Protein AF-A0AAD6ZVT3-F1 (afdb_monomer_lite)

Foldseek 3Di:
DPPVVVVVVVVVVLVVLLVCLVVLLVLLVVLLVVLVVLLVVLVCVLVPDDDDPQLNVLSVVLNVVSVVLNVVSVVVNVDDSVRCSVCVVVSVVVSLVVLQVNQVSVVVSVVSVVVVVVVVVVVVVVVVVVVVVVVVVVVVCVVVVNDPDPDDDDDDDDDDDDDDDDDDDDDDDDDDDDDDDDDDDDDDDDDPDDPNCRRDDADDQLQPDDDDDDFFDDAADQDPDPDDDDQPDPPDDDGQWTGLLVLVVCLLVDPPPVSLQLCLQCVVRHHALQVNVVSLVVQLVPQDLDPDPSVSSNVSSLVSLLVSLQRDDHPPVVLVVLVVVLPDPSDDPVSSVSSVCSSVVPVDDPDPPPQDAFDADPALLLLLLLVLLVLLVLLLPATLNQLVCVLVVHDHSSVVSSLLLVLVLLLLLCCLLVDLDLVSNLVSLLSLLVNLVSNVVVLVLQSSQSSLSSSLSQCPDPLLHPNLSVVPDDPVSVVSSPLSVLCSDPVVLSVSLVVVVVVVVVDPDDPCCVVPVVCVQQPLPSNDNSVSLSVVLSVLSSVDDQWDQDPNDTIGRSNSSVVSNVSSDRHDDDPVSVVCNPPSSSSNSVVSSVPRDQDPVNSSVSSNVSNVVSVVVCVVCVVVVVVVVD

Organism: NCBI:txid1033008

InterPro domains:
  IPR000651 Ras-like guanine nucleotide exchange factor, N-terminal [PS50212] (235-363)
  IPR001895 Ras guanine-nucleotide exchange factors catalytic domain [PF00617] (366-562)
  IPR001895 Ras guanine-nucleotide exchange factors catalytic domain [PS50009] (363-608)
  IPR001895 Ras guanine-nucleotide exchange factors catalytic domain [SM00147] (359-616)
  IPR008937 Ras-like guanine nucleotide exchange factor [PTHR23113] (108-571)
  IPR023578 Ras guanine nucleotide exchange factor domain superfamily [SSF48366] (227-589)
  IPR036537 Adaptor protein Cbl, N-terminal domain superfamily [G3DSA:1.20.930.20] (4-114)
  IPR036964 Ras guanine-nucleotide exchange factor, catalytic domain superfamily [G3DSA:1.10.840.10] (360-626)
  IPR059179 MLKL-like, MCAfunc domain [cd21037] (7-139)

Radius of gyration: 33.94 Å; chains: 1; bounding box: 127×59×86 Å

Secondary structure (DSSP, 8-state):
--HHHHHHHHHHHHHHHHHHHHHHHHHHHHHHHHHHHHHHHHHHHHHHS---HHHHHHHHHHHHHHHHHHHHHHHHHT--HHHHHHTHHHHHHHHHHHHHHHHHHHHHHHHHHHHHHHHHHHHHHHHHHHHHHHHHHHHHHHHTT-PPP-----------------------------------------------SS---S-S-TTT----S-S-PPPPP-----S----B-TTTS---BB-HHHHHHHHHH---HHHHHHHHHHGGGSS-HHHHHHHHHHHHHHS---SSHHHHHHHHHHHHHHHHHHH----HHHHHHHHHHHT-TTS-HHHHHHHHHHHHTTS-PPP------PPPP-SHHHHHHHHHHHHHHHHHH--HHHHHHHHTT---HHHHHHHHHHHHHHHHHHHHHT--SHHHHHHHHHHHHHHHHHHHHTT-HHHHHHHHHHHHHHHH-TTT--HHHHHTS-HHHHHHHHHHHGGG-TTTTTHHHHHHHHHHHT----TTTTT-GGGGGGHHHHT--HHHHHHHHHHHHHHS-SEEEETTEEEE-HHHHHHHHHHSPPP---HHHHTTTT-HHHHHHHHHHHH----HHHHHHHHHHHHHHHHHHHHHHHHHHHHTT-

Structure (mmCIF, N/CA/C/O backbone):
data_AF-A0AAD6ZVT3-F1
#
_entry.id   AF-A0AAD6ZVT3-F1
#
loop_
_atom_site.group_PDB
_atom_site.id
_atom_site.type_symbol
_atom_site.label_atom_id
_atom_site.label_alt_id
_atom_site.label_comp_id
_atom_site.label_asym_id
_atom_site.label_entity_id
_atom_site.label_seq_id
_atom_site.pdbx_PDB_ins_code
_atom_site.Cartn_x
_atom_site.Cartn_y
_atom_site.Cartn_z
_atom_site.occupancy
_atom_site.B_iso_or_equiv
_atom_site.auth_seq_id
_atom_site.auth_comp_id
_atom_site.auth_asym_id
_atom_site.auth_atom_id
_atom_site.pdbx_PDB_model_num
ATOM 1 N N . MET A 1 1 ? -34.660 -25.373 23.624 1.00 57.12 1 MET A N 1
ATOM 2 C CA . MET A 1 1 ? -33.676 -26.467 23.746 1.00 57.12 1 MET A CA 1
ATOM 3 C C . MET A 1 1 ? -34.179 -27.404 24.816 1.00 57.12 1 MET A C 1
ATOM 5 O O . MET A 1 1 ? -34.535 -26.925 25.887 1.00 57.12 1 MET A O 1
ATOM 9 N N . SER A 1 2 ? -34.289 -28.692 24.509 1.00 80.69 2 SER A N 1
ATOM 10 C CA . SER A 1 2 ? -34.632 -29.691 25.519 1.00 80.69 2 SER A CA 1
ATOM 11 C C . SER A 1 2 ? -33.489 -29.814 26.540 1.00 80.69 2 SER A C 1
ATOM 13 O O . SER A 1 2 ? -32.346 -29.457 26.244 1.00 80.69 2 SER A O 1
ATOM 15 N N . GLY A 1 3 ? -33.767 -30.327 27.743 1.00 68.88 3 GLY A N 1
ATOM 16 C CA . GLY A 1 3 ? -32.711 -30.610 28.728 1.00 68.88 3 GLY A CA 1
ATOM 17 C C . GLY A 1 3 ? -31.638 -31.572 28.194 1.00 68.88 3 GLY A C 1
ATOM 18 O O . GLY A 1 3 ? -30.472 -31.465 28.569 1.00 68.88 3 GLY A O 1
ATOM 19 N N . ALA A 1 4 ? -32.007 -32.444 27.250 1.00 71.75 4 ALA A N 1
ATOM 20 C CA . ALA A 1 4 ? -31.086 -33.336 26.555 1.00 71.75 4 ALA A CA 1
ATOM 21 C C . ALA A 1 4 ? -30.139 -32.577 25.606 1.00 71.75 4 ALA A C 1
ATOM 23 O O . ALA A 1 4 ? -28.940 -32.845 25.609 1.00 71.75 4 ALA A O 1
ATOM 24 N N . ASP A 1 5 ? -30.633 -31.578 24.865 1.00 67.56 5 ASP A N 1
ATOM 25 C CA . ASP A 1 5 ? -29.794 -30.764 23.968 1.00 67.56 5 ASP A CA 1
ATOM 26 C C . ASP A 1 5 ? -28.747 -29.963 24.748 1.00 67.56 5 ASP A C 1
ATOM 28 O O . ASP A 1 5 ? -27.601 -29.827 24.312 1.00 67.56 5 ASP A O 1
ATOM 32 N N . LEU A 1 6 ? -29.124 -29.451 25.924 1.00 74.31 6 LEU A N 1
ATOM 33 C CA . LEU A 1 6 ? -28.200 -28.742 26.806 1.00 74.31 6 LEU A CA 1
ATOM 34 C C . LEU A 1 6 ? -27.124 -29.694 27.345 1.00 74.31 6 LEU A C 1
ATOM 36 O O . LEU A 1 6 ? -25.942 -29.376 27.258 1.00 74.31 6 LEU A O 1
ATOM 40 N N . ALA A 1 7 ? -27.510 -30.885 27.813 1.00 72.88 7 ALA A N 1
ATOM 41 C CA . ALA A 1 7 ? -26.572 -31.889 28.314 1.00 72.88 7 ALA A CA 1
ATOM 42 C C . ALA A 1 7 ? -25.586 -32.369 27.233 1.00 72.88 7 ALA A C 1
ATOM 44 O O . ALA A 1 7 ? -24.389 -32.491 27.502 1.00 72.88 7 ALA A O 1
ATOM 45 N N . ILE A 1 8 ? -26.056 -32.584 26.000 1.00 84.81 8 ILE A N 1
ATOM 46 C CA . ILE A 1 8 ? -25.205 -32.957 24.860 1.00 84.81 8 ILE A CA 1
ATOM 47 C C . ILE A 1 8 ? -24.228 -31.823 24.535 1.00 84.81 8 ILE A C 1
ATOM 49 O O . ILE A 1 8 ? -23.028 -32.065 24.407 1.00 84.81 8 ILE A O 1
ATOM 53 N N . THR A 1 9 ? -24.710 -30.579 24.474 1.00 80.94 9 THR A N 1
ATOM 54 C CA . THR A 1 9 ? -23.870 -29.409 24.172 1.00 80.94 9 THR A CA 1
ATOM 55 C C . THR A 1 9 ? -22.794 -29.204 25.241 1.00 80.94 9 THR A C 1
ATOM 57 O O . THR A 1 9 ? -21.620 -29.037 24.915 1.00 80.94 9 THR A O 1
ATOM 60 N N . THR A 1 10 ? -23.157 -29.294 26.523 1.00 80.44 10 THR A N 1
ATOM 61 C CA . THR A 1 10 ? -22.207 -29.172 27.638 1.00 80.44 10 THR A CA 1
ATOM 62 C C . THR A 1 10 ? -21.183 -30.308 27.641 1.00 80.44 10 THR A C 1
ATOM 64 O O . THR A 1 10 ? -20.000 -30.064 27.865 1.00 80.44 10 THR A O 1
ATOM 67 N N . THR A 1 11 ? -21.596 -31.540 27.332 1.00 83.81 11 THR A N 1
ATOM 68 C CA . THR A 1 11 ? -20.685 -32.696 27.269 1.00 83.81 11 THR A CA 1
ATOM 69 C C . THR A 1 11 ? -19.684 -32.567 26.119 1.00 83.81 11 THR A C 1
ATOM 71 O O . THR A 1 11 ? -18.501 -32.870 26.291 1.00 83.81 11 THR A O 1
ATOM 74 N N . LEU A 1 12 ? -20.126 -32.080 24.956 1.00 84.00 12 LEU A N 1
ATOM 75 C CA . LEU A 1 12 ? -19.247 -31.815 23.816 1.00 84.00 12 LEU A CA 1
ATOM 76 C C . LEU A 1 12 ? -18.241 -30.700 24.119 1.00 84.00 12 LEU A C 1
ATOM 78 O O . LEU A 1 12 ? -17.070 -30.835 23.765 1.00 84.00 12 LEU A O 1
ATOM 82 N N . GLU A 1 13 ? -18.658 -29.652 24.830 1.00 81.56 13 GLU A N 1
ATOM 83 C CA . GLU A 1 13 ? -17.762 -28.559 25.214 1.00 81.56 13 GLU A CA 1
ATOM 84 C C . GLU A 1 13 ? -16.724 -29.007 26.254 1.00 81.56 13 GLU A C 1
ATOM 86 O O . GLU A 1 13 ? -15.536 -28.728 26.104 1.00 81.56 13 GLU A O 1
ATOM 91 N N . ILE A 1 14 ? -17.124 -29.802 27.254 1.00 75.94 14 ILE A N 1
ATOM 92 C CA . ILE A 1 14 ? -16.185 -30.396 28.221 1.00 75.94 14 ILE A CA 1
ATOM 93 C C . ILE A 1 14 ? -15.181 -31.307 27.504 1.00 75.94 14 ILE A C 1
ATOM 95 O O . ILE A 1 14 ? -13.979 -31.214 27.752 1.00 75.94 14 ILE A O 1
ATOM 99 N N . ARG A 1 15 ? -15.643 -32.150 26.571 1.00 81.44 15 ARG A N 1
ATOM 100 C CA . 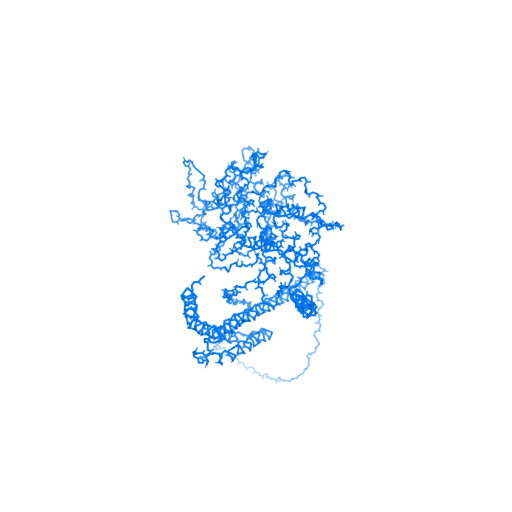ARG A 1 15 ? -14.762 -33.011 25.766 1.00 81.44 15 ARG A CA 1
ATOM 101 C C . ARG A 1 15 ? -13.763 -32.190 24.951 1.00 81.44 15 ARG A C 1
ATOM 103 O O . ARG A 1 15 ? -12.590 -32.553 24.892 1.00 81.44 15 ARG A O 1
ATOM 110 N N . ARG A 1 16 ? -14.207 -31.075 24.366 1.00 83.31 16 ARG A N 1
ATOM 111 C CA . ARG A 1 16 ? -13.354 -30.148 23.615 1.00 83.31 16 ARG A CA 1
ATOM 112 C C . ARG A 1 16 ? -12.296 -29.489 24.503 1.00 83.31 16 ARG A C 1
ATOM 114 O O . ARG A 1 16 ? -11.148 -29.370 24.087 1.00 83.31 16 ARG A O 1
ATOM 121 N N . LEU A 1 17 ? -12.653 -29.087 25.723 1.00 76.06 17 LEU A N 1
ATOM 122 C CA . LEU A 1 17 ? -11.703 -28.519 26.686 1.00 76.06 17 LEU A CA 1
ATOM 123 C C . LEU A 1 17 ? -10.663 -29.557 27.133 1.00 76.06 17 LEU A C 1
ATOM 125 O O . LEU A 1 17 ? -9.472 -29.263 27.149 1.00 76.06 17 LEU A O 1
ATOM 129 N N . ILE A 1 18 ? -11.082 -30.800 27.394 1.00 77.88 18 ILE A N 1
ATOM 130 C CA . ILE A 1 18 ? -10.168 -31.896 27.757 1.00 77.88 18 ILE A CA 1
ATOM 131 C C . ILE A 1 18 ? -9.144 -32.163 26.641 1.00 77.88 18 ILE A C 1
ATOM 133 O O . ILE A 1 18 ? -7.969 -32.383 26.933 1.00 77.88 18 ILE A O 1
ATOM 137 N N . GLN A 1 19 ? -9.560 -32.097 25.372 1.00 83.94 19 GLN A N 1
ATOM 138 C CA . GLN A 1 19 ? -8.673 -32.317 24.220 1.00 83.94 19 GLN A CA 1
ATOM 139 C C . GLN A 1 19 ? -7.561 -31.267 24.084 1.00 83.94 19 GLN A C 1
ATOM 141 O O . GLN A 1 19 ? -6.481 -31.595 23.610 1.00 83.94 19 GLN A O 1
ATOM 146 N N . LYS A 1 20 ? -7.781 -30.038 24.553 1.00 83.06 20 LYS A N 1
ATOM 147 C CA . LYS A 1 20 ? -6.803 -28.945 24.453 1.00 83.06 20 LYS A CA 1
ATOM 148 C C . LYS A 1 20 ? -5.716 -28.957 25.541 1.00 83.06 20 LYS A C 1
ATOM 150 O O . LYS A 1 20 ? -4.708 -28.267 25.420 1.00 83.06 20 LYS A O 1
ATOM 155 N N . VAL A 1 21 ? -5.890 -29.714 26.627 1.00 79.31 21 VAL A N 1
ATOM 156 C CA . VAL A 1 21 ? -4.876 -29.833 27.696 1.00 79.31 21 VAL A CA 1
ATOM 157 C C . VAL A 1 21 ? -3.535 -30.391 27.187 1.00 79.31 21 VAL A C 1
ATOM 159 O O . VAL A 1 21 ? -2.503 -29.791 27.499 1.00 79.31 21 VAL A O 1
ATOM 162 N N . PRO A 1 22 ? -3.493 -31.499 26.418 1.00 83.88 22 PRO A N 1
ATOM 163 C CA . PRO A 1 22 ? -2.247 -31.971 25.818 1.00 83.88 22 PRO A CA 1
ATOM 164 C C . PRO A 1 22 ? -1.669 -30.985 24.792 1.00 83.88 22 PRO A C 1
ATOM 166 O O . PRO A 1 22 ? -0.454 -30.810 24.784 1.00 83.88 22 PRO A O 1
ATOM 169 N N . GLU A 1 23 ? -2.503 -30.280 24.017 1.00 85.69 23 GLU A N 1
ATOM 170 C CA . GLU A 1 23 ? -2.050 -29.254 23.057 1.00 85.69 23 GLU A CA 1
ATOM 171 C C . GLU A 1 23 ? -1.295 -28.114 23.761 1.00 85.69 23 GLU A C 1
ATOM 173 O O . GLU A 1 23 ? -0.181 -27.765 23.377 1.00 85.69 23 GLU A O 1
ATOM 178 N N . ASN A 1 24 ? -1.845 -27.581 24.857 1.00 80.69 24 ASN A N 1
ATOM 179 C CA . ASN A 1 24 ? -1.183 -26.533 25.641 1.00 80.69 24 ASN A CA 1
ATOM 180 C C . ASN A 1 24 ? 0.134 -27.014 26.268 1.00 80.69 24 ASN A C 1
ATOM 182 O O . ASN A 1 24 ? 1.083 -26.242 26.415 1.00 80.69 24 ASN A O 1
ATOM 186 N N . ARG A 1 25 ? 0.205 -28.294 26.649 1.00 84.56 25 ARG A N 1
ATOM 187 C CA . ARG A 1 25 ? 1.429 -28.889 27.190 1.00 84.56 25 ARG A CA 1
ATOM 188 C C . ARG A 1 25 ? 2.497 -29.034 26.109 1.00 84.56 25 ARG A C 1
ATOM 190 O O . ARG A 1 25 ? 3.646 -28.694 26.359 1.00 84.56 25 ARG A O 1
ATOM 197 N N . GLU A 1 26 ? 2.111 -29.463 24.913 1.00 89.50 26 GLU A N 1
ATOM 198 C CA . GLU A 1 26 ? 2.996 -29.518 23.748 1.00 89.50 26 GLU A CA 1
ATOM 199 C C . GLU A 1 26 ? 3.521 -28.124 23.369 1.00 89.50 26 GLU A C 1
ATOM 201 O O . GLU A 1 26 ? 4.706 -27.957 23.090 1.00 89.50 26 GLU A O 1
ATOM 206 N N . GLN A 1 27 ? 2.671 -27.096 23.427 1.00 84.81 27 GLN A N 1
ATOM 207 C CA . GLN A 1 27 ? 3.078 -25.710 23.183 1.00 84.81 27 GLN A CA 1
ATOM 208 C C . GLN A 1 27 ? 4.097 -25.193 24.212 1.00 84.81 27 GLN A C 1
ATOM 210 O O . GLN A 1 27 ? 5.011 -24.459 23.840 1.00 84.81 27 GLN A O 1
ATOM 215 N N . LEU A 1 28 ? 3.986 -25.587 25.487 1.00 85.88 28 LEU A N 1
ATOM 216 C CA . LEU A 1 28 ? 4.988 -25.253 26.509 1.00 85.88 28 LEU A CA 1
ATOM 217 C C . LEU A 1 28 ? 6.341 -25.925 26.243 1.00 85.88 28 LEU A C 1
ATOM 219 O O . LEU A 1 28 ? 7.372 -25.288 26.443 1.00 85.88 28 LEU A O 1
ATOM 223 N N . GLU A 1 29 ? 6.343 -27.178 25.784 1.00 87.31 29 GLU A N 1
ATOM 224 C CA . GLU A 1 29 ? 7.574 -27.889 25.403 1.00 87.31 29 GLU A CA 1
ATOM 225 C C . GLU A 1 29 ? 8.230 -27.246 24.171 1.00 87.31 29 GLU A C 1
ATOM 227 O O . GLU A 1 29 ? 9.438 -27.019 24.160 1.00 87.31 29 GLU A O 1
ATOM 232 N N . LYS A 1 30 ? 7.433 -26.861 23.165 1.00 87.00 30 LYS A N 1
ATOM 233 C CA . LYS A 1 30 ? 7.913 -26.122 21.984 1.00 87.00 30 LYS A CA 1
ATOM 234 C C . LYS A 1 30 ? 8.527 -24.770 22.355 1.00 87.00 30 LYS A C 1
ATOM 236 O O . LYS A 1 30 ? 9.564 -24.400 21.810 1.00 87.00 30 LYS A O 1
ATOM 241 N N . LEU A 1 31 ? 7.909 -24.044 23.287 1.00 83.44 31 LEU A N 1
ATOM 242 C CA . LEU A 1 31 ? 8.420 -22.762 23.775 1.00 83.44 31 LEU A CA 1
ATOM 243 C C . LEU A 1 31 ? 9.765 -22.924 24.503 1.00 83.44 31 LEU A C 1
ATOM 245 O O . LEU A 1 31 ? 10.676 -22.129 24.285 1.00 83.44 31 LEU A O 1
ATOM 249 N N . ASP A 1 32 ? 9.910 -23.966 25.323 1.00 85.75 32 ASP A N 1
ATOM 250 C CA . ASP A 1 32 ? 11.162 -24.268 26.028 1.00 85.75 32 ASP A CA 1
ATOM 251 C C . ASP A 1 32 ? 12.295 -24.649 25.066 1.00 85.75 32 ASP A C 1
ATOM 253 O O . ASP A 1 32 ? 13.404 -24.120 25.168 1.00 85.75 32 ASP A O 1
ATOM 257 N N . ALA A 1 33 ? 11.996 -25.513 24.088 1.00 86.25 33 ALA A N 1
ATOM 258 C CA . ALA A 1 33 ? 12.938 -25.906 23.043 1.00 86.25 33 ALA A CA 1
ATOM 259 C C . ALA A 1 33 ? 13.431 -24.688 22.249 1.00 86.25 33 ALA A C 1
ATOM 261 O O . ALA A 1 33 ? 14.635 -24.511 22.076 1.00 86.25 33 ALA A O 1
ATOM 262 N N . ARG A 1 34 ? 12.514 -23.790 21.867 1.00 83.50 34 ARG A N 1
ATOM 263 C CA . ARG A 1 34 ? 12.845 -22.537 21.177 1.00 83.50 34 ARG A CA 1
ATOM 264 C C . ARG A 1 34 ? 13.740 -21.629 22.025 1.00 83.50 34 ARG A C 1
ATOM 266 O O . ARG A 1 34 ? 14.698 -21.066 21.508 1.00 83.50 34 ARG A O 1
ATOM 273 N N . CYS A 1 35 ? 13.466 -21.485 23.324 1.00 81.31 35 CYS A N 1
ATOM 274 C CA . CYS A 1 35 ? 14.348 -20.722 24.213 1.00 81.31 35 CYS A CA 1
ATOM 275 C C . CYS A 1 35 ? 15.750 -21.344 24.306 1.00 81.31 35 CYS A C 1
ATOM 277 O O . CYS A 1 35 ? 16.730 -20.609 24.354 1.00 81.31 35 CYS A O 1
ATOM 279 N N . ALA A 1 36 ? 15.861 -22.675 24.332 1.00 84.31 36 ALA A N 1
ATOM 280 C CA . ALA A 1 36 ? 17.151 -23.363 24.373 1.00 84.31 36 ALA A CA 1
ATOM 281 C C . ALA A 1 36 ? 17.960 -23.200 23.078 1.00 84.31 36 ALA A C 1
ATOM 283 O O . ALA A 1 36 ? 19.161 -22.953 23.142 1.00 84.31 36 ALA A O 1
ATOM 284 N N . GLU A 1 37 ? 17.305 -23.284 21.922 1.00 84.88 37 GLU A N 1
ATOM 285 C CA . GLU A 1 37 ? 17.928 -23.056 20.615 1.00 84.88 37 GLU A CA 1
ATOM 286 C C . GLU A 1 37 ? 18.444 -21.616 20.474 1.00 84.88 37 GLU A C 1
ATOM 288 O O . GLU A 1 37 ? 19.582 -21.394 20.056 1.00 84.88 37 GLU A O 1
ATOM 293 N N . LEU A 1 38 ? 17.642 -20.633 20.900 1.00 81.31 38 LEU A N 1
ATOM 294 C CA . LEU A 1 38 ? 18.038 -19.223 20.903 1.00 81.31 38 LEU A CA 1
ATOM 295 C C . LEU A 1 38 ? 19.228 -18.960 21.827 1.00 81.31 38 LEU A C 1
ATOM 297 O O . LEU A 1 38 ? 20.154 -18.257 21.439 1.00 81.31 38 LEU A O 1
ATOM 301 N N . GLU A 1 39 ? 19.230 -19.527 23.034 1.00 83.94 39 GLU A N 1
ATOM 302 C CA . GLU A 1 39 ? 20.365 -19.398 23.952 1.00 83.94 39 GLU A CA 1
ATOM 303 C C . GLU A 1 39 ? 21.642 -20.006 23.365 1.00 83.94 39 GLU A C 1
ATOM 305 O O . GLU A 1 39 ? 22.676 -19.345 23.398 1.00 83.94 39 GLU A O 1
ATOM 310 N N . SER A 1 40 ? 21.562 -21.205 22.771 1.00 84.12 40 SER A N 1
ATOM 311 C CA . SER A 1 40 ? 22.706 -21.832 22.093 1.00 84.12 40 SER A CA 1
ATOM 312 C C . SER A 1 40 ? 23.242 -20.934 20.984 1.00 84.12 40 SER A C 1
ATOM 314 O O . SER A 1 40 ? 24.428 -20.629 20.959 1.00 84.12 40 SER A O 1
ATOM 316 N N . THR A 1 41 ? 22.352 -20.424 20.130 1.00 81.19 41 THR A N 1
ATOM 317 C CA . THR A 1 41 ? 22.720 -19.543 19.014 1.00 81.19 41 THR A CA 1
ATOM 318 C C . THR A 1 41 ? 23.390 -18.260 19.512 1.00 81.19 41 THR A C 1
ATOM 320 O O . THR A 1 41 ? 24.404 -17.832 18.969 1.00 81.19 41 THR A O 1
ATOM 323 N N . LEU A 1 42 ? 22.863 -17.643 20.576 1.00 81.31 42 LEU A N 1
ATOM 324 C CA . LEU A 1 42 ? 23.445 -16.434 21.165 1.00 81.31 42 LEU A CA 1
ATOM 325 C C . LEU A 1 42 ? 24.798 -16.706 21.833 1.00 81.31 42 LEU A C 1
ATOM 327 O O . LEU A 1 42 ? 25.679 -15.849 21.795 1.00 81.31 42 LEU A O 1
ATOM 331 N N . SER A 1 43 ? 24.974 -17.874 22.451 1.00 84.44 43 SER A N 1
ATOM 332 C CA . SER A 1 43 ? 26.257 -18.298 23.015 1.00 84.44 43 SER A CA 1
ATOM 333 C C . SER A 1 43 ? 27.297 -18.572 21.928 1.00 84.44 43 SER A C 1
ATOM 335 O O . SER A 1 43 ? 28.432 -18.122 22.066 1.00 84.44 43 SER A O 1
ATOM 337 N N . ASP A 1 44 ? 26.915 -19.232 20.836 1.00 82.31 44 ASP A N 1
ATOM 338 C CA . ASP A 1 44 ? 27.797 -19.487 19.692 1.00 82.31 44 ASP A CA 1
ATOM 339 C C . ASP A 1 44 ? 28.228 -18.178 19.028 1.00 82.31 44 ASP A C 1
ATOM 341 O O . ASP A 1 44 ? 29.413 -17.980 18.752 1.00 82.31 44 ASP A O 1
ATOM 345 N N . LEU A 1 45 ? 27.285 -17.240 18.871 1.00 76.62 45 LEU A N 1
ATOM 346 C CA . LEU A 1 45 ? 27.583 -15.885 18.423 1.00 76.62 45 LEU A CA 1
ATOM 347 C C . LEU A 1 45 ? 28.583 -15.223 19.363 1.00 76.62 45 LEU A C 1
ATOM 349 O O . LEU A 1 45 ? 29.615 -14.780 18.888 1.00 76.62 45 LEU A O 1
ATOM 353 N N . SER A 1 46 ? 28.344 -15.228 20.678 1.00 79.56 46 SER A N 1
ATOM 354 C CA . SER A 1 46 ? 29.227 -14.592 21.667 1.00 79.56 46 SER A CA 1
ATOM 355 C C . SER A 1 46 ? 30.638 -15.193 21.741 1.00 79.56 46 SER A C 1
ATOM 357 O O . SER A 1 46 ? 31.559 -14.490 22.150 1.00 79.56 46 SER A O 1
ATOM 359 N N . ASN A 1 47 ? 30.817 -16.469 21.392 1.00 76.94 47 ASN A N 1
ATOM 360 C CA . ASN A 1 47 ? 32.101 -17.172 21.482 1.00 76.94 47 ASN A CA 1
ATOM 361 C C . ASN A 1 47 ? 32.946 -17.076 20.196 1.00 76.94 47 ASN A C 1
ATOM 363 O O . ASN A 1 47 ? 34.135 -17.394 20.228 1.00 76.94 47 ASN A O 1
ATOM 367 N N . GLY A 1 48 ? 32.350 -16.673 19.066 1.00 60.09 48 GLY A N 1
ATOM 368 C CA . GLY A 1 48 ? 32.966 -16.775 17.737 1.00 60.09 48 GLY A CA 1
ATOM 369 C C . GLY A 1 48 ? 33.748 -15.555 17.233 1.00 60.09 48 GLY A C 1
ATOM 370 O O . GLY A 1 48 ? 34.496 -15.697 16.267 1.00 60.09 48 GLY A O 1
ATOM 371 N N . GLN A 1 49 ? 33.602 -14.364 17.830 1.00 56.97 49 GLN A N 1
ATOM 372 C CA . GLN A 1 49 ? 34.249 -13.132 17.342 1.00 56.97 49 GLN A CA 1
ATOM 373 C C . GLN A 1 49 ? 34.594 -12.148 18.472 1.00 56.97 49 GLN A C 1
ATOM 375 O O . GLN A 1 49 ? 33.878 -12.046 19.466 1.00 56.97 49 GLN A O 1
ATOM 380 N N . GLU A 1 50 ? 35.671 -11.369 18.297 1.00 58.41 50 GLU A N 1
ATOM 381 C CA . GLU A 1 50 ? 35.912 -10.155 19.088 1.00 58.41 50 GLU A CA 1
ATOM 382 C C . GLU A 1 50 ? 34.872 -9.098 18.695 1.00 58.41 50 GLU A C 1
ATOM 384 O O . GLU A 1 50 ? 35.049 -8.336 17.743 1.00 58.41 50 GLU A O 1
ATOM 389 N N . PHE A 1 51 ? 33.743 -9.075 19.401 1.00 69.31 51 PHE A N 1
ATOM 390 C CA . PHE A 1 51 ? 32.742 -8.037 19.199 1.00 69.31 51 PHE A CA 1
ATOM 391 C C . PHE A 1 51 ? 33.192 -6.710 19.820 1.00 69.31 51 PHE A C 1
ATOM 393 O O . PHE A 1 51 ? 33.818 -6.694 20.883 1.00 69.31 51 PHE A O 1
ATOM 400 N N . PRO A 1 52 ? 32.776 -5.573 19.239 1.00 74.00 52 PRO A N 1
ATOM 401 C CA . PRO A 1 52 ? 32.736 -4.311 19.966 1.00 74.00 52 PRO A CA 1
ATOM 402 C C . PRO A 1 52 ? 31.975 -4.489 21.291 1.00 74.00 52 PRO A C 1
ATOM 404 O O . PRO A 1 52 ? 30.951 -5.176 21.325 1.00 74.00 52 PRO A O 1
ATOM 407 N N . ASN A 1 53 ? 32.424 -3.826 22.363 1.00 77.50 53 ASN A N 1
ATOM 408 C CA . ASN A 1 53 ? 31.826 -3.924 23.707 1.00 77.50 53 ASN A CA 1
ATOM 409 C C . ASN A 1 53 ? 30.291 -3.751 23.717 1.00 77.50 53 ASN A C 1
ATOM 411 O O . ASN A 1 53 ? 29.593 -4.373 24.519 1.00 77.50 53 ASN A O 1
ATOM 415 N N . ASP A 1 54 ? 29.750 -2.940 22.805 1.00 74.38 54 ASP A N 1
ATOM 416 C CA . ASP A 1 54 ? 28.311 -2.713 22.675 1.00 74.38 54 ASP A CA 1
ATOM 417 C C . ASP A 1 54 ? 27.530 -3.921 22.142 1.00 74.38 54 ASP A C 1
ATOM 419 O O . ASP A 1 54 ? 26.427 -4.182 22.622 1.00 74.38 54 ASP A O 1
ATOM 423 N N . ALA A 1 55 ? 28.097 -4.693 21.213 1.00 76.88 55 ALA A N 1
ATOM 424 C CA . ALA A 1 55 ? 27.474 -5.912 20.696 1.00 76.88 55 ALA A CA 1
ATOM 425 C C . ALA A 1 55 ? 27.461 -7.030 21.753 1.00 76.88 55 ALA A C 1
ATOM 427 O O . ALA A 1 55 ? 26.435 -7.685 21.939 1.00 76.88 55 ALA A O 1
ATOM 428 N N . ALA A 1 56 ? 28.540 -7.178 22.528 1.00 80.50 56 ALA A N 1
ATOM 429 C CA . ALA A 1 56 ? 28.585 -8.114 23.655 1.00 80.50 56 ALA A CA 1
ATOM 430 C C . ALA A 1 56 ? 27.531 -7.779 24.730 1.00 80.50 56 ALA A C 1
ATOM 432 O O . ALA A 1 56 ? 26.851 -8.668 25.245 1.00 80.50 56 ALA A O 1
ATOM 433 N N . ARG A 1 57 ? 27.328 -6.486 25.022 1.00 82.06 57 ARG A N 1
ATOM 434 C CA . ARG A 1 57 ? 26.281 -6.023 25.947 1.00 82.06 57 ARG A CA 1
ATOM 435 C C . ARG A 1 57 ? 24.872 -6.360 25.447 1.00 82.06 57 ARG A C 1
ATOM 437 O O . ARG A 1 57 ? 24.045 -6.816 26.233 1.00 82.06 57 ARG A O 1
ATOM 444 N N . ILE A 1 58 ? 24.604 -6.173 24.152 1.00 80.00 58 ILE A N 1
ATOM 445 C CA . ILE A 1 58 ? 23.309 -6.507 23.535 1.00 80.00 58 ILE A CA 1
ATOM 446 C C . ILE A 1 58 ? 23.015 -8.014 23.649 1.00 80.00 58 ILE A C 1
ATOM 448 O O . ILE A 1 58 ? 21.898 -8.398 24.009 1.00 80.00 58 ILE A O 1
ATOM 452 N N . LEU A 1 59 ? 24.010 -8.869 23.389 1.00 84.06 59 LEU A N 1
ATOM 453 C CA . LEU A 1 59 ? 23.867 -10.325 23.510 1.00 84.06 59 LEU A CA 1
ATOM 454 C C . LEU A 1 59 ? 23.604 -10.753 24.961 1.00 84.06 59 LEU A C 1
ATOM 456 O O . LEU A 1 59 ? 22.674 -11.522 25.208 1.00 84.06 59 LEU A O 1
ATOM 460 N N . ALA A 1 60 ? 24.350 -10.204 25.923 1.00 84.44 60 ALA A N 1
ATOM 461 C CA . ALA A 1 60 ? 24.191 -10.522 27.343 1.00 84.44 60 ALA A CA 1
ATOM 462 C C . ALA A 1 60 ? 22.808 -10.120 27.897 1.00 84.44 60 ALA A C 1
ATOM 464 O O . ALA A 1 60 ? 22.181 -10.881 28.637 1.00 84.44 60 ALA A O 1
ATOM 465 N N . GLU A 1 61 ? 22.292 -8.947 27.513 1.00 83.88 61 GLU A N 1
ATOM 466 C CA . GLU A 1 61 ? 20.943 -8.502 27.891 1.00 83.88 61 GLU A CA 1
ATOM 467 C C . GLU A 1 61 ? 19.860 -9.434 27.320 1.00 83.88 61 GLU A C 1
ATOM 469 O O . GLU A 1 61 ? 18.927 -9.822 28.027 1.00 83.88 61 GLU A O 1
ATOM 474 N N . THR A 1 62 ? 20.017 -9.849 26.061 1.00 83.81 62 THR A N 1
ATOM 475 C CA . THR A 1 62 ? 19.092 -10.764 25.371 1.00 83.81 62 THR A CA 1
ATOM 476 C C . THR A 1 62 ? 19.074 -12.143 26.040 1.00 83.81 62 THR A C 1
ATOM 478 O O . THR A 1 62 ? 18.001 -12.680 26.332 1.00 83.81 62 THR A O 1
ATOM 481 N N . GLN A 1 63 ? 20.250 -12.686 26.369 1.00 88.00 63 GLN A N 1
ATOM 482 C CA . GLN A 1 63 ? 20.393 -13.940 27.118 1.00 88.00 63 GLN A CA 1
ATOM 483 C C . GLN A 1 63 ? 19.739 -13.857 28.506 1.00 88.00 63 GLN A C 1
ATOM 485 O O . GLN A 1 63 ? 19.028 -14.777 28.911 1.00 88.00 63 GLN A O 1
ATOM 490 N N . GLY A 1 64 ? 19.900 -12.736 29.219 1.00 86.06 64 GLY A N 1
ATOM 491 C CA . GLY A 1 64 ? 19.274 -12.528 30.529 1.00 86.06 64 GLY A CA 1
ATOM 492 C C . GLY A 1 64 ? 17.742 -12.557 30.484 1.00 86.06 64 GLY A C 1
ATOM 493 O O . GLY A 1 64 ? 17.094 -13.097 31.387 1.00 86.06 64 GLY A O 1
ATOM 494 N N . ILE A 1 65 ? 17.142 -12.025 29.415 1.00 83.56 65 ILE A N 1
ATOM 495 C CA . ILE A 1 65 ? 15.685 -12.042 29.243 1.00 83.56 65 ILE A CA 1
ATOM 496 C C . ILE A 1 65 ? 15.185 -13.457 28.916 1.00 83.56 65 ILE A C 1
ATOM 498 O O . ILE A 1 65 ? 14.187 -13.888 29.503 1.00 83.56 65 ILE A O 1
ATOM 502 N N . LEU A 1 66 ? 15.883 -14.203 28.051 1.00 84.38 66 LEU A N 1
ATOM 503 C CA . LEU A 1 66 ? 15.542 -15.595 27.719 1.00 84.38 66 LEU A CA 1
ATOM 504 C C . LEU A 1 66 ? 15.623 -16.518 28.943 1.00 84.38 66 LEU A C 1
ATOM 506 O O . LEU A 1 66 ? 14.668 -17.253 29.219 1.00 84.38 66 LEU A O 1
ATOM 510 N N . ALA A 1 67 ? 16.676 -16.381 29.751 1.00 86.94 67 ALA A N 1
ATOM 511 C CA . ALA A 1 67 ? 16.816 -17.109 31.008 1.00 86.94 67 ALA A CA 1
ATOM 512 C C . ALA A 1 67 ? 15.648 -16.809 31.971 1.00 86.94 67 ALA A C 1
ATOM 514 O O . ALA A 1 67 ? 15.073 -17.711 32.588 1.00 86.94 67 ALA A O 1
ATOM 515 N N . GLY A 1 68 ? 15.218 -15.544 32.046 1.00 86.44 68 GLY A N 1
ATOM 516 C CA . GLY A 1 68 ? 14.059 -15.133 32.842 1.00 86.44 68 GLY A CA 1
ATOM 517 C C . GLY A 1 68 ? 12.730 -15.738 32.370 1.00 86.44 68 GLY A C 1
ATOM 518 O O . GLY A 1 68 ? 11.841 -15.989 33.191 1.00 86.44 68 GLY A O 1
ATOM 519 N N . ILE A 1 69 ? 12.577 -15.994 31.068 1.00 85.00 69 ILE A N 1
ATOM 520 C CA . ILE A 1 69 ? 11.402 -16.673 30.503 1.00 85.00 69 ILE A CA 1
ATOM 521 C C . ILE A 1 69 ? 11.427 -18.160 30.868 1.00 85.00 69 ILE A C 1
ATOM 523 O O . ILE A 1 69 ? 10.419 -18.669 31.367 1.00 85.00 69 ILE A O 1
ATOM 527 N N . LYS A 1 70 ? 12.578 -18.832 30.728 1.00 86.00 70 LYS A N 1
ATOM 528 C CA . LYS A 1 70 ? 12.760 -20.239 31.127 1.00 86.00 70 LYS A CA 1
ATOM 529 C C . LYS A 1 70 ? 12.450 -20.484 32.603 1.00 86.00 70 LYS A C 1
ATOM 531 O O . LYS A 1 70 ? 11.707 -21.412 32.930 1.00 86.00 70 LYS A O 1
ATOM 536 N N . GLU A 1 71 ? 12.925 -19.625 33.504 1.00 88.25 71 GLU A N 1
ATOM 537 C CA . GLU A 1 71 ? 12.619 -19.753 34.938 1.00 88.25 71 GLU A CA 1
ATOM 538 C C . GLU A 1 71 ? 11.114 -19.659 35.229 1.00 88.25 71 GLU A C 1
ATOM 540 O O . GLU A 1 71 ? 10.576 -20.400 36.055 1.00 88.25 71 GLU A O 1
ATOM 545 N N . ARG A 1 72 ? 10.386 -18.804 34.501 1.00 87.44 72 ARG A N 1
ATOM 546 C CA . ARG A 1 72 ? 8.923 -18.669 34.642 1.00 87.44 72 ARG A CA 1
ATOM 547 C C . ARG A 1 72 ? 8.147 -19.836 34.024 1.00 87.44 72 ARG A C 1
ATOM 549 O O . ARG A 1 72 ? 6.969 -20.017 34.344 1.00 87.44 72 ARG A O 1
ATOM 556 N N . LEU A 1 73 ? 8.792 -20.624 33.167 1.00 87.31 73 LEU A N 1
ATOM 557 C CA . LEU A 1 73 ? 8.211 -21.755 32.449 1.00 87.31 73 LEU A CA 1
ATOM 558 C C . LEU A 1 73 ? 8.234 -23.047 33.293 1.00 87.31 73 LEU A C 1
ATOM 560 O O . LEU A 1 73 ? 7.269 -23.818 33.270 1.00 87.31 73 LEU A O 1
ATOM 564 N N . LYS A 1 74 ? 9.257 -23.224 34.143 1.00 87.75 74 LYS A N 1
ATOM 565 C CA . LYS A 1 74 ? 9.406 -24.359 35.081 1.00 87.75 74 LYS A CA 1
ATOM 566 C C . LYS A 1 74 ? 8.155 -24.672 35.927 1.00 87.75 74 LYS A C 1
ATOM 568 O O . LYS A 1 74 ? 7.664 -25.801 35.853 1.00 87.75 74 LYS A O 1
ATOM 573 N N . PRO A 1 75 ? 7.570 -23.728 36.697 1.00 85.19 75 PRO A N 1
ATOM 574 C CA . PRO A 1 75 ? 6.408 -24.029 37.540 1.00 85.19 75 PRO A CA 1
ATOM 575 C C . PRO A 1 75 ? 5.147 -24.369 36.733 1.00 85.19 75 PRO A C 1
ATOM 577 O O . PRO A 1 75 ? 4.247 -25.026 37.250 1.00 85.19 75 PRO A O 1
ATOM 580 N N . ARG A 1 76 ? 5.070 -23.944 35.464 1.00 84.12 76 ARG A N 1
ATOM 581 C CA . ARG A 1 76 ? 3.925 -24.203 34.580 1.00 84.12 76 ARG A CA 1
ATOM 582 C C . ARG A 1 76 ? 3.993 -25.588 33.940 1.00 84.12 76 ARG A C 1
ATOM 584 O O . ARG A 1 76 ? 2.958 -26.240 33.834 1.00 84.12 76 ARG A O 1
ATOM 591 N N . ARG A 1 77 ? 5.195 -26.081 33.617 1.00 83.62 77 ARG A N 1
ATOM 592 C CA . ARG A 1 77 ? 5.422 -27.481 33.200 1.00 83.62 77 ARG A CA 1
ATOM 593 C C . ARG A 1 77 ? 5.152 -28.479 34.328 1.00 83.62 77 ARG A C 1
ATOM 595 O O . ARG A 1 77 ? 4.701 -29.592 34.072 1.00 83.62 77 ARG A O 1
ATOM 602 N N . ALA A 1 78 ? 5.372 -28.061 35.575 1.00 85.88 78 ALA A N 1
ATOM 603 C CA . ALA A 1 78 ? 5.142 -28.876 36.767 1.00 85.88 78 ALA A CA 1
ATOM 604 C C . ALA A 1 78 ? 3.662 -28.966 37.207 1.00 85.88 78 ALA A C 1
ATOM 606 O O . ALA A 1 78 ? 3.356 -29.617 38.210 1.00 85.88 78 ALA A O 1
ATOM 607 N N . LEU A 1 79 ? 2.723 -28.326 36.496 1.00 85.50 79 LEU A N 1
ATOM 608 C CA . LEU A 1 79 ? 1.302 -28.371 36.852 1.00 85.50 79 LEU A CA 1
ATOM 609 C C . LEU A 1 79 ? 0.724 -29.783 36.674 1.00 85.50 79 LEU A C 1
ATOM 611 O O . LEU A 1 79 ? 0.883 -30.426 35.636 1.00 85.50 79 LEU A O 1
ATOM 615 N N . LYS A 1 80 ? -0.016 -30.256 37.686 1.00 86.75 80 LYS A N 1
ATOM 616 C CA . LYS A 1 80 ? -0.772 -31.516 37.598 1.00 86.75 80 LYS A CA 1
ATOM 617 C C . LYS A 1 80 ? -1.848 -31.414 36.496 1.00 86.75 80 LYS A C 1
ATOM 619 O O . LYS A 1 80 ? -2.428 -30.337 36.342 1.00 86.75 80 LYS A O 1
ATOM 624 N N . PRO A 1 81 ? -2.196 -32.511 35.790 1.00 79.56 81 PRO A N 1
ATOM 625 C CA . PRO A 1 81 ? -3.120 -32.479 34.646 1.00 79.56 81 PRO A CA 1
ATOM 626 C C . PRO A 1 81 ? -4.469 -31.801 34.923 1.00 79.56 81 PRO A C 1
ATOM 628 O O . PRO A 1 81 ? -4.947 -31.013 34.113 1.00 79.56 81 PRO A O 1
ATOM 631 N N . TRP A 1 82 ? -5.057 -32.037 36.098 1.00 71.31 82 TRP A N 1
ATOM 632 C CA . TRP A 1 82 ? -6.331 -31.420 36.481 1.00 71.31 82 TRP A CA 1
ATOM 633 C C . TRP A 1 82 ? -6.213 -29.904 36.716 1.00 71.31 82 TRP A C 1
ATOM 635 O O . TRP A 1 82 ? -7.137 -29.156 36.417 1.00 71.31 82 TRP A O 1
ATOM 645 N N . LEU A 1 83 ? -5.066 -29.426 37.207 1.00 75.25 83 LEU A N 1
ATOM 646 C CA . LEU A 1 83 ? -4.826 -28.001 37.436 1.00 75.25 83 LEU A CA 1
ATOM 647 C C . LEU A 1 83 ? -4.503 -27.276 36.120 1.00 75.25 83 LEU A C 1
ATOM 649 O O . LEU A 1 83 ? -4.878 -26.118 35.953 1.00 75.25 83 LEU A O 1
ATOM 653 N N . ALA A 1 84 ? -3.865 -27.971 35.171 1.00 76.69 84 ALA A N 1
ATOM 654 C CA . ALA A 1 84 ? -3.682 -27.499 33.799 1.00 76.69 84 ALA A CA 1
ATOM 655 C C . ALA A 1 84 ? -5.022 -27.375 33.050 1.00 76.69 84 ALA A C 1
ATOM 657 O O . ALA A 1 84 ? -5.223 -26.399 32.334 1.00 76.69 84 ALA A O 1
ATOM 658 N N . PHE A 1 85 ? -5.956 -28.305 33.283 1.00 77.19 85 PHE A N 1
ATOM 659 C CA . PHE A 1 85 ? -7.327 -28.231 32.768 1.00 77.19 85 PHE A CA 1
ATOM 660 C C . PHE A 1 85 ? -8.092 -27.015 33.314 1.00 77.19 85 PHE A C 1
ATOM 662 O O . PHE A 1 85 ? -8.685 -26.264 32.548 1.00 77.19 85 PHE A O 1
ATOM 669 N N . VAL A 1 86 ? -8.025 -26.754 34.625 1.00 77.44 86 VAL A N 1
ATOM 670 C CA . VAL A 1 86 ? -8.706 -25.591 35.232 1.00 77.44 86 VAL A CA 1
ATOM 671 C C . VAL A 1 86 ? -8.106 -24.259 34.760 1.00 77.44 86 VAL A C 1
ATOM 673 O O . VAL A 1 86 ? -8.834 -23.292 34.562 1.00 77.44 86 VAL A O 1
ATOM 676 N N . LYS A 1 87 ? -6.784 -24.197 34.555 1.00 83.19 87 LYS A N 1
ATOM 677 C CA . LYS A 1 87 ? -6.060 -22.972 34.162 1.00 83.19 87 LYS A CA 1
ATOM 678 C C . LYS A 1 87 ? -5.788 -22.870 32.664 1.00 83.19 87 LYS A C 1
ATOM 680 O O . LYS A 1 87 ? -4.862 -22.178 32.247 1.00 83.19 87 LYS A O 1
ATOM 685 N N . GLN A 1 88 ? -6.556 -23.571 31.843 1.00 81.50 88 GLN A N 1
ATOM 686 C CA . GLN A 1 88 ? -6.239 -23.726 30.432 1.00 81.50 88 GLN A CA 1
ATOM 687 C C . GLN A 1 88 ? -6.218 -22.387 29.666 1.00 81.50 88 GLN A C 1
ATOM 689 O O . GLN A 1 88 ? -5.307 -22.156 28.873 1.00 81.50 88 GLN A O 1
ATOM 694 N N . ALA A 1 89 ? -7.167 -21.487 29.946 1.00 74.25 89 ALA A N 1
ATOM 695 C CA . ALA A 1 89 ? -7.215 -20.153 29.340 1.00 74.25 89 ALA A CA 1
ATOM 696 C C . ALA A 1 89 ? -6.026 -19.273 29.774 1.00 74.25 89 ALA A C 1
ATOM 698 O O . ALA A 1 89 ? -5.370 -18.662 28.933 1.00 74.25 89 ALA A O 1
ATOM 699 N N . ASP A 1 90 ? -5.688 -19.278 31.067 1.00 79.75 90 ASP A N 1
ATOM 700 C CA . ASP A 1 90 ? -4.535 -18.545 31.614 1.00 79.75 90 ASP A CA 1
ATOM 701 C C . ASP A 1 90 ? -3.198 -19.080 31.083 1.00 79.75 90 ASP A C 1
ATOM 703 O O . ASP A 1 90 ? -2.210 -18.349 30.967 1.00 79.75 90 ASP A O 1
ATOM 707 N N . MET A 1 91 ? -3.138 -20.384 30.808 1.00 81.06 91 MET A N 1
ATOM 708 C CA . MET A 1 91 ? -1.966 -21.038 30.242 1.00 81.06 91 MET A CA 1
ATOM 709 C C . MET A 1 91 ? -1.767 -20.606 28.794 1.00 81.06 91 MET A C 1
ATOM 711 O O . MET A 1 91 ? -0.670 -20.176 28.451 1.00 81.06 91 MET A O 1
ATOM 715 N N . GLN A 1 92 ? -2.829 -20.636 27.991 1.00 82.62 92 GLN A N 1
ATOM 716 C CA . GLN A 1 92 ? -2.784 -20.240 26.589 1.00 82.62 92 GLN A CA 1
ATOM 717 C C . GLN A 1 92 ? -2.461 -18.747 26.421 1.00 82.62 92 GLN A C 1
ATOM 719 O O . GLN A 1 92 ? -1.500 -18.408 25.734 1.00 82.62 92 GLN A O 1
ATOM 724 N N . ALA A 1 93 ? -3.141 -17.865 27.162 1.00 76.88 93 ALA A N 1
ATOM 725 C CA . ALA A 1 93 ? -2.858 -16.427 27.145 1.00 76.88 93 ALA A CA 1
ATOM 726 C C . ALA A 1 93 ? -1.417 -16.099 27.581 1.00 76.88 93 ALA A C 1
ATOM 728 O O . ALA A 1 93 ? -0.795 -15.155 27.097 1.00 76.88 93 ALA A O 1
ATOM 729 N N . TRP A 1 94 ? -0.852 -16.879 28.506 1.00 88.31 94 TRP A N 1
ATOM 730 C CA . TRP A 1 94 ? 0.534 -16.689 28.923 1.00 88.31 94 TRP A CA 1
ATOM 731 C C . TRP A 1 94 ? 1.550 -17.200 27.902 1.00 88.31 94 TRP A C 1
ATOM 733 O O . TRP A 1 94 ? 2.586 -16.559 27.741 1.00 88.31 94 TRP A O 1
ATOM 743 N N . ILE A 1 95 ? 1.274 -18.329 27.238 1.00 80.88 95 ILE A N 1
ATOM 744 C CA . ILE A 1 95 ? 2.106 -18.851 26.143 1.00 80.88 95 ILE A CA 1
ATOM 745 C C . ILE A 1 95 ? 2.171 -17.811 25.023 1.00 80.88 95 ILE A C 1
ATOM 747 O O . ILE A 1 95 ? 3.261 -17.470 24.572 1.00 80.88 95 ILE A O 1
ATOM 751 N N . GLU A 1 96 ? 1.025 -17.250 24.634 1.00 80.81 96 GLU A N 1
ATOM 752 C CA . GLU A 1 96 ? 0.934 -16.158 23.657 1.00 80.81 96 GLU A CA 1
ATOM 753 C C . GLU A 1 96 ? 1.755 -14.938 24.107 1.00 80.81 96 GLU A C 1
ATOM 755 O O . GLU A 1 96 ? 2.607 -14.460 23.361 1.00 80.81 96 GLU A O 1
ATOM 760 N N . LEU A 1 97 ? 1.607 -14.507 25.367 1.00 84.69 97 LEU A N 1
ATOM 761 C CA . LEU A 1 97 ? 2.380 -13.394 25.929 1.00 84.69 97 LEU A CA 1
ATOM 762 C C . LEU A 1 97 ? 3.898 -13.649 25.942 1.00 84.69 97 LEU A C 1
ATOM 764 O O . LEU A 1 97 ? 4.676 -12.715 25.753 1.00 84.69 97 LEU A O 1
ATOM 768 N N . GLN A 1 98 ? 4.352 -14.874 26.226 1.00 85.81 98 GLN A N 1
ATOM 769 C CA . GLN A 1 98 ? 5.789 -15.175 26.212 1.00 85.81 98 GLN A CA 1
ATOM 770 C C . GLN A 1 98 ? 6.336 -15.259 24.790 1.00 85.81 98 GLN A C 1
ATOM 772 O O . GLN A 1 98 ? 7.430 -14.758 24.556 1.00 85.81 98 GLN A O 1
ATOM 777 N N . ASN A 1 99 ? 5.581 -15.825 23.846 1.00 80.81 99 ASN A N 1
ATOM 778 C CA . ASN A 1 99 ? 5.959 -15.797 22.435 1.00 80.81 99 ASN A CA 1
ATOM 779 C C . ASN A 1 99 ? 6.118 -14.357 21.944 1.00 80.81 99 ASN A C 1
ATOM 781 O O . ASN A 1 99 ? 7.151 -14.040 21.362 1.00 80.81 99 ASN A O 1
ATOM 785 N N . GLN A 1 100 ? 5.164 -13.481 22.272 1.00 79.44 100 GLN A N 1
ATOM 786 C CA . GLN A 1 100 ? 5.252 -12.054 21.963 1.00 79.44 100 GLN A CA 1
ATOM 787 C C . GLN A 1 100 ? 6.517 -11.423 22.561 1.00 79.44 100 GLN A C 1
ATOM 789 O O . GLN A 1 100 ? 7.298 -10.809 21.845 1.00 79.44 100 GLN A O 1
ATOM 794 N N . ARG A 1 101 ? 6.785 -11.657 23.852 1.00 77.88 101 ARG A N 1
ATOM 795 C CA . ARG A 1 101 ? 7.982 -11.129 24.529 1.00 77.88 101 ARG A CA 1
ATOM 796 C C . ARG A 1 101 ? 9.294 -11.592 23.907 1.00 77.88 101 ARG A C 1
ATOM 798 O O . ARG A 1 101 ? 10.216 -10.792 23.810 1.00 77.88 101 ARG A O 1
ATOM 805 N N . ILE A 1 102 ? 9.405 -12.867 23.525 1.00 78.81 102 ILE A N 1
ATOM 806 C CA . ILE A 1 102 ? 10.590 -13.375 22.813 1.00 78.81 102 ILE A CA 1
ATOM 807 C C . ILE A 1 102 ? 10.764 -12.604 21.506 1.00 78.81 102 ILE A C 1
ATOM 809 O O . ILE A 1 102 ? 11.880 -12.248 21.139 1.00 78.81 102 ILE A O 1
ATOM 813 N N . GLY A 1 103 ? 9.658 -12.304 20.833 1.00 73.50 103 GLY A N 1
ATOM 814 C CA . GLY A 1 103 ? 9.672 -11.507 19.625 1.00 73.50 103 GLY A CA 1
ATOM 815 C C . GLY A 1 103 ? 10.160 -10.085 19.798 1.00 73.50 103 GLY A C 1
ATOM 816 O O . GLY A 1 103 ? 11.093 -9.680 19.107 1.00 73.50 103 GLY A O 1
ATOM 817 N N . ASP A 1 104 ? 9.593 -9.371 20.767 1.00 76.19 104 ASP A N 1
ATOM 818 C CA . ASP A 1 104 ? 9.982 -7.997 21.090 1.00 76.19 104 ASP A CA 1
ATOM 819 C C . ASP A 1 104 ? 11.487 -7.910 21.397 1.00 76.19 104 ASP A C 1
ATOM 821 O O . ASP A 1 104 ? 12.185 -6.989 20.965 1.00 76.19 104 ASP A O 1
ATOM 825 N N . VAL A 1 105 ? 12.010 -8.907 22.119 1.00 78.31 105 VAL A N 1
ATOM 826 C CA . VAL A 1 105 ? 13.431 -9.015 22.476 1.00 78.31 105 VAL A CA 1
ATOM 827 C C . VAL A 1 105 ? 14.305 -9.192 21.235 1.00 78.31 105 VAL A C 1
ATOM 829 O O . VAL A 1 105 ? 15.293 -8.474 21.082 1.00 78.31 105 VAL A O 1
ATOM 832 N N . LEU A 1 106 ? 13.935 -10.096 20.324 1.00 77.94 106 LEU A N 1
ATOM 833 C CA . LEU A 1 106 ? 14.689 -10.335 19.090 1.00 77.94 106 LEU A CA 1
ATOM 834 C C . LEU A 1 106 ? 14.643 -9.129 18.143 1.00 77.94 106 LEU A C 1
ATOM 836 O O . LEU A 1 106 ? 15.663 -8.765 17.558 1.00 77.94 106 LEU A O 1
ATOM 840 N N . GLN A 1 107 ? 13.493 -8.465 18.028 1.00 76.56 107 GLN A N 1
ATOM 841 C CA . GLN A 1 107 ? 13.345 -7.255 17.220 1.00 76.56 107 GLN A CA 1
ATOM 842 C C . GLN A 1 107 ? 14.170 -6.092 17.783 1.00 76.56 107 GLN A C 1
ATOM 844 O O . GLN A 1 107 ? 14.848 -5.385 17.032 1.00 76.56 107 GLN A O 1
ATOM 849 N N . THR A 1 108 ? 14.157 -5.917 19.107 1.00 79.88 108 THR A N 1
ATOM 850 C CA . THR A 1 108 ? 14.981 -4.916 19.797 1.00 79.88 108 THR A CA 1
ATOM 851 C C . THR A 1 108 ? 16.468 -5.193 19.588 1.00 79.88 108 THR A C 1
ATOM 853 O O . THR A 1 108 ? 17.226 -4.276 19.267 1.00 79.88 108 THR A O 1
ATOM 856 N N . MET A 1 109 ? 16.887 -6.455 19.718 1.00 81.81 109 MET A N 1
ATOM 857 C CA . MET A 1 109 ? 18.258 -6.887 19.454 1.00 81.81 109 MET A CA 1
ATOM 858 C C . MET A 1 109 ? 18.675 -6.552 18.015 1.00 81.81 109 MET A C 1
ATOM 860 O O . MET A 1 109 ? 19.673 -5.860 17.820 1.00 81.81 109 MET A O 1
ATOM 864 N N . ASN A 1 110 ? 17.884 -6.959 17.017 1.00 79.56 110 ASN A N 1
ATOM 865 C CA . ASN A 1 110 ? 18.165 -6.704 15.601 1.00 79.56 110 ASN A CA 1
ATOM 866 C C . ASN A 1 110 ? 18.275 -5.202 15.294 1.00 79.56 110 ASN A C 1
ATOM 868 O O . ASN A 1 110 ? 19.201 -4.753 14.623 1.00 79.56 110 ASN A O 1
ATOM 872 N N . SER A 1 111 ? 17.363 -4.402 15.849 1.00 77.19 111 SER A N 1
ATOM 873 C CA . SER A 1 111 ? 17.356 -2.947 15.654 1.00 77.19 111 SER A CA 1
ATOM 874 C C . SER A 1 111 ? 18.620 -2.294 16.222 1.00 77.19 111 SER A C 1
ATOM 876 O O . SER A 1 111 ? 19.210 -1.419 15.589 1.00 77.19 111 SER A O 1
ATOM 878 N N . ARG A 1 112 ? 19.077 -2.750 17.395 1.00 80.94 112 ARG A N 1
ATOM 879 C CA . ARG A 1 112 ? 20.306 -2.254 18.031 1.00 80.94 112 ARG A CA 1
ATOM 880 C C . ARG A 1 112 ? 21.566 -2.693 17.288 1.00 80.94 112 ARG A C 1
ATOM 882 O O . ARG A 1 112 ? 22.485 -1.889 17.170 1.00 80.94 112 ARG A O 1
ATOM 889 N N . PHE A 1 113 ? 21.602 -3.909 16.743 1.00 77.19 113 PHE A N 1
ATOM 890 C CA . PHE A 1 113 ? 22.701 -4.351 15.879 1.00 77.19 113 PHE A CA 1
ATOM 891 C C . PHE A 1 113 ? 22.779 -3.539 14.583 1.00 77.19 113 PHE A C 1
ATOM 893 O O . PHE A 1 113 ? 23.860 -3.080 14.223 1.00 77.19 113 PHE A O 1
ATOM 900 N N . ASN A 1 114 ? 21.643 -3.280 13.931 1.00 76.00 114 ASN A N 1
ATOM 901 C CA . ASN A 1 114 ? 21.598 -2.447 12.727 1.00 76.00 114 ASN A CA 1
ATOM 902 C C . ASN A 1 114 ? 22.068 -1.013 13.005 1.00 76.00 114 ASN A C 1
ATOM 904 O O . ASN A 1 114 ? 22.833 -0.453 12.221 1.00 76.00 114 ASN A O 1
ATOM 908 N N . ALA A 1 115 ? 21.666 -0.431 14.140 1.00 76.38 115 ALA A N 1
ATOM 909 C CA . ALA A 1 115 ? 22.132 0.889 14.561 1.00 76.38 115 ALA A CA 1
ATOM 910 C C . ALA A 1 115 ? 23.647 0.912 14.835 1.00 76.38 115 ALA A C 1
ATOM 912 O O . ALA A 1 115 ? 24.335 1.840 14.409 1.00 76.38 115 ALA A O 1
ATOM 913 N N . LEU A 1 116 ? 24.177 -0.124 15.495 1.00 79.25 116 LEU A N 1
ATOM 914 C CA . LEU A 1 116 ? 25.613 -0.263 15.742 1.00 79.25 116 LEU A CA 1
ATOM 915 C C . LEU A 1 116 ? 26.396 -0.368 14.423 1.00 79.25 116 LEU A C 1
ATOM 917 O O . LEU A 1 116 ? 27.387 0.337 14.242 1.00 79.25 116 LEU A O 1
ATOM 921 N N . HIS A 1 117 ? 25.917 -1.182 13.480 1.00 75.44 117 HIS A N 1
ATOM 922 C CA . HIS A 1 117 ? 26.529 -1.334 12.161 1.00 75.44 117 HIS A CA 1
ATOM 923 C C . HIS A 1 117 ? 26.497 -0.024 11.357 1.00 75.44 117 HIS A C 1
ATOM 925 O O . HIS A 1 117 ? 27.503 0.378 10.774 1.00 75.44 117 HIS A O 1
ATOM 931 N N . ALA A 1 118 ? 25.367 0.689 11.368 1.00 75.25 118 ALA A N 1
ATOM 932 C CA . ALA A 1 118 ? 25.245 1.992 10.717 1.00 75.25 118 ALA A CA 1
ATOM 933 C C . ALA A 1 118 ? 26.222 3.025 11.306 1.00 75.25 118 ALA A C 1
ATOM 935 O O . ALA A 1 118 ? 26.857 3.764 10.554 1.00 75.25 118 ALA A O 1
ATOM 936 N N . SER A 1 119 ? 26.398 3.039 12.634 1.00 78.19 119 SER A N 1
ATOM 937 C CA . SER A 1 119 ? 27.371 3.909 13.309 1.00 78.19 119 SER A CA 1
ATOM 938 C C . SER A 1 119 ? 28.811 3.590 12.895 1.00 78.19 119 SER A C 1
ATOM 940 O O . SER A 1 119 ? 29.590 4.500 12.620 1.00 78.19 119 SER A O 1
ATOM 942 N N . GLN A 1 120 ? 29.169 2.307 12.800 1.00 77.75 120 GLN A N 1
ATOM 943 C CA . GLN A 1 120 ? 30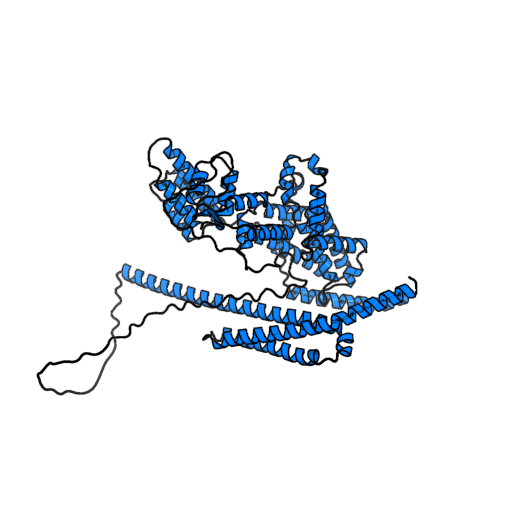.503 1.882 12.361 1.00 77.75 120 GLN A CA 1
ATOM 944 C C . GLN A 1 120 ? 30.782 2.245 10.899 1.00 77.75 120 GLN A C 1
ATOM 946 O O . GLN A 1 120 ? 31.884 2.693 10.571 1.00 77.75 120 GLN A O 1
ATOM 951 N N . LEU A 1 121 ? 29.784 2.095 10.023 1.00 73.69 121 LEU A N 1
ATOM 952 C CA . LEU A 1 121 ? 29.892 2.491 8.621 1.00 73.69 121 LEU A CA 1
ATOM 953 C C . LEU A 1 121 ? 30.070 4.009 8.485 1.00 73.69 121 LEU A C 1
ATOM 955 O O . LEU A 1 121 ? 30.944 4.454 7.742 1.00 73.69 121 LEU A O 1
ATOM 959 N N . ALA A 1 122 ? 29.301 4.794 9.247 1.00 79.00 122 ALA A N 1
ATOM 960 C CA . ALA A 1 122 ? 29.432 6.247 9.284 1.00 79.00 122 ALA A CA 1
ATOM 961 C C . ALA A 1 122 ? 30.831 6.676 9.759 1.00 79.00 122 ALA A C 1
ATOM 963 O O . ALA A 1 122 ? 31.475 7.493 9.106 1.00 79.00 122 ALA A O 1
ATOM 964 N N . GLU A 1 123 ? 31.357 6.072 10.830 1.00 78.50 123 GLU A N 1
ATOM 965 C CA . GLU A 1 123 ? 32.723 6.344 11.293 1.00 78.50 123 GLU A CA 1
ATOM 966 C C . GLU A 1 123 ? 33.789 5.986 10.249 1.00 78.50 123 GLU A C 1
ATOM 968 O O . GLU A 1 123 ? 34.759 6.730 10.082 1.00 78.50 123 GLU A O 1
ATOM 973 N N . SER A 1 124 ? 33.624 4.862 9.544 1.00 76.94 124 SER A N 1
ATOM 974 C CA . SER A 1 124 ? 34.517 4.455 8.454 1.00 76.94 124 SER A CA 1
ATOM 975 C C . SER A 1 124 ? 34.507 5.472 7.311 1.00 76.94 124 SER A C 1
ATOM 977 O O . SER A 1 124 ? 35.572 5.908 6.865 1.00 76.94 124 SER A O 1
ATOM 979 N N . MET A 1 125 ? 33.320 5.930 6.903 1.00 76.62 125 MET A N 1
ATOM 980 C CA . MET A 1 125 ? 33.169 6.977 5.894 1.00 76.62 125 MET A CA 1
ATOM 981 C C . MET A 1 125 ? 33.825 8.288 6.328 1.00 76.62 125 MET A C 1
ATOM 983 O O . MET A 1 125 ? 34.637 8.829 5.586 1.00 76.62 125 MET A O 1
ATOM 987 N N . THR A 1 126 ? 33.588 8.759 7.556 1.00 82.50 126 THR A N 1
ATOM 988 C CA . THR A 1 126 ? 34.218 9.993 8.060 1.00 82.50 126 THR A CA 1
ATOM 989 C C . THR A 1 126 ? 35.744 9.867 8.167 1.00 82.50 126 THR A C 1
ATOM 991 O O . THR A 1 126 ? 36.466 10.862 8.072 1.00 82.50 126 THR A O 1
ATOM 994 N N . ARG A 1 127 ? 36.282 8.657 8.387 1.00 81.94 127 ARG A N 1
ATOM 995 C CA . ARG A 1 127 ? 37.733 8.409 8.313 1.00 81.94 127 ARG A CA 1
ATOM 996 C C . ARG A 1 127 ? 38.237 8.466 6.871 1.00 81.94 127 ARG A C 1
ATOM 998 O O . ARG A 1 127 ? 39.297 9.040 6.639 1.00 81.94 127 ARG A O 1
ATOM 1005 N N . GLN A 1 128 ? 37.499 7.906 5.912 1.00 78.50 128 GLN A N 1
ATOM 1006 C CA . GLN A 1 128 ? 37.848 7.989 4.491 1.00 78.50 128 GLN A CA 1
ATOM 1007 C C . GLN A 1 128 ? 37.800 9.427 3.969 1.00 78.50 128 GLN A C 1
ATOM 1009 O O . GLN A 1 128 ? 38.728 9.836 3.279 1.00 78.50 128 GLN A O 1
ATOM 1014 N N . GLU A 1 129 ? 36.788 10.204 4.351 1.00 80.81 129 GLU A N 1
ATOM 1015 C CA . GLU A 1 129 ? 36.675 11.626 4.014 1.00 80.81 129 GLU A CA 1
ATOM 1016 C C . GLU A 1 129 ? 37.860 12.421 4.566 1.00 80.81 129 GLU A C 1
ATOM 1018 O O . GLU A 1 129 ? 38.528 13.118 3.809 1.00 80.81 129 GLU A O 1
ATOM 1023 N N . ARG A 1 130 ? 38.221 12.227 5.844 1.00 83.25 130 ARG A N 1
ATOM 1024 C CA . ARG A 1 130 ? 39.417 12.858 6.432 1.00 83.25 130 ARG A CA 1
ATOM 1025 C C . ARG A 1 130 ? 40.711 12.469 5.716 1.00 83.25 130 ARG A C 1
ATOM 1027 O O . ARG A 1 130 ? 41.572 13.317 5.502 1.00 83.25 130 ARG A O 1
ATOM 1034 N N . ASN A 1 131 ? 40.855 11.203 5.328 1.00 83.75 131 ASN A N 1
ATOM 1035 C CA . ASN A 1 131 ? 42.014 10.753 4.555 1.00 83.75 131 ASN A CA 1
ATOM 1036 C C . ASN A 1 131 ? 42.038 11.391 3.159 1.00 83.75 131 ASN A C 1
ATOM 1038 O O . ASN A 1 131 ? 43.103 11.756 2.668 1.00 83.75 131 ASN A O 1
ATOM 1042 N N . PHE A 1 132 ? 40.878 11.534 2.520 1.00 82.75 132 PHE A N 1
ATOM 1043 C CA . PHE A 1 132 ? 40.755 12.180 1.220 1.00 82.75 132 PHE A CA 1
ATOM 1044 C C . PHE A 1 132 ? 41.085 13.675 1.302 1.00 82.75 132 PHE A C 1
ATOM 1046 O O . PHE A 1 132 ? 41.847 14.170 0.474 1.00 82.75 132 PHE A O 1
ATOM 1053 N N . GLU A 1 133 ? 40.602 14.375 2.329 1.00 84.12 133 GLU A N 1
ATOM 1054 C CA . GLU A 1 133 ? 40.942 15.775 2.607 1.00 84.12 133 GLU A CA 1
ATOM 1055 C C . GLU A 1 133 ? 42.439 15.968 2.892 1.00 84.12 133 GLU A C 1
ATOM 1057 O O . GLU A 1 133 ? 43.033 16.935 2.407 1.00 84.12 133 GLU A O 1
ATOM 1062 N N . ASP A 1 134 ? 43.083 15.045 3.619 1.00 85.88 134 ASP A N 1
ATOM 1063 C CA . ASP A 1 134 ? 44.538 15.069 3.831 1.00 85.88 134 ASP A CA 1
ATOM 1064 C C . ASP A 1 134 ? 45.297 14.870 2.509 1.00 85.88 134 ASP A C 1
ATOM 1066 O O . ASP A 1 134 ? 46.217 15.627 2.193 1.00 85.88 134 ASP A O 1
ATOM 1070 N N . ILE A 1 135 ? 44.869 13.912 1.679 1.00 83.81 135 ILE A N 1
ATOM 1071 C CA . ILE A 1 135 ? 45.460 13.674 0.354 1.00 83.81 135 ILE A CA 1
ATOM 1072 C C . ILE A 1 135 ? 45.289 14.901 -0.547 1.00 83.81 135 ILE A C 1
ATOM 1074 O O . ILE A 1 135 ? 46.266 15.334 -1.159 1.00 83.81 135 ILE A O 1
ATOM 1078 N N . GLN A 1 136 ? 44.097 15.501 -0.598 1.00 79.88 136 GLN A N 1
ATOM 1079 C CA . GLN A 1 136 ? 43.851 16.725 -1.363 1.00 79.88 136 GLN A CA 1
ATOM 1080 C C . GLN A 1 136 ? 44.695 17.892 -0.846 1.00 79.88 136 GLN A C 1
ATOM 1082 O O . GLN A 1 136 ? 45.327 18.591 -1.636 1.00 79.88 136 GLN A O 1
ATOM 1087 N N . SER A 1 137 ? 44.791 18.061 0.474 1.00 79.31 137 SER A N 1
ATOM 1088 C CA . SER A 1 137 ? 45.631 19.090 1.095 1.00 79.31 137 SER A CA 1
ATOM 1089 C C . SER A 1 137 ? 47.110 18.908 0.750 1.00 79.31 137 SER A C 1
ATOM 1091 O O . SER A 1 137 ? 47.824 19.888 0.528 1.00 79.31 137 SER A O 1
ATOM 1093 N N . ARG A 1 138 ? 47.591 17.661 0.674 1.00 77.38 138 ARG A N 1
ATOM 1094 C CA . ARG A 1 138 ? 48.959 17.338 0.243 1.00 77.38 138 ARG A CA 1
ATOM 1095 C C . ARG A 1 138 ? 49.164 17.597 -1.249 1.00 77.38 138 ARG A C 1
ATOM 1097 O O . ARG A 1 138 ? 50.214 18.122 -1.610 1.00 77.38 138 ARG A O 1
ATOM 1104 N N . LEU A 1 139 ? 48.176 17.291 -2.091 1.00 75.75 139 LEU A N 1
ATOM 1105 C CA . LEU A 1 139 ? 48.219 17.565 -3.531 1.00 75.75 139 LEU A CA 1
ATOM 1106 C C . LEU A 1 139 ? 48.279 19.072 -3.816 1.00 75.75 139 LEU A C 1
ATOM 1108 O O . LEU A 1 139 ? 49.158 19.518 -4.545 1.00 75.75 139 LEU A O 1
ATOM 1112 N N . ILE A 1 140 ? 47.428 19.862 -3.155 1.00 81.44 140 ILE A N 1
ATOM 1113 C CA . ILE A 1 140 ? 47.394 21.326 -3.291 1.00 81.44 140 ILE A CA 1
ATOM 1114 C C . ILE A 1 140 ? 48.731 21.950 -2.856 1.00 81.44 140 ILE A C 1
ATOM 1116 O O . ILE A 1 140 ? 49.236 22.860 -3.510 1.00 81.44 140 ILE A O 1
ATOM 1120 N N . ARG A 1 141 ? 49.359 21.449 -1.779 1.00 73.88 141 ARG A N 1
ATOM 1121 C CA . ARG A 1 141 ? 50.700 21.913 -1.364 1.00 73.88 141 ARG A CA 1
ATOM 1122 C C . ARG A 1 141 ? 51.777 21.608 -2.411 1.00 73.88 141 ARG A C 1
ATOM 1124 O O . ARG A 1 141 ? 52.670 22.432 -2.600 1.00 73.88 141 ARG A O 1
ATOM 1131 N N . LEU A 1 142 ? 51.691 20.459 -3.085 1.00 74.12 142 LEU A N 1
ATOM 1132 C CA . LEU A 1 142 ? 52.611 20.085 -4.163 1.00 74.12 142 LEU A CA 1
ATOM 1133 C C . LEU A 1 142 ? 52.398 20.942 -5.422 1.00 74.12 142 LEU A C 1
ATOM 1135 O O . LEU A 1 142 ? 53.379 21.397 -6.005 1.00 74.12 142 LEU A O 1
ATOM 1139 N N . GLU A 1 143 ? 51.148 21.219 -5.805 1.00 76.25 143 GLU A N 1
ATOM 1140 C CA . GLU A 1 143 ? 50.813 22.070 -6.960 1.00 76.25 143 GLU A CA 1
ATOM 1141 C C . GLU A 1 143 ? 51.215 23.538 -6.761 1.00 76.25 143 GLU A C 1
ATOM 1143 O O . GLU A 1 143 ? 51.639 24.198 -7.707 1.00 76.25 143 GLU A O 1
ATOM 1148 N N . LEU A 1 144 ? 51.164 24.044 -5.526 1.00 80.00 144 LEU A N 1
ATOM 1149 C CA . LEU A 1 144 ? 51.597 25.405 -5.184 1.00 80.00 144 LEU A CA 1
ATOM 1150 C C . LEU A 1 144 ? 53.125 25.557 -5.043 1.00 80.00 144 LEU A C 1
ATOM 1152 O O . LEU A 1 144 ? 53.597 26.615 -4.626 1.00 80.00 144 LEU A O 1
ATOM 1156 N N . GLY A 1 145 ? 53.915 24.522 -5.357 1.00 63.56 145 GLY A N 1
ATOM 1157 C CA . GLY A 1 145 ? 55.382 24.568 -5.273 1.00 63.56 145 GLY A CA 1
ATOM 1158 C C . GLY A 1 145 ? 55.924 24.708 -3.844 1.00 63.56 145 GLY A C 1
ATOM 1159 O O . GLY A 1 145 ? 57.099 25.023 -3.644 1.00 63.56 145 GLY A O 1
ATOM 1160 N N . LEU A 1 146 ? 55.084 24.471 -2.832 1.00 59.31 146 LEU A N 1
ATOM 1161 C CA . LEU A 1 146 ? 55.467 24.502 -1.427 1.00 59.31 146 LEU A CA 1
ATOM 1162 C C . LEU A 1 146 ? 56.066 23.141 -1.056 1.00 59.31 146 LEU A C 1
ATOM 1164 O O . LEU A 1 146 ? 55.384 22.261 -0.531 1.00 59.31 146 LEU A O 1
ATOM 1168 N N . HIS A 1 147 ? 57.360 22.954 -1.326 1.00 55.66 147 HIS A N 1
ATOM 1169 C CA . HIS A 1 147 ? 58.082 21.805 -0.782 1.00 55.66 147 HIS A CA 1
ATOM 1170 C C . HIS A 1 147 ? 57.992 21.812 0.752 1.00 55.66 147 HIS A C 1
ATOM 1172 O O . HIS A 1 147 ? 58.149 22.876 1.366 1.00 55.66 147 HIS A O 1
ATOM 1178 N N . PRO A 1 148 ? 57.767 20.654 1.402 1.00 49.25 148 PRO A N 1
ATOM 1179 C CA . PRO A 1 148 ? 57.844 20.583 2.850 1.00 49.25 148 PRO A CA 1
ATOM 1180 C C . PRO A 1 148 ? 59.249 21.022 3.264 1.00 49.25 148 PRO A C 1
ATOM 1182 O O . PRO A 1 148 ? 60.244 20.411 2.871 1.00 49.25 148 PRO A O 1
ATOM 1185 N N . LYS A 1 149 ? 59.331 22.117 4.031 1.00 48.78 149 LYS A N 1
ATOM 1186 C CA . LYS A 1 149 ? 60.562 22.489 4.728 1.00 48.78 149 LYS A CA 1
ATOM 1187 C C . LYS A 1 149 ? 60.991 21.264 5.526 1.00 48.78 149 LYS A C 1
ATOM 1189 O O . LYS A 1 149 ? 60.191 20.721 6.281 1.00 48.78 149 LYS A O 1
ATOM 1194 N N . SER A 1 150 ? 62.229 20.827 5.322 1.00 43.81 150 SER A N 1
ATOM 1195 C CA . SER A 1 150 ? 62.865 19.797 6.131 1.00 43.81 150 SER A CA 1
ATOM 1196 C C . SER A 1 150 ? 62.756 20.202 7.600 1.00 43.81 150 SER A C 1
ATOM 1198 O O . SER A 1 150 ? 63.487 21.086 8.054 1.00 43.81 150 SER A O 1
ATOM 1200 N N . GLU A 1 151 ? 61.821 19.604 8.332 1.00 37.72 151 GLU A N 1
ATOM 1201 C CA . GLU A 1 151 ? 61.812 19.701 9.782 1.00 37.72 151 GLU A CA 1
ATOM 1202 C C . GLU A 1 151 ? 63.056 18.978 10.287 1.00 37.72 151 GLU A C 1
ATOM 1204 O O . GLU A 1 151 ? 63.223 17.763 10.188 1.00 37.72 151 GLU A O 1
ATOM 1209 N N . THR A 1 152 ? 63.980 19.801 10.758 1.00 42.47 152 THR A N 1
ATOM 1210 C CA . THR A 1 152 ? 65.152 19.446 11.535 1.00 42.47 152 THR A CA 1
ATOM 1211 C C . THR A 1 152 ? 64.758 18.524 12.685 1.00 42.47 152 THR A C 1
ATOM 1213 O O . THR A 1 152 ? 64.079 18.950 13.618 1.00 42.47 152 THR A O 1
ATOM 1216 N N . MET A 1 153 ? 65.235 17.280 12.649 1.00 33.59 153 MET A N 1
ATOM 1217 C CA . MET A 1 153 ? 65.337 16.454 13.849 1.00 33.59 153 MET A CA 1
ATOM 1218 C C . MET A 1 153 ? 66.310 17.103 14.845 1.00 33.59 153 MET A C 1
ATOM 1220 O O . MET A 1 153 ? 67.446 17.394 14.458 1.00 33.59 153 MET A O 1
ATOM 1224 N N . PRO A 1 154 ? 65.942 17.280 16.126 1.00 36.19 154 PRO A N 1
ATOM 1225 C CA . PRO A 1 154 ? 66.901 17.625 17.155 1.00 36.19 154 PRO A CA 1
ATOM 1226 C C . PRO A 1 154 ? 67.485 16.364 17.814 1.00 36.19 154 PRO A C 1
ATOM 1228 O O . PRO A 1 154 ? 66.780 15.529 18.367 1.00 36.19 154 PRO A O 1
ATOM 1231 N N . HIS A 1 155 ? 68.817 16.319 17.773 1.00 33.56 155 HIS A N 1
ATOM 1232 C CA . HIS A 1 155 ? 69.743 15.733 18.745 1.00 33.56 155 HIS A CA 1
ATOM 1233 C C . HIS A 1 155 ? 69.717 14.227 19.052 1.00 33.56 155 HIS A C 1
ATOM 1235 O O . HIS A 1 155 ? 69.074 13.749 19.979 1.00 33.56 155 HIS A O 1
ATOM 1241 N N . ALA A 1 156 ? 70.661 13.536 18.406 1.00 35.66 156 ALA A N 1
ATOM 1242 C CA . ALA A 1 156 ? 71.452 12.490 19.041 1.00 35.66 156 ALA A CA 1
ATOM 1243 C C . ALA A 1 156 ? 72.667 13.110 19.764 1.00 35.66 156 ALA A C 1
ATOM 1245 O O . ALA A 1 156 ? 73.416 13.888 19.169 1.00 35.66 156 ALA A O 1
ATOM 1246 N N . GLN A 1 157 ? 72.906 12.718 21.018 1.00 33.97 157 GLN A N 1
ATOM 1247 C CA . GLN A 1 157 ? 74.230 12.775 21.639 1.00 33.97 157 GLN A CA 1
ATOM 1248 C C . GLN A 1 157 ? 74.461 11.566 22.557 1.00 33.97 157 GLN A C 1
ATOM 1250 O O . GLN A 1 157 ? 73.698 11.354 23.492 1.00 33.97 157 GLN A O 1
ATOM 1255 N N . LYS A 1 158 ? 75.623 10.924 22.317 1.00 36.09 158 LYS A N 1
ATOM 1256 C CA . LYS A 1 158 ? 76.531 10.245 23.273 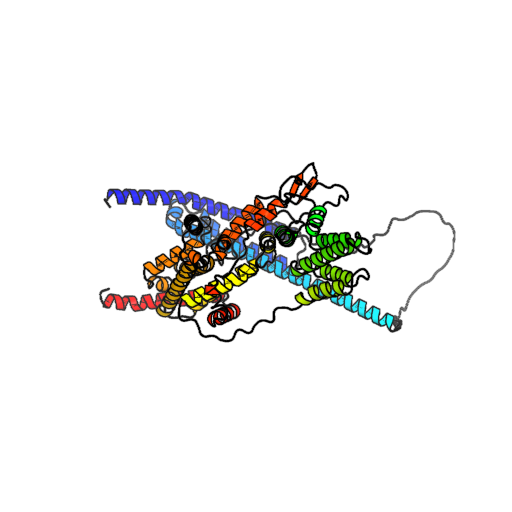1.00 36.09 158 LYS A CA 1
ATOM 1257 C C . LYS A 1 158 ? 76.089 8.869 23.831 1.00 36.09 158 LYS A C 1
ATOM 1259 O O . LYS A 1 158 ? 74.963 8.724 24.261 1.00 36.09 158 LYS A O 1
ATOM 1264 N N . LEU A 1 159 ? 76.924 7.817 23.921 1.00 30.20 159 LEU A N 1
ATOM 1265 C CA . LEU A 1 159 ? 78.399 7.686 23.961 1.00 30.20 159 LEU A CA 1
ATOM 1266 C C . LEU A 1 159 ? 78.827 6.189 23.815 1.00 30.20 159 LEU A C 1
ATOM 1268 O O . LEU A 1 159 ? 78.144 5.333 24.368 1.00 30.20 159 LEU A O 1
ATOM 1272 N N . VAL A 1 160 ? 80.026 5.970 23.220 1.00 30.64 160 VAL A N 1
ATOM 1273 C CA . VAL A 1 160 ? 81.093 4.965 23.571 1.00 30.64 160 VAL A CA 1
ATOM 1274 C C . VAL A 1 160 ? 80.970 3.534 23.011 1.00 30.64 160 VAL A C 1
ATOM 1276 O O . VAL A 1 160 ? 79.929 2.917 23.152 1.00 30.64 160 VAL A O 1
ATOM 1279 N N . SER A 1 161 ? 81.986 2.876 22.423 1.00 30.56 161 SER A N 1
ATOM 1280 C CA . SER A 1 161 ? 83.376 3.178 21.993 1.00 30.56 161 SER A CA 1
ATOM 1281 C C . SER A 1 161 ? 83.906 1.984 21.162 1.00 30.56 161 SER A C 1
ATOM 1283 O O . SER A 1 161 ? 83.717 0.847 21.572 1.00 30.56 161 SER A O 1
ATOM 1285 N N . VAL A 1 162 ? 84.471 2.211 19.970 1.00 30.33 162 VAL A N 1
ATOM 1286 C CA . VAL A 1 162 ? 85.869 1.975 19.507 1.00 30.33 162 VAL A CA 1
ATOM 1287 C C . VAL A 1 162 ? 86.574 0.670 19.935 1.00 30.33 162 VAL A C 1
ATOM 1289 O O . VAL A 1 162 ? 86.897 0.506 21.107 1.00 30.33 162 VAL A O 1
ATOM 1292 N N . SER A 1 163 ? 86.886 -0.181 18.938 1.00 29.03 163 SER A N 1
ATOM 1293 C CA . SER A 1 163 ? 88.235 -0.647 18.495 1.00 29.03 163 SER A CA 1
ATOM 1294 C C . SER A 1 163 ? 88.051 -1.766 17.440 1.00 29.03 163 SER A C 1
ATOM 1296 O O . SER A 1 163 ? 87.309 -2.707 17.698 1.00 29.03 163 SER A O 1
ATOM 1298 N N . SER A 1 164 ? 88.428 -1.590 16.159 1.00 29.11 164 SER A N 1
ATOM 1299 C CA . SER A 1 164 ? 89.723 -1.961 15.516 1.00 29.11 164 SER A CA 1
ATOM 1300 C C . SER A 1 164 ? 90.189 -3.379 15.907 1.00 29.11 164 SER A C 1
ATOM 1302 O O . SER A 1 164 ? 90.318 -3.626 17.096 1.00 29.11 164 SER A O 1
ATOM 1304 N N . GLU A 1 165 ? 90.447 -4.371 15.039 1.00 29.53 165 GLU A N 1
ATOM 1305 C CA . GLU A 1 165 ? 91.285 -4.347 13.827 1.00 29.53 165 GLU A CA 1
ATOM 1306 C C . GLU A 1 165 ? 91.234 -5.728 13.092 1.00 29.53 165 GLU A C 1
ATOM 1308 O O . GLU A 1 165 ? 91.411 -6.750 13.744 1.00 29.53 165 GLU A O 1
ATOM 1313 N N . ALA A 1 166 ? 91.019 -5.725 11.761 1.00 28.69 166 ALA A N 1
ATOM 1314 C CA . ALA A 1 166 ? 91.516 -6.627 10.679 1.00 28.69 166 ALA A CA 1
ATOM 1315 C C . ALA A 1 166 ? 91.417 -8.203 10.760 1.00 28.69 166 ALA A C 1
ATOM 1317 O O . ALA A 1 166 ? 91.041 -8.765 11.775 1.00 28.69 166 ALA A O 1
ATOM 1318 N N . PRO A 1 167 ? 91.721 -8.973 9.679 1.00 43.56 167 PRO A N 1
ATOM 1319 C CA . PRO A 1 167 ? 90.863 -9.148 8.498 1.00 43.56 167 PRO A CA 1
ATOM 1320 C C . PRO A 1 167 ? 90.738 -10.619 7.981 1.00 43.56 167 PRO A C 1
ATOM 1322 O O . PRO A 1 167 ? 91.354 -11.551 8.486 1.00 43.56 167 PRO A O 1
ATOM 1325 N N . THR A 1 168 ? 89.997 -10.771 6.871 1.00 28.67 168 THR A N 1
ATOM 1326 C CA . THR A 1 168 ? 90.016 -11.856 5.852 1.00 28.67 168 THR A CA 1
ATOM 1327 C C . THR A 1 168 ? 89.501 -13.264 6.195 1.00 28.67 168 THR A C 1
ATOM 1329 O O . THR A 1 168 ? 90.188 -14.047 6.833 1.00 28.67 168 THR A O 1
ATOM 1332 N N . ALA A 1 169 ? 88.340 -13.621 5.627 1.00 29.45 169 ALA A N 1
ATOM 1333 C CA . ALA A 1 169 ? 88.117 -14.773 4.730 1.00 29.45 169 ALA A CA 1
ATOM 1334 C C . ALA A 1 169 ? 86.609 -15.073 4.640 1.00 29.45 169 ALA A C 1
ATOM 1336 O O . ALA A 1 169 ? 85.955 -15.431 5.615 1.00 29.45 169 ALA A O 1
ATOM 1337 N N . SER A 1 170 ? 86.052 -14.897 3.448 1.00 26.56 170 SER A N 1
ATOM 1338 C CA . SER A 1 170 ? 84.643 -15.087 3.123 1.00 26.56 170 SER A CA 1
ATOM 1339 C C . SER A 1 170 ? 84.378 -16.535 2.708 1.00 26.56 170 SER A C 1
ATOM 1341 O O . SER A 1 170 ? 84.797 -16.962 1.634 1.00 26.56 170 SER A O 1
ATOM 1343 N N . THR A 1 171 ? 83.618 -17.289 3.506 1.00 28.14 171 THR A N 1
ATOM 1344 C CA . THR A 1 171 ? 82.799 -18.398 2.991 1.00 28.14 171 THR A CA 1
ATOM 1345 C C . THR A 1 171 ? 81.567 -18.637 3.871 1.00 28.14 171 THR A C 1
ATOM 1347 O O . THR A 1 171 ? 81.682 -18.935 5.052 1.00 28.14 171 THR A O 1
ATOM 1350 N N . SER A 1 172 ? 80.413 -18.623 3.199 1.00 28.81 172 SER A N 1
ATOM 1351 C CA . SER A 1 172 ? 79.206 -19.412 3.470 1.00 28.81 172 SER A CA 1
ATOM 1352 C C . SER A 1 172 ? 78.168 -18.952 4.511 1.00 28.81 172 SER A C 1
ATOM 1354 O O . SER A 1 172 ? 78.465 -18.509 5.612 1.00 28.81 172 SER A O 1
ATOM 1356 N N . ILE A 1 173 ? 76.931 -19.292 4.131 1.00 29.83 173 ILE A N 1
ATOM 1357 C CA . ILE A 1 173 ? 75.718 -19.560 4.915 1.00 29.83 173 ILE A CA 1
ATOM 1358 C C . ILE A 1 173 ? 74.694 -18.413 5.018 1.00 29.83 173 ILE A C 1
ATOM 1360 O O . ILE A 1 173 ? 74.882 -17.385 5.658 1.00 29.83 173 ILE A O 1
ATOM 1364 N N . ALA A 1 174 ? 73.567 -18.670 4.348 1.00 38.47 174 ALA A N 1
ATOM 1365 C CA . ALA A 1 174 ? 72.345 -17.880 4.258 1.00 38.47 174 ALA A CA 1
ATOM 1366 C C . ALA A 1 174 ? 71.561 -17.787 5.581 1.00 38.47 174 ALA A C 1
ATOM 1368 O O . ALA A 1 174 ? 71.651 -18.689 6.418 1.00 38.47 174 ALA A O 1
ATOM 1369 N N . PRO A 1 175 ? 70.660 -16.790 5.691 1.00 31.91 175 PRO A N 1
ATOM 1370 C CA . PRO A 1 175 ? 69.385 -17.056 6.348 1.00 31.91 175 PRO A CA 1
ATOM 1371 C C . PRO A 1 175 ? 68.129 -16.531 5.622 1.00 31.91 175 PRO A C 1
ATOM 1373 O O . PRO A 1 175 ? 68.132 -15.545 4.889 1.00 31.91 175 PRO A O 1
ATOM 1376 N N . ALA A 1 176 ? 67.073 -17.288 5.924 1.00 29.45 176 ALA A N 1
ATOM 1377 C CA . ALA A 1 176 ? 65.629 -17.242 5.695 1.00 29.45 176 ALA A CA 1
ATOM 1378 C C . ALA A 1 176 ? 64.895 -15.886 5.498 1.00 29.45 176 ALA A C 1
ATOM 1380 O O . ALA A 1 176 ? 65.374 -14.830 5.917 1.00 29.45 176 ALA A O 1
ATOM 1381 N N . PRO A 1 177 ? 63.680 -15.921 4.897 1.00 35.53 177 PRO A N 1
ATOM 1382 C CA . PRO A 1 177 ? 63.034 -14.754 4.311 1.00 35.53 177 PRO A CA 1
ATOM 1383 C C . PRO A 1 177 ? 62.158 -13.950 5.283 1.00 35.53 177 PRO A C 1
ATOM 1385 O O . PRO A 1 177 ? 61.596 -14.448 6.260 1.00 35.53 177 PRO A O 1
ATOM 1388 N N . ARG A 1 178 ? 62.039 -12.665 4.937 1.00 28.84 178 ARG A N 1
ATOM 1389 C CA . ARG A 1 178 ? 61.256 -11.611 5.587 1.00 28.84 178 ARG A CA 1
ATOM 1390 C C . ARG A 1 178 ? 59.747 -11.863 5.475 1.00 28.84 178 ARG A C 1
ATOM 1392 O O . ARG A 1 178 ? 59.238 -12.134 4.395 1.00 28.84 178 ARG A O 1
ATOM 1399 N N . ARG A 1 179 ? 59.038 -11.674 6.593 1.00 27.59 179 ARG A N 1
ATOM 1400 C CA . ARG A 1 179 ? 57.576 -11.522 6.664 1.00 27.59 179 ARG A CA 1
ATOM 1401 C C . ARG A 1 179 ? 57.167 -10.161 6.091 1.00 27.59 179 ARG A C 1
ATOM 1403 O O . ARG A 1 179 ? 57.489 -9.128 6.677 1.00 27.59 179 ARG A O 1
ATOM 1410 N N . GLU A 1 180 ? 56.436 -10.180 4.985 1.00 28.30 180 GLU A N 1
ATOM 1411 C CA . GLU A 1 180 ? 55.673 -9.042 4.470 1.00 28.30 180 GLU A CA 1
ATOM 1412 C C . GLU A 1 180 ? 54.462 -8.772 5.378 1.00 28.30 180 GLU A C 1
ATOM 1414 O O . GLU A 1 180 ? 53.704 -9.677 5.731 1.00 28.30 180 GLU A O 1
ATOM 1419 N N . ARG A 1 181 ? 54.290 -7.512 5.791 1.00 27.78 181 ARG A N 1
ATOM 1420 C CA . ARG A 1 181 ? 53.060 -7.023 6.425 1.00 27.78 181 ARG A CA 1
ATOM 1421 C C . ARG A 1 181 ? 52.071 -6.672 5.317 1.00 27.78 181 ARG A C 1
ATOM 1423 O O . ARG A 1 181 ? 52.120 -5.567 4.789 1.00 27.78 181 ARG A O 1
ATOM 1430 N N . ASN A 1 182 ? 51.174 -7.601 5.001 1.00 27.55 182 ASN A N 1
ATOM 1431 C CA . ASN A 1 182 ? 49.969 -7.304 4.234 1.00 27.55 182 ASN A CA 1
ATOM 1432 C C . ASN A 1 182 ? 48.958 -6.581 5.133 1.00 27.55 182 ASN A C 1
ATOM 1434 O O . ASN A 1 182 ? 48.602 -7.059 6.210 1.00 27.55 182 ASN A O 1
ATOM 1438 N N . SER A 1 183 ? 48.508 -5.414 4.683 1.00 26.22 183 SER A N 1
ATOM 1439 C CA . SER A 1 183 ? 47.354 -4.689 5.204 1.00 26.22 183 SER A CA 1
ATOM 1440 C C . SER A 1 183 ? 46.078 -5.470 4.874 1.00 26.22 183 SER A C 1
ATOM 1442 O O . SER A 1 183 ? 45.623 -5.454 3.733 1.00 26.22 183 SER A O 1
ATOM 1444 N N . PHE A 1 184 ? 45.528 -6.179 5.860 1.00 25.72 184 PHE A N 1
ATOM 1445 C CA . PHE A 1 184 ? 44.244 -6.874 5.758 1.00 25.72 184 PHE A CA 1
ATOM 1446 C C . PHE A 1 184 ? 43.083 -5.866 5.812 1.00 25.72 184 PHE A C 1
ATOM 1448 O O . PHE A 1 184 ? 42.910 -5.170 6.812 1.00 25.72 184 PHE A O 1
ATOM 1455 N N . GLN A 1 185 ? 42.271 -5.812 4.754 1.00 26.75 185 GLN A N 1
ATOM 1456 C CA . GLN A 1 185 ? 40.876 -5.372 4.836 1.00 26.75 185 GLN A CA 1
ATOM 1457 C C . GLN A 1 185 ? 40.090 -6.491 5.538 1.00 26.75 185 GLN A C 1
ATOM 1459 O O . GLN A 1 185 ? 40.052 -7.613 5.039 1.00 26.75 185 GLN A O 1
ATOM 1464 N N . LEU A 1 186 ? 39.508 -6.216 6.710 1.00 24.69 186 LEU A N 1
ATOM 1465 C CA . LEU A 1 186 ? 38.549 -7.126 7.343 1.00 24.69 186 LEU A CA 1
ATOM 1466 C C . LEU A 1 186 ? 37.176 -6.935 6.683 1.00 24.69 186 LEU A C 1
ATOM 1468 O O . LEU A 1 186 ? 36.463 -5.984 6.998 1.00 24.69 186 LEU A O 1
ATOM 1472 N N . GLU A 1 187 ? 36.804 -7.844 5.785 1.00 24.69 187 GLU A N 1
ATOM 1473 C CA . GLU A 1 187 ? 35.401 -8.091 5.445 1.00 24.69 187 GLU A CA 1
ATOM 1474 C C . GLU A 1 187 ? 34.758 -8.883 6.592 1.00 24.69 187 GLU A C 1
ATOM 1476 O O . GLU A 1 187 ? 35.048 -10.061 6.798 1.00 24.69 187 GLU A O 1
ATOM 1481 N N . PHE A 1 188 ? 33.888 -8.231 7.363 1.00 26.44 188 PHE A N 1
ATOM 1482 C CA . PHE A 1 188 ? 33.016 -8.908 8.319 1.00 26.44 188 PHE A CA 1
ATOM 1483 C C . PHE A 1 188 ? 31.734 -9.343 7.601 1.00 26.44 188 PHE A C 1
ATOM 1485 O O . PHE A 1 188 ? 30.839 -8.533 7.375 1.00 26.44 188 PHE A O 1
ATOM 1492 N N . GLN A 1 189 ? 31.628 -10.628 7.258 1.00 25.41 189 GLN A N 1
ATOM 1493 C CA . GLN A 1 189 ? 30.349 -11.261 6.931 1.00 25.41 189 GLN A CA 1
ATOM 1494 C C . GLN A 1 189 ? 29.824 -11.981 8.177 1.00 25.41 189 GLN A C 1
ATOM 1496 O O . GLN A 1 189 ? 30.416 -12.960 8.630 1.00 25.41 189 GLN A O 1
ATOM 1501 N N . LEU A 1 190 ? 28.717 -11.493 8.742 1.00 24.42 190 LEU A N 1
ATOM 1502 C CA . LEU A 1 190 ? 27.919 -12.240 9.717 1.00 24.42 190 LEU A CA 1
ATOM 1503 C C . LEU A 1 190 ? 26.810 -13.012 8.977 1.00 24.42 190 LEU A C 1
ATOM 1505 O O . LEU A 1 190 ? 26.259 -12.483 8.007 1.00 24.42 190 LEU A O 1
ATOM 1509 N N . PRO A 1 191 ? 26.453 -14.238 9.405 1.00 24.39 191 PRO A N 1
ATOM 1510 C CA . PRO A 1 191 ? 25.443 -15.042 8.727 1.00 24.39 191 PRO A CA 1
ATOM 1511 C C . PRO A 1 191 ? 24.061 -14.411 8.923 1.00 24.39 191 PRO A C 1
ATOM 1513 O O . PRO A 1 191 ? 23.565 -14.324 10.047 1.00 24.39 191 PRO A O 1
ATOM 1516 N N . GLN A 1 192 ? 23.417 -13.986 7.836 1.00 25.66 192 GLN A N 1
ATOM 1517 C CA . GLN A 1 192 ? 21.998 -13.643 7.852 1.00 25.66 192 GLN A CA 1
ATOM 1518 C C . GLN A 1 192 ? 21.181 -14.934 7.989 1.00 25.66 192 GLN A C 1
ATOM 1520 O O . GLN A 1 192 ? 20.964 -15.640 7.008 1.00 25.66 192 GLN A O 1
ATOM 1525 N N . ILE A 1 193 ? 20.757 -15.269 9.209 1.00 23.19 193 ILE A N 1
ATOM 1526 C CA . ILE A 1 193 ? 19.794 -16.349 9.457 1.00 23.19 193 ILE A CA 1
ATOM 1527 C C . ILE A 1 193 ? 18.481 -15.740 9.958 1.00 23.19 193 ILE A C 1
ATOM 1529 O O . ILE A 1 193 ? 18.422 -15.068 10.989 1.00 23.19 193 ILE A O 1
ATOM 1533 N N . SER A 1 194 ? 17.432 -15.992 9.174 1.00 31.73 194 SER A N 1
ATOM 1534 C CA . SER A 1 194 ? 16.030 -15.614 9.349 1.00 31.73 194 SER A CA 1
ATOM 1535 C C . SER A 1 194 ? 15.456 -16.027 10.713 1.00 31.73 194 SER A C 1
ATOM 1537 O O . SER A 1 194 ? 15.112 -17.184 10.931 1.00 31.73 194 SER A O 1
ATOM 1539 N N . LEU A 1 195 ? 15.291 -15.058 11.621 1.00 26.22 195 LEU A N 1
ATOM 1540 C CA . LEU A 1 195 ? 14.663 -15.223 12.947 1.00 26.22 195 LEU A CA 1
ATOM 1541 C C . LEU A 1 195 ? 13.288 -14.525 13.078 1.00 26.22 195 LEU A C 1
ATOM 1543 O O . LEU A 1 195 ? 12.684 -14.530 14.151 1.00 26.22 195 LEU A O 1
ATOM 1547 N N . LEU A 1 196 ? 12.771 -13.945 11.988 1.00 25.89 196 LEU A N 1
ATOM 1548 C CA . LEU A 1 196 ? 11.555 -13.112 11.954 1.00 25.89 196 LEU A CA 1
ATOM 1549 C C . LEU A 1 196 ? 10.238 -13.879 11.709 1.00 25.89 196 LEU A C 1
ATOM 1551 O O . LEU A 1 196 ? 9.168 -13.283 11.737 1.00 25.89 196 LEU A O 1
ATOM 1555 N N . THR A 1 197 ? 10.269 -15.196 11.514 1.00 29.52 197 THR A N 1
ATOM 1556 C CA . THR A 1 197 ? 9.129 -15.968 10.975 1.00 29.52 197 THR A CA 1
ATOM 1557 C C . THR A 1 197 ? 8.087 -16.435 12.018 1.00 29.52 197 THR A C 1
ATOM 1559 O O . THR A 1 197 ? 7.344 -17.373 11.746 1.00 29.52 197 THR A O 1
ATOM 1562 N N . ALA A 1 198 ? 8.018 -15.862 13.231 1.00 26.25 198 ALA A N 1
ATOM 1563 C CA . ALA A 1 198 ? 7.321 -16.517 14.359 1.00 26.25 198 ALA A CA 1
ATOM 1564 C C . ALA A 1 198 ? 6.425 -15.639 15.271 1.00 26.25 198 ALA A C 1
ATOM 1566 O O . ALA A 1 198 ? 6.247 -16.007 16.437 1.00 26.25 198 ALA A O 1
ATOM 1567 N N . LEU A 1 199 ? 5.884 -14.496 14.816 1.00 29.58 199 LEU A N 1
ATOM 1568 C CA . LEU A 1 199 ? 5.229 -13.512 15.714 1.00 29.58 199 LEU A CA 1
ATOM 1569 C C . LEU A 1 199 ? 3.909 -12.880 15.238 1.00 29.58 199 LEU A C 1
ATOM 1571 O O . LEU A 1 199 ? 3.473 -11.881 15.806 1.00 29.58 199 LEU A O 1
ATOM 1575 N N . ASP A 1 200 ? 3.222 -13.455 14.259 1.00 30.06 200 ASP A N 1
ATOM 1576 C CA . ASP A 1 200 ? 2.011 -12.836 13.715 1.00 30.06 200 ASP A CA 1
ATOM 1577 C C . ASP A 1 200 ? 0.759 -13.063 14.567 1.00 30.06 200 ASP A C 1
ATOM 1579 O O . ASP A 1 200 ? 0.232 -14.173 14.667 1.00 30.06 200 ASP A O 1
ATOM 1583 N N . GLY A 1 201 ? 0.247 -11.985 15.168 1.00 29.27 201 GLY A N 1
ATOM 1584 C CA . GLY A 1 201 ? -0.974 -12.035 15.963 1.00 29.27 201 GLY A CA 1
ATOM 1585 C C . GLY A 1 201 ? -1.513 -10.668 16.378 1.00 29.27 201 GLY A C 1
ATOM 1586 O O . GLY A 1 201 ? -1.307 -10.213 17.498 1.00 29.27 201 GLY A O 1
ATOM 1587 N N . TYR A 1 202 ? -2.323 -10.083 15.498 1.00 34.03 202 TYR A N 1
ATOM 1588 C CA . TYR A 1 202 ? -3.419 -9.143 15.777 1.00 34.03 202 TYR A CA 1
ATOM 1589 C C . TYR A 1 202 ? -3.220 -7.624 15.751 1.00 34.03 202 TYR A C 1
ATOM 1591 O O . TYR A 1 202 ? -4.232 -6.956 15.560 1.00 34.03 202 TYR A O 1
ATOM 1599 N N . PHE A 1 203 ? -2.027 -7.037 15.856 1.00 37.91 203 PHE A N 1
ATOM 1600 C CA . PHE A 1 203 ? -1.841 -5.596 15.581 1.00 37.91 203 PHE A CA 1
ATOM 1601 C C . PHE A 1 203 ? -0.469 -5.340 14.974 1.00 37.91 203 PHE A C 1
ATOM 1603 O O . PHE A 1 203 ? 0.417 -4.832 15.645 1.00 37.91 203 PHE A O 1
ATOM 1610 N N . ASP A 1 204 ? -0.349 -5.657 13.697 1.00 30.33 204 ASP A N 1
ATOM 1611 C CA . ASP A 1 204 ? 0.477 -4.865 12.800 1.00 30.33 204 ASP A CA 1
ATOM 1612 C C . ASP A 1 204 ? -0.483 -4.157 11.851 1.00 30.33 204 ASP A C 1
ATOM 1614 O O . ASP A 1 204 ? -1.563 -4.673 11.534 1.00 30.33 204 ASP A O 1
ATOM 1618 N N . THR A 1 205 ? -0.144 -2.941 11.435 1.00 34.53 205 THR A N 1
ATOM 1619 C CA . THR A 1 205 ? -0.900 -2.254 10.388 1.00 34.53 205 THR A CA 1
ATOM 1620 C C . THR A 1 205 ? -1.086 -3.196 9.183 1.00 34.53 205 THR A C 1
ATOM 1622 O O . THR A 1 205 ? -0.182 -3.981 8.883 1.00 34.53 205 THR A O 1
ATOM 1625 N N . PRO A 1 206 ? -2.241 -3.172 8.479 1.00 34.97 206 PRO A N 1
ATOM 1626 C CA . PRO A 1 206 ? -2.637 -4.196 7.488 1.00 34.97 206 PRO A CA 1
ATOM 1627 C C . PRO A 1 206 ? -1.842 -4.150 6.167 1.00 34.97 206 PRO A C 1
ATOM 1629 O O . PRO A 1 206 ? -2.329 -4.490 5.092 1.00 34.97 206 PRO A O 1
ATOM 1632 N N . VAL A 1 207 ? -0.627 -3.646 6.245 1.00 35.12 207 VAL A N 1
ATOM 1633 C CA . VAL A 1 207 ? 0.168 -3.095 5.169 1.00 35.12 207 VAL A CA 1
ATOM 1634 C C . VAL A 1 207 ? 1.588 -3.642 5.245 1.00 35.12 207 VAL A C 1
ATOM 1636 O O . VAL A 1 207 ? 2.176 -3.934 4.211 1.00 35.12 207 VAL A O 1
ATOM 1639 N N . ARG A 1 208 ? 2.129 -3.809 6.458 1.00 29.41 208 ARG A N 1
ATOM 1640 C CA . ARG A 1 208 ? 3.509 -4.264 6.675 1.00 29.41 208 ARG A CA 1
ATOM 1641 C C . ARG A 1 208 ? 3.637 -5.705 7.163 1.00 29.41 208 ARG A C 1
ATOM 1643 O O . ARG A 1 208 ? 4.741 -6.140 7.464 1.00 29.41 208 ARG A O 1
ATOM 1650 N N . THR A 1 209 ? 2.545 -6.464 7.197 1.00 26.67 209 THR A N 1
ATOM 1651 C CA . THR A 1 209 ? 2.567 -7.854 7.661 1.00 26.67 209 THR A CA 1
ATOM 1652 C C . THR A 1 209 ? 2.788 -8.851 6.520 1.00 26.67 209 THR A C 1
ATOM 1654 O O . THR A 1 209 ? 1.945 -8.987 5.631 1.00 26.67 209 THR A O 1
ATOM 1657 N N . PHE A 1 210 ? 3.903 -9.588 6.638 1.00 33.53 210 PHE A N 1
ATOM 1658 C CA . PHE A 1 210 ? 4.417 -10.699 5.817 1.00 33.53 210 PHE A CA 1
ATOM 1659 C C . PHE A 1 210 ? 5.014 -10.321 4.440 1.00 33.53 210 PHE A C 1
ATOM 1661 O O . PHE A 1 210 ? 4.446 -9.537 3.694 1.00 33.53 210 PHE A O 1
ATOM 1668 N N . ILE A 1 211 ? 6.133 -10.897 3.972 1.00 33.28 211 ILE A N 1
ATOM 1669 C CA . ILE A 1 211 ? 6.582 -12.301 4.053 1.00 33.28 211 ILE A CA 1
ATOM 1670 C C . ILE A 1 211 ? 8.124 -12.343 3.903 1.00 33.28 211 ILE A C 1
ATOM 1672 O O . ILE A 1 211 ? 8.656 -11.761 2.958 1.00 33.28 211 ILE A O 1
ATOM 1676 N N . ALA A 1 212 ? 8.820 -13.100 4.760 1.00 30.25 212 ALA A N 1
ATOM 1677 C CA . ALA A 1 212 ? 10.261 -13.357 4.671 1.00 30.25 212 ALA A CA 1
ATOM 1678 C C . ALA A 1 212 ? 10.723 -13.886 3.288 1.00 30.25 212 ALA A C 1
ATOM 1680 O O . ALA A 1 212 ? 10.029 -14.653 2.607 1.00 30.25 212 ALA A O 1
ATOM 1681 N N . SER A 1 213 ? 11.908 -13.431 2.885 1.00 33.34 213 SER A N 1
ATOM 1682 C CA . SER A 1 213 ? 12.610 -13.685 1.623 1.00 33.34 213 SER A CA 1
ATOM 1683 C C . SER A 1 213 ? 13.258 -15.079 1.581 1.00 33.34 213 SER A C 1
ATOM 1685 O O . SER A 1 213 ? 14.462 -15.205 1.777 1.00 33.34 213 SER A O 1
ATOM 1687 N N . ASP A 1 214 ? 12.491 -16.124 1.261 1.00 28.86 214 ASP A N 1
ATOM 1688 C CA . ASP A 1 214 ? 13.084 -17.465 1.094 1.00 28.86 214 ASP A CA 1
ATOM 1689 C C . ASP A 1 214 ? 12.969 -18.057 -0.325 1.00 28.86 214 ASP A C 1
ATOM 1691 O O . ASP A 1 214 ? 13.383 -19.191 -0.524 1.00 28.86 214 ASP A O 1
ATOM 1695 N N . ASN A 1 215 ? 12.420 -17.364 -1.338 1.00 35.81 215 ASN A N 1
ATOM 1696 C CA . ASN A 1 215 ? 12.168 -18.006 -2.651 1.00 35.81 215 ASN A CA 1
ATOM 1697 C C . ASN A 1 215 ? 12.190 -17.084 -3.888 1.00 35.81 215 ASN A C 1
ATOM 1699 O O . ASN A 1 215 ? 11.386 -17.271 -4.804 1.00 35.81 215 ASN A O 1
ATOM 1703 N N . ILE A 1 216 ? 13.064 -16.078 -3.952 1.00 42.34 216 ILE A N 1
ATOM 1704 C CA . ILE A 1 216 ? 13.228 -15.301 -5.193 1.00 42.34 216 ILE A CA 1
ATOM 1705 C C . ILE A 1 216 ? 14.669 -15.415 -5.659 1.00 42.34 216 ILE A C 1
ATOM 1707 O O . ILE A 1 216 ? 15.589 -15.059 -4.928 1.00 42.34 216 ILE A O 1
ATOM 1711 N N . ASP A 1 217 ? 14.834 -15.938 -6.874 1.00 43.22 217 ASP A N 1
ATOM 1712 C CA . ASP A 1 217 ? 16.130 -16.046 -7.532 1.00 43.22 217 ASP A CA 1
ATOM 1713 C C . ASP A 1 217 ? 16.817 -14.663 -7.552 1.00 43.22 217 ASP A C 1
ATOM 1715 O O . ASP A 1 217 ? 16.156 -13.658 -7.854 1.00 43.22 217 ASP A O 1
ATOM 1719 N N . PRO A 1 218 ? 18.126 -14.575 -7.243 1.00 43.22 218 PRO A N 1
ATOM 1720 C CA . PRO A 1 218 ? 18.879 -13.337 -7.416 1.00 43.22 218 PRO A CA 1
ATOM 1721 C C . PRO A 1 218 ? 18.804 -12.858 -8.878 1.00 43.22 218 PRO A C 1
ATOM 1723 O O . PRO A 1 218 ? 18.564 -13.675 -9.775 1.00 43.22 218 PRO A O 1
ATOM 1726 N N . PRO A 1 219 ? 19.007 -11.550 -9.151 1.00 45.81 219 PRO A N 1
ATOM 1727 C CA . PRO A 1 219 ? 19.052 -11.046 -10.519 1.00 45.81 219 PRO A CA 1
ATOM 1728 C C . PRO A 1 219 ? 20.032 -11.880 -11.345 1.00 45.81 219 PRO A C 1
ATOM 1730 O O . PRO A 1 219 ? 21.179 -12.103 -10.953 1.00 45.81 219 PRO A O 1
ATOM 1733 N N . LEU A 1 220 ? 19.533 -12.389 -12.469 1.00 52.12 220 LEU A N 1
ATOM 1734 C CA . LEU A 1 220 ? 20.283 -13.279 -13.342 1.00 52.12 220 LEU A CA 1
ATOM 1735 C C . LEU A 1 220 ? 21.471 -12.511 -13.922 1.00 52.12 220 LEU A C 1
ATOM 1737 O O . LEU A 1 220 ? 21.280 -11.515 -14.612 1.00 52.12 220 LEU A O 1
ATOM 1741 N N . GLN A 1 221 ? 22.693 -12.973 -13.658 1.00 44.62 221 GLN A N 1
ATOM 1742 C CA . GLN A 1 221 ? 23.870 -12.462 -14.356 1.00 44.62 221 GLN A CA 1
ATOM 1743 C C . GLN A 1 221 ? 23.842 -12.975 -15.794 1.00 44.62 221 GLN A C 1
ATOM 1745 O O . GLN A 1 221 ? 23.718 -14.182 -16.030 1.00 44.62 221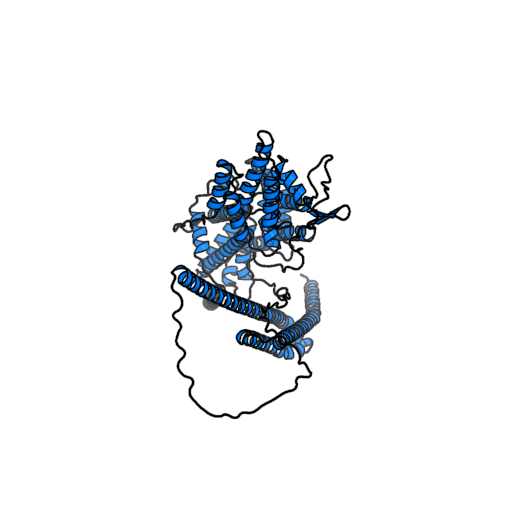 GLN A O 1
ATOM 1750 N N . SER A 1 222 ? 23.945 -12.067 -16.764 1.00 41.66 222 SER A N 1
ATOM 1751 C CA . SER A 1 222 ? 23.959 -12.452 -18.168 1.00 41.66 222 SER A CA 1
ATOM 1752 C C . SER A 1 222 ? 25.206 -13.301 -18.461 1.00 41.66 222 SER A C 1
ATOM 1754 O O . SER A 1 222 ? 26.348 -12.860 -18.332 1.00 41.66 222 SER A O 1
ATOM 1756 N N . THR A 1 223 ? 25.021 -14.572 -18.838 1.00 38.53 223 THR A N 1
ATOM 1757 C CA . THR A 1 223 ? 26.144 -15.397 -19.297 1.00 38.53 223 THR A CA 1
ATOM 1758 C C . THR A 1 223 ? 26.650 -14.825 -20.615 1.00 38.53 223 THR A C 1
ATOM 1760 O O . THR A 1 223 ? 26.029 -14.996 -21.664 1.00 38.53 223 THR A O 1
ATOM 1763 N N . SER A 1 224 ? 27.788 -14.139 -20.540 1.00 36.78 224 SER A N 1
ATOM 1764 C CA . SER A 1 224 ? 28.552 -13.603 -21.662 1.00 36.78 224 SER A CA 1
ATOM 1765 C C . SER A 1 224 ? 29.056 -14.738 -22.566 1.00 36.78 224 SER A C 1
ATOM 1767 O O . SER A 1 224 ? 30.196 -15.189 -22.473 1.00 36.78 224 SER A O 1
ATOM 1769 N N . ARG A 1 225 ? 28.193 -15.250 -23.447 1.00 39.09 225 ARG A N 1
ATOM 1770 C CA . ARG A 1 225 ? 28.601 -15.996 -24.643 1.00 39.09 225 ARG A CA 1
ATOM 1771 C C . ARG A 1 225 ? 28.136 -15.209 -25.860 1.00 39.09 225 ARG A C 1
ATOM 1773 O O . ARG A 1 225 ? 26.945 -15.094 -26.121 1.00 39.09 225 ARG A O 1
ATOM 1780 N N . ARG A 1 226 ? 29.121 -14.617 -26.543 1.00 40.00 226 ARG A N 1
ATOM 1781 C CA . ARG A 1 226 ? 28.972 -13.624 -27.620 1.00 40.00 226 ARG A CA 1
ATOM 1782 C C . ARG A 1 226 ? 28.371 -14.163 -28.912 1.00 40.00 226 ARG A C 1
ATOM 1784 O O . ARG A 1 226 ? 27.918 -13.371 -29.723 1.00 40.00 226 ARG A O 1
ATOM 1791 N N . ASP A 1 227 ? 28.283 -15.473 -29.065 1.00 40.28 227 ASP A N 1
ATOM 1792 C CA . ASP A 1 227 ? 27.761 -16.095 -30.268 1.00 40.28 227 ASP A CA 1
ATOM 1793 C C . ASP A 1 227 ? 26.727 -17.125 -29.832 1.00 40.28 227 ASP A C 1
ATOM 1795 O O . ASP A 1 227 ? 27.091 -18.070 -29.136 1.00 40.28 227 ASP A O 1
ATOM 1799 N N . LEU A 1 228 ? 25.451 -16.878 -30.156 1.00 41.12 228 LEU A N 1
ATOM 1800 C CA . LEU A 1 228 ? 24.373 -17.840 -30.448 1.00 41.12 228 LEU A CA 1
ATOM 1801 C C . LEU A 1 228 ? 23.010 -17.133 -30.296 1.00 41.12 228 LEU A C 1
ATOM 1803 O O . LEU A 1 228 ? 22.554 -16.819 -29.196 1.00 41.12 228 LEU A O 1
ATOM 1807 N N . LEU A 1 229 ? 22.343 -16.888 -31.427 1.00 57.34 229 LEU A N 1
ATOM 1808 C CA . LEU A 1 229 ? 20.912 -16.578 -31.473 1.00 57.34 229 LEU A CA 1
ATOM 1809 C C . LEU A 1 229 ? 20.126 -17.858 -31.149 1.00 57.34 229 LEU A C 1
ATOM 1811 O O . LEU A 1 229 ? 20.341 -18.878 -31.805 1.00 57.34 229 LEU A O 1
ATOM 1815 N N . PRO A 1 230 ? 19.146 -17.788 -30.236 1.00 47.31 230 PRO A N 1
ATOM 1816 C CA . PRO A 1 230 ? 17.835 -18.272 -30.645 1.00 47.31 230 PRO A CA 1
ATOM 1817 C C . PRO A 1 230 ? 16.727 -17.319 -30.188 1.00 47.31 230 PRO A C 1
ATOM 1819 O O . PRO A 1 230 ? 16.311 -17.309 -29.031 1.00 47.31 230 PRO A O 1
ATOM 1822 N N . ILE A 1 231 ? 16.186 -16.563 -31.144 1.00 54.34 231 ILE A N 1
ATOM 1823 C CA . ILE A 1 231 ? 14.782 -16.158 -31.099 1.00 54.34 231 ILE A CA 1
ATOM 1824 C C . ILE A 1 231 ? 13.989 -17.380 -31.584 1.00 54.34 231 ILE A C 1
ATOM 1826 O O . ILE A 1 231 ? 14.033 -17.720 -32.764 1.00 54.34 231 ILE A O 1
ATOM 1830 N N . ARG A 1 232 ? 13.259 -18.055 -30.696 1.00 54.66 232 ARG A N 1
ATOM 1831 C CA . ARG A 1 232 ? 12.122 -18.914 -31.078 1.00 54.66 232 ARG A CA 1
ATOM 1832 C C . ARG A 1 232 ? 10.900 -18.254 -30.439 1.00 54.66 232 ARG A C 1
ATOM 1834 O O . ARG A 1 232 ? 10.833 -18.157 -29.223 1.00 54.66 232 ARG A O 1
ATOM 1841 N N . ASN A 1 233 ? 9.994 -17.629 -31.188 1.00 47.66 233 ASN A N 1
ATOM 1842 C CA . ASN A 1 233 ? 9.156 -18.236 -32.218 1.00 47.66 233 ASN A CA 1
ATOM 1843 C C . ASN A 1 233 ? 8.831 -17.222 -33.350 1.00 47.66 233 ASN A C 1
ATOM 1845 O O . ASN A 1 233 ? 7.960 -16.373 -33.159 1.00 47.66 233 ASN A O 1
ATOM 1849 N N . PRO A 1 234 ? 9.505 -17.274 -34.515 1.00 47.19 234 PRO A N 1
ATOM 1850 C CA . PRO A 1 234 ? 9.248 -16.350 -35.622 1.00 47.19 234 PRO A CA 1
ATOM 1851 C C . PRO A 1 234 ? 8.077 -16.742 -36.539 1.00 47.19 234 PRO A C 1
ATOM 1853 O O . PRO A 1 234 ? 7.846 -16.042 -37.519 1.00 47.19 234 PRO A O 1
ATOM 1856 N N . GLU A 1 235 ? 7.306 -17.804 -36.266 1.00 42.28 235 GLU A N 1
ATOM 1857 C CA . GLU A 1 235 ? 6.348 -18.273 -37.279 1.00 42.28 235 GLU A CA 1
ATOM 1858 C C . GLU A 1 235 ? 4.898 -17.786 -37.158 1.00 42.28 235 GLU A C 1
ATOM 1860 O O . GLU A 1 235 ? 4.199 -17.954 -38.151 1.00 42.28 235 GLU A O 1
ATOM 1865 N N . ARG A 1 236 ? 4.431 -17.147 -36.056 1.00 49.97 236 ARG A N 1
ATOM 1866 C CA . ARG A 1 236 ? 3.105 -16.444 -35.986 1.00 49.97 236 ARG A CA 1
ATOM 1867 C C . ARG A 1 236 ? 2.704 -15.830 -34.615 1.00 49.97 236 ARG A C 1
ATOM 1869 O O . ARG A 1 236 ? 1.511 -15.639 -34.383 1.00 49.97 236 ARG A O 1
ATOM 1876 N N . GLY A 1 237 ? 3.620 -15.526 -33.680 1.00 62.41 237 GLY A N 1
ATOM 1877 C CA . GLY A 1 237 ? 3.228 -15.091 -32.320 1.00 62.41 237 GLY A CA 1
ATOM 1878 C C . GLY A 1 237 ? 4.209 -14.170 -31.566 1.00 62.41 237 GLY A C 1
ATOM 1879 O O . GLY A 1 237 ? 5.296 -13.899 -32.068 1.00 62.41 237 GLY A O 1
ATOM 1880 N N . PRO A 1 238 ? 3.819 -13.669 -30.373 1.00 72.81 238 PRO A N 1
ATOM 1881 C CA . PRO A 1 238 ? 4.641 -12.794 -29.525 1.00 72.81 238 PRO A CA 1
ATOM 1882 C C . PRO A 1 238 ? 5.868 -13.520 -28.942 1.00 72.81 238 PRO A C 1
ATOM 1884 O O . PRO A 1 238 ? 5.844 -14.738 -28.759 1.00 72.81 238 PRO A O 1
ATOM 1887 N N . ILE A 1 239 ? 6.935 -12.771 -28.624 1.00 81.31 239 ILE A N 1
ATOM 1888 C CA . ILE A 1 239 ? 8.189 -13.320 -28.073 1.00 81.31 239 ILE A CA 1
ATOM 1889 C C . ILE A 1 239 ? 7.939 -13.984 -26.717 1.00 81.31 239 ILE A C 1
ATOM 1891 O O . ILE A 1 239 ? 7.512 -13.326 -25.771 1.00 81.31 239 ILE A O 1
ATOM 1895 N N . SER A 1 240 ? 8.270 -15.272 -26.610 1.00 83.94 240 SER A N 1
ATOM 1896 C CA . SER A 1 240 ? 8.169 -16.032 -25.361 1.00 83.94 240 SER A CA 1
ATOM 1897 C C . SER A 1 240 ? 9.471 -16.063 -24.559 1.00 83.94 240 SER A C 1
ATOM 1899 O O . SER A 1 240 ? 9.431 -16.052 -23.332 1.00 83.94 240 SER A O 1
ATOM 1901 N N . SER A 1 241 ? 10.625 -16.109 -25.230 1.00 85.25 241 SER A N 1
ATOM 1902 C CA . SER A 1 241 ? 11.943 -16.174 -24.590 1.00 85.25 241 SER A CA 1
ATOM 1903 C C . SER A 1 241 ? 13.054 -15.713 -25.528 1.00 85.25 241 SER A C 1
ATOM 1905 O O . SER A 1 241 ? 12.991 -15.992 -26.725 1.00 85.25 241 SER A O 1
ATOM 1907 N N . ALA A 1 242 ? 14.074 -15.042 -24.993 1.00 85.50 242 ALA A N 1
ATOM 1908 C CA . ALA A 1 242 ? 15.253 -14.601 -25.744 1.00 85.50 242 ALA A CA 1
ATOM 1909 C C . ALA A 1 242 ? 16.422 -14.276 -24.795 1.00 85.50 242 ALA A C 1
ATOM 1911 O O . ALA A 1 242 ? 16.243 -14.192 -23.582 1.00 85.50 242 ALA A O 1
ATOM 1912 N N . ASN A 1 243 ? 17.625 -14.085 -25.337 1.00 85.88 243 ASN A N 1
ATOM 1913 C CA . ASN A 1 243 ? 18.724 -13.455 -24.602 1.00 85.88 243 ASN A CA 1
ATOM 1914 C C . ASN A 1 243 ? 18.554 -11.919 -24.596 1.00 85.88 243 ASN A C 1
ATOM 1916 O O . ASN A 1 243 ? 17.733 -11.374 -25.339 1.00 85.88 243 ASN A O 1
ATOM 1920 N N . LEU A 1 244 ? 19.324 -11.211 -23.760 1.00 84.00 244 LEU A N 1
ATOM 1921 C CA . LEU A 1 244 ? 19.215 -9.751 -23.624 1.00 84.00 244 LEU A CA 1
ATOM 1922 C C . LEU A 1 244 ? 19.408 -9.035 -24.968 1.00 84.00 244 LEU A C 1
ATOM 1924 O O . LEU A 1 244 ? 18.632 -8.148 -25.316 1.00 84.00 244 LEU A O 1
ATOM 1928 N N . LEU A 1 245 ? 20.399 -9.470 -25.749 1.00 83.38 245 LEU A N 1
ATOM 1929 C CA . LEU A 1 245 ? 20.709 -8.892 -27.054 1.00 83.38 245 LEU A CA 1
ATOM 1930 C C . LEU A 1 245 ? 19.532 -9.017 -28.033 1.00 83.38 245 LEU A C 1
ATOM 1932 O O . LEU A 1 245 ? 19.142 -8.035 -28.655 1.00 83.38 245 LEU A O 1
ATOM 1936 N N . GLY A 1 246 ? 18.916 -10.198 -28.116 1.00 83.12 246 GLY A N 1
ATOM 1937 C CA . GLY A 1 246 ? 17.757 -10.451 -28.969 1.00 83.12 246 GLY A CA 1
ATOM 1938 C C . GLY A 1 246 ? 16.513 -9.673 -28.535 1.00 83.12 246 GLY A C 1
ATOM 1939 O O . GLY A 1 246 ? 15.748 -9.221 -29.387 1.00 83.12 246 GLY A O 1
ATOM 1940 N N . LEU A 1 247 ? 16.324 -9.454 -27.227 1.00 86.19 247 LEU A N 1
ATOM 1941 C CA . LEU A 1 247 ? 15.262 -8.576 -26.725 1.00 86.19 247 LEU A CA 1
ATOM 1942 C C . LEU A 1 247 ? 15.499 -7.114 -27.116 1.00 86.19 247 LEU A C 1
ATOM 1944 O O . LEU A 1 247 ? 14.552 -6.444 -27.528 1.00 86.19 247 LEU A O 1
ATOM 1948 N N . VAL A 1 248 ? 16.739 -6.625 -27.023 1.00 85.62 248 VAL A N 1
ATOM 1949 C CA . VAL A 1 248 ? 17.097 -5.258 -27.433 1.00 85.62 248 VAL A CA 1
ATOM 1950 C C . VAL A 1 248 ? 16.963 -5.086 -28.948 1.00 85.62 248 VAL A C 1
ATOM 1952 O O . VAL A 1 248 ? 16.391 -4.098 -29.401 1.00 85.62 248 VAL A O 1
ATOM 1955 N N . ASP A 1 249 ? 17.390 -6.058 -29.749 1.00 83.69 249 ASP A N 1
ATOM 1956 C CA . ASP A 1 249 ? 17.220 -6.004 -31.205 1.00 83.69 249 ASP A CA 1
ATOM 1957 C C . ASP A 1 249 ? 15.744 -5.952 -31.603 1.00 83.69 249 ASP A C 1
ATOM 1959 O O . ASP A 1 249 ? 15.347 -5.158 -32.465 1.00 83.69 249 ASP A O 1
ATOM 1963 N N . HIS A 1 250 ? 14.903 -6.750 -30.938 1.00 84.62 250 HIS A N 1
ATOM 1964 C CA . HIS A 1 250 ? 13.464 -6.667 -31.141 1.00 84.62 250 HIS A CA 1
ATOM 1965 C C . HIS A 1 250 ? 12.904 -5.323 -30.667 1.00 84.62 250 HIS A C 1
ATOM 1967 O O . HIS A 1 250 ? 12.110 -4.718 -31.378 1.00 84.62 250 HIS A O 1
ATOM 1973 N N . PHE A 1 251 ? 13.355 -4.800 -29.523 1.00 83.81 251 PHE A N 1
ATOM 1974 C CA . PHE A 1 251 ? 12.949 -3.487 -29.011 1.00 83.81 251 PHE A CA 1
ATOM 1975 C C . PHE A 1 251 ? 13.203 -2.357 -30.019 1.00 83.81 251 PHE A C 1
ATOM 1977 O O . PHE A 1 251 ? 12.367 -1.465 -30.180 1.00 83.81 251 PHE A O 1
ATOM 1984 N N . LEU A 1 252 ? 14.343 -2.395 -30.711 1.00 82.50 252 LEU A N 1
ATOM 1985 C CA . LEU A 1 252 ? 14.732 -1.379 -31.690 1.00 82.50 252 LEU A CA 1
ATOM 1986 C C . LEU A 1 252 ? 13.953 -1.484 -33.008 1.00 82.50 252 LEU A C 1
ATOM 1988 O O . LEU A 1 252 ? 13.766 -0.474 -33.683 1.00 82.50 252 LEU A O 1
ATOM 1992 N N . THR A 1 253 ? 13.499 -2.684 -33.372 1.00 81.25 253 THR A N 1
ATOM 1993 C CA . THR A 1 253 ? 12.865 -2.961 -34.673 1.00 81.25 253 THR A CA 1
ATOM 1994 C C . THR A 1 253 ? 11.343 -3.048 -34.619 1.00 81.25 253 THR A C 1
ATOM 1996 O O . THR A 1 253 ? 10.690 -2.813 -35.632 1.00 81.25 253 THR A O 1
ATOM 1999 N N . THR A 1 254 ? 10.766 -3.375 -33.463 1.00 82.19 254 THR A N 1
ATOM 2000 C CA . THR A 1 254 ? 9.323 -3.568 -33.298 1.00 82.19 254 THR A CA 1
ATOM 2001 C C . THR A 1 254 ? 8.572 -2.245 -33.146 1.00 82.19 254 THR A C 1
ATOM 2003 O O . THR A 1 254 ? 9.068 -1.304 -32.522 1.00 82.19 254 THR A O 1
ATOM 2006 N N . ASP A 1 255 ? 7.335 -2.191 -33.636 1.00 79.81 255 ASP A N 1
ATOM 2007 C CA . ASP A 1 255 ? 6.369 -1.123 -33.331 1.00 79.81 255 ASP A CA 1
ATOM 2008 C C . ASP A 1 255 ? 5.435 -1.493 -32.167 1.00 79.81 255 ASP A C 1
ATOM 2010 O O . ASP A 1 255 ? 4.581 -0.697 -31.762 1.00 79.81 255 ASP A O 1
ATOM 2014 N N . ASP A 1 256 ? 5.609 -2.686 -31.588 1.00 83.19 256 ASP A N 1
ATOM 2015 C CA . ASP A 1 256 ? 4.825 -3.150 -30.451 1.00 83.19 256 ASP A CA 1
ATOM 2016 C C . ASP A 1 256 ? 5.143 -2.324 -29.192 1.00 83.19 256 ASP A C 1
ATOM 2018 O O . ASP A 1 256 ? 6.091 -2.579 -28.442 1.00 83.19 256 ASP A O 1
ATOM 2022 N N . LYS A 1 257 ? 4.309 -1.309 -28.946 1.00 83.00 257 LYS A N 1
ATOM 2023 C CA . LYS A 1 257 ? 4.382 -0.452 -27.755 1.00 83.00 257 LYS A CA 1
ATOM 2024 C C . LYS A 1 257 ? 4.236 -1.248 -26.458 1.00 83.00 257 LYS A C 1
ATOM 2026 O O . LYS A 1 257 ? 4.810 -0.850 -25.448 1.00 83.00 257 LYS A O 1
ATOM 2031 N N . HIS A 1 258 ? 3.476 -2.343 -26.473 1.00 82.81 258 HIS A N 1
ATOM 2032 C CA . HIS A 1 258 ? 3.249 -3.167 -25.294 1.00 82.81 258 HIS A CA 1
ATOM 2033 C C . HIS A 1 258 ? 4.504 -3.969 -24.944 1.00 82.81 258 HIS A C 1
ATOM 2035 O O . HIS A 1 258 ? 4.932 -3.935 -23.792 1.00 82.81 258 HIS A O 1
ATOM 2041 N N . PHE A 1 259 ? 5.162 -4.578 -25.937 1.00 86.50 259 PHE A N 1
ATOM 2042 C CA . PHE A 1 259 ? 6.475 -5.209 -25.753 1.00 86.50 259 PHE A CA 1
ATOM 2043 C C . PHE A 1 259 ? 7.495 -4.228 -25.162 1.00 86.50 259 PHE A C 1
ATOM 2045 O O . PHE A 1 259 ? 8.144 -4.538 -24.162 1.00 86.50 259 PHE A O 1
ATOM 2052 N N . LYS A 1 260 ? 7.606 -3.026 -25.748 1.00 84.88 260 LYS A N 1
ATOM 2053 C CA . LYS A 1 260 ? 8.553 -1.998 -25.285 1.00 84.88 260 LYS A CA 1
ATOM 2054 C C . LYS A 1 260 ? 8.304 -1.613 -23.831 1.00 84.88 260 LYS A C 1
ATOM 2056 O O . LYS A 1 260 ? 9.254 -1.527 -23.058 1.00 84.88 260 LYS A O 1
ATOM 2061 N N . GLN A 1 261 ? 7.040 -1.421 -23.458 1.00 83.25 261 GLN A N 1
ATOM 2062 C CA . GLN A 1 261 ? 6.665 -1.098 -22.085 1.00 83.25 261 GLN A CA 1
ATOM 2063 C C . GLN A 1 261 ? 7.010 -2.239 -21.119 1.00 83.25 261 GLN A C 1
ATOM 2065 O O . GLN A 1 261 ? 7.609 -1.981 -20.083 1.00 83.25 261 GLN A O 1
ATOM 2070 N N . ILE A 1 262 ? 6.696 -3.494 -21.465 1.00 87.25 262 ILE A N 1
ATOM 2071 C CA . ILE A 1 262 ? 7.003 -4.656 -20.614 1.00 87.25 262 ILE A CA 1
ATOM 2072 C C . ILE A 1 262 ? 8.508 -4.782 -20.393 1.00 87.25 262 ILE A C 1
ATOM 2074 O O . ILE A 1 262 ? 8.936 -4.956 -19.254 1.00 87.25 262 ILE A O 1
ATOM 2078 N N . LEU A 1 263 ? 9.313 -4.669 -21.455 1.00 87.12 263 LEU A N 1
ATOM 2079 C CA . LEU A 1 263 ? 10.769 -4.766 -21.349 1.00 87.12 263 LEU A CA 1
ATOM 2080 C C . LEU A 1 263 ? 11.319 -3.712 -20.376 1.00 87.12 263 LEU A C 1
ATOM 2082 O O . LEU A 1 263 ? 12.107 -4.034 -19.491 1.00 87.12 263 LEU A O 1
ATOM 2086 N N . LEU A 1 264 ? 10.862 -2.466 -20.507 1.00 83.50 264 LEU A N 1
ATOM 2087 C CA . LEU A 1 264 ? 11.298 -1.352 -19.661 1.00 83.50 264 LEU A CA 1
ATOM 2088 C C . LEU A 1 264 ? 10.725 -1.391 -18.243 1.00 83.50 264 LEU A C 1
ATOM 2090 O O . LEU A 1 264 ? 11.330 -0.834 -17.336 1.00 83.50 264 LEU A O 1
ATOM 2094 N N . ASP A 1 265 ? 9.586 -2.047 -18.032 1.00 82.50 265 ASP A N 1
ATOM 2095 C CA . ASP A 1 265 ? 9.006 -2.205 -16.701 1.00 82.50 265 ASP A CA 1
ATOM 2096 C C . ASP A 1 265 ? 9.558 -3.429 -15.963 1.00 82.50 265 ASP A C 1
ATOM 2098 O O . ASP A 1 265 ? 9.376 -3.537 -14.754 1.00 82.50 265 ASP A O 1
ATOM 2102 N N . THR A 1 266 ? 10.209 -4.373 -16.642 1.00 86.56 266 THR A N 1
ATOM 2103 C CA . THR A 1 266 ? 10.621 -5.642 -16.014 1.00 86.56 266 THR A CA 1
ATOM 2104 C C . THR A 1 266 ? 12.118 -5.908 -16.036 1.00 86.56 266 THR A C 1
ATOM 2106 O O . THR A 1 266 ? 12.561 -6.835 -15.361 1.00 86.56 266 THR A O 1
ATOM 2109 N N . TYR A 1 267 ? 12.906 -5.060 -16.706 1.00 80.25 267 TYR A N 1
ATOM 2110 C CA . TYR A 1 267 ? 14.362 -5.200 -16.804 1.00 80.25 267 TYR A CA 1
ATOM 2111 C C . TYR A 1 267 ? 15.062 -5.393 -15.450 1.00 80.25 267 TYR A C 1
ATOM 2113 O O . TYR A 1 267 ? 16.048 -6.106 -15.405 1.00 80.25 267 TYR A O 1
ATOM 2121 N N . CYS A 1 268 ? 14.554 -4.853 -14.335 1.00 76.94 268 CYS A N 1
ATOM 2122 C CA . CYS A 1 268 ? 15.181 -5.035 -13.019 1.00 76.94 268 CYS A CA 1
ATOM 2123 C C . CYS A 1 268 ? 15.287 -6.506 -12.567 1.00 76.94 268 CYS A C 1
ATOM 2125 O O . CYS A 1 268 ? 16.015 -6.810 -11.619 1.00 76.94 268 CYS A O 1
ATOM 2127 N N . ASP A 1 269 ? 14.561 -7.424 -13.212 1.00 80.25 269 ASP A N 1
ATOM 2128 C CA . ASP A 1 269 ? 14.542 -8.831 -12.837 1.00 80.25 269 ASP A CA 1
ATOM 2129 C C . ASP A 1 269 ? 15.592 -9.690 -13.572 1.00 80.25 269 ASP A C 1
ATOM 2131 O O . ASP A 1 269 ? 15.931 -10.755 -13.055 1.00 80.25 269 ASP A O 1
ATOM 2135 N N . TYR A 1 270 ? 16.145 -9.246 -14.716 1.00 76.31 270 TYR A N 1
ATOM 2136 C CA . TYR A 1 270 ? 16.975 -10.099 -15.588 1.00 76.31 270 TYR A CA 1
ATOM 2137 C C . TYR A 1 270 ? 18.200 -9.441 -16.273 1.00 76.31 270 TYR A C 1
ATOM 2139 O O . TYR A 1 270 ? 19.066 -10.196 -16.710 1.00 76.31 270 TYR A O 1
ATOM 2147 N N . PRO A 1 271 ? 18.281 -8.103 -16.443 1.00 74.50 271 PRO A N 1
ATOM 2148 C CA . PRO A 1 271 ? 19.580 -7.403 -16.497 1.00 74.50 271 PRO A CA 1
ATOM 2149 C C . PRO A 1 271 ? 19.759 -6.337 -15.406 1.00 74.50 271 PRO A C 1
ATOM 2151 O O . PRO A 1 271 ? 18.795 -5.778 -14.878 1.00 74.50 271 PRO A O 1
ATOM 2154 N N . THR A 1 272 ? 21.003 -5.944 -15.133 1.00 75.06 272 THR A N 1
ATOM 2155 C CA . THR A 1 272 ? 21.236 -4.683 -14.411 1.00 75.06 272 THR A CA 1
ATOM 2156 C C . THR A 1 272 ? 20.909 -3.476 -15.314 1.00 75.06 272 THR A C 1
ATOM 2158 O O . THR A 1 272 ? 20.971 -3.575 -16.546 1.00 75.06 272 THR A O 1
ATOM 2161 N N . PRO A 1 273 ? 20.555 -2.301 -14.746 1.00 74.06 273 PRO A N 1
ATOM 2162 C CA . PRO A 1 273 ? 20.419 -1.073 -15.533 1.00 74.06 273 PRO A CA 1
ATOM 2163 C C . PRO A 1 273 ? 21.673 -0.765 -16.371 1.00 74.06 273 PRO A C 1
ATOM 2165 O O . PRO A 1 273 ? 21.553 -0.236 -17.474 1.00 74.06 273 PRO A O 1
ATOM 2168 N N . GLU A 1 274 ? 22.855 -1.109 -15.850 1.00 76.38 274 GLU A N 1
ATOM 2169 C CA . GLU A 1 274 ? 24.149 -0.970 -16.526 1.00 76.38 274 GLU A CA 1
ATOM 2170 C C . GLU A 1 274 ? 24.246 -1.871 -17.748 1.00 76.38 274 GLU A C 1
ATOM 2172 O O . GLU A 1 274 ? 24.484 -1.368 -18.839 1.00 76.38 274 GLU A O 1
ATOM 2177 N N . GLU A 1 275 ? 23.973 -3.170 -17.603 1.00 80.06 275 GLU A N 1
ATOM 2178 C CA . GLU A 1 275 ? 24.031 -4.125 -18.713 1.00 80.06 275 GLU A CA 1
ATOM 2179 C C . GLU A 1 275 ? 23.083 -3.727 -19.851 1.00 80.06 275 GLU A C 1
ATOM 2181 O O . GLU A 1 275 ? 23.455 -3.771 -21.024 1.00 80.06 275 GLU A O 1
ATOM 2186 N N . LEU A 1 276 ? 21.856 -3.298 -19.527 1.00 82.50 276 LEU A N 1
ATOM 2187 C CA . LEU A 1 276 ? 20.911 -2.833 -20.544 1.00 82.50 276 LEU A CA 1
ATOM 2188 C C . LEU A 1 276 ? 21.423 -1.568 -21.249 1.00 82.50 276 LEU A C 1
ATOM 2190 O O . LEU A 1 276 ? 21.305 -1.450 -22.472 1.00 82.50 276 LEU A O 1
ATOM 2194 N N . PHE A 1 277 ? 21.998 -0.628 -20.497 1.00 82.94 277 PHE A N 1
ATOM 2195 C CA . PHE A 1 277 ? 22.557 0.597 -21.058 1.00 82.94 277 PHE A CA 1
ATOM 2196 C C . PHE A 1 277 ? 23.798 0.329 -21.923 1.00 82.94 277 PHE A C 1
ATOM 2198 O O . PHE A 1 277 ? 23.906 0.879 -23.021 1.00 82.94 277 PHE A O 1
ATOM 2205 N N . ASP A 1 278 ? 24.682 -0.566 -21.489 1.00 83.31 278 ASP A N 1
ATOM 2206 C CA . ASP A 1 278 ? 25.879 -0.975 -22.220 1.00 83.31 278 ASP A CA 1
ATOM 2207 C C . ASP A 1 278 ? 25.524 -1.645 -23.546 1.00 83.31 278 ASP A C 1
ATOM 2209 O O . ASP A 1 278 ? 26.101 -1.303 -24.580 1.00 83.31 278 ASP A O 1
ATOM 2213 N N . VAL A 1 279 ? 24.516 -2.525 -23.560 1.00 84.50 279 VAL A N 1
ATOM 2214 C CA . VAL A 1 279 ? 24.020 -3.139 -24.801 1.00 84.50 279 VAL A CA 1
ATOM 2215 C C . VAL A 1 279 ? 23.441 -2.078 -25.747 1.00 84.50 279 VAL A C 1
ATOM 2217 O O . VAL A 1 279 ? 23.696 -2.127 -26.953 1.00 84.50 279 VAL A O 1
ATOM 2220 N N . LEU A 1 280 ? 22.713 -1.078 -25.235 1.00 85.12 280 LEU A N 1
ATOM 2221 C CA . LEU A 1 280 ? 22.194 0.027 -26.054 1.00 85.12 280 LEU A CA 1
ATOM 2222 C C . LEU A 1 280 ? 23.318 0.899 -26.640 1.00 85.12 280 LEU A C 1
ATOM 2224 O O . LEU A 1 280 ? 23.273 1.231 -27.828 1.00 85.12 280 LEU A O 1
ATOM 2228 N N . ILE A 1 281 ? 24.344 1.242 -25.851 1.00 84.25 281 ILE A N 1
ATOM 2229 C CA . ILE A 1 281 ? 25.524 1.977 -26.339 1.00 84.25 281 ILE A CA 1
ATOM 2230 C C . ILE A 1 281 ? 26.280 1.149 -27.372 1.00 84.25 281 ILE A C 1
ATOM 2232 O O . ILE A 1 281 ? 26.688 1.679 -28.408 1.00 84.25 281 ILE A O 1
ATOM 2236 N N . GLN A 1 282 ? 26.478 -0.140 -27.108 1.00 84.56 282 GLN A N 1
ATOM 2237 C CA . GLN A 1 282 ? 27.158 -1.038 -28.028 1.00 84.56 282 GLN A CA 1
ATOM 2238 C C . GLN A 1 282 ? 26.435 -1.050 -29.379 1.00 84.56 282 GLN A C 1
ATOM 2240 O O . GLN A 1 282 ? 27.063 -0.789 -30.406 1.00 84.56 282 GLN A O 1
ATOM 2245 N N . ARG A 1 283 ? 25.107 -1.222 -29.381 1.00 84.75 283 ARG A N 1
ATOM 2246 C CA . ARG A 1 283 ? 24.298 -1.141 -30.605 1.00 84.75 283 ARG A CA 1
ATOM 2247 C C . ARG A 1 283 ? 24.407 0.215 -31.293 1.00 84.75 283 ARG A C 1
ATOM 2249 O O . ARG A 1 283 ? 24.455 0.264 -32.517 1.00 84.75 283 ARG A O 1
ATOM 2256 N N . PHE A 1 284 ? 24.487 1.316 -30.548 1.00 84.62 284 PHE A N 1
ATOM 2257 C CA . PHE A 1 284 ? 24.692 2.640 -31.141 1.00 84.62 284 PHE A CA 1
ATOM 2258 C C . PHE A 1 284 ? 26.044 2.758 -31.859 1.00 84.62 284 PHE A C 1
ATOM 2260 O O . PHE A 1 284 ? 26.109 3.310 -32.959 1.00 84.62 284 PHE A O 1
ATOM 2267 N N . ARG A 1 285 ? 27.113 2.227 -31.253 1.00 83.19 285 ARG A N 1
ATOM 2268 C CA . ARG A 1 285 ? 28.480 2.251 -31.801 1.00 83.19 285 ARG A CA 1
ATOM 2269 C C . ARG A 1 285 ? 28.651 1.335 -33.013 1.00 83.19 285 ARG A C 1
ATOM 2271 O O . ARG A 1 285 ? 29.418 1.670 -33.907 1.00 83.19 285 ARG A O 1
ATOM 2278 N N . GLU A 1 286 ? 27.931 0.215 -33.056 1.00 83.12 286 GLU A N 1
ATOM 2279 C CA . GLU A 1 286 ? 27.948 -0.735 -34.177 1.00 83.12 286 GLU A CA 1
ATOM 2280 C C . GLU A 1 286 ? 27.268 -0.191 -35.445 1.00 83.12 286 GLU A C 1
ATOM 2282 O O . GLU A 1 286 ? 27.559 -0.665 -36.543 1.00 83.12 286 GLU A O 1
ATOM 2287 N N . VAL A 1 287 ? 26.373 0.800 -35.332 1.00 80.50 287 VAL A N 1
ATOM 2288 C CA . VAL A 1 287 ? 25.695 1.384 -36.499 1.00 80.50 287 VAL A CA 1
ATOM 2289 C C . VAL A 1 287 ? 26.606 2.411 -37.195 1.00 80.50 287 VAL A C 1
ATOM 2291 O O . VAL A 1 287 ? 26.918 3.438 -36.580 1.00 80.50 287 VAL A O 1
ATOM 2294 N N . PRO A 1 288 ? 26.973 2.211 -38.480 1.00 76.62 288 PRO A N 1
ATOM 2295 C CA . PRO A 1 288 ? 27.836 3.130 -39.225 1.00 76.62 288 PRO A CA 1
ATOM 2296 C C . PRO A 1 288 ? 27.300 4.569 -39.285 1.00 76.62 288 PRO A C 1
ATOM 2298 O O . PRO A 1 288 ? 26.093 4.810 -39.234 1.00 76.62 288 PRO A O 1
ATOM 2301 N N . HIS A 1 289 ? 28.208 5.535 -39.439 1.00 65.88 289 HIS A N 1
ATOM 2302 C CA . HIS A 1 289 ? 27.923 6.979 -39.456 1.00 65.88 289 HIS A CA 1
ATOM 2303 C C . HIS A 1 289 ? 27.319 7.513 -40.775 1.00 65.88 289 HIS A C 1
ATOM 2305 O O . HIS A 1 289 ? 27.263 8.723 -40.986 1.00 65.88 289 HIS A O 1
ATOM 2311 N N . GLU A 1 290 ? 26.876 6.629 -41.667 1.00 62.75 290 GLU A N 1
ATOM 2312 C CA . GLU A 1 290 ? 26.535 6.959 -43.053 1.00 62.75 290 GLU A CA 1
ATOM 2313 C C . GLU A 1 290 ? 25.108 7.507 -43.246 1.00 62.75 290 GLU A C 1
ATOM 2315 O O . GLU A 1 290 ? 24.182 7.227 -42.478 1.00 62.75 290 GLU A O 1
ATOM 2320 N N . ILE A 1 291 ? 24.931 8.271 -44.331 1.00 60.09 291 ILE A N 1
ATOM 2321 C CA . ILE A 1 291 ? 23.678 8.938 -44.706 1.00 60.09 291 ILE A CA 1
ATOM 2322 C C . ILE A 1 291 ? 22.648 7.900 -45.185 1.00 60.09 291 ILE A C 1
ATOM 2324 O O . ILE A 1 291 ? 22.938 7.076 -46.048 1.00 60.09 291 ILE A O 1
ATOM 2328 N N . GLY A 1 292 ? 21.420 7.956 -44.654 1.00 66.31 292 GLY A N 1
ATOM 2329 C CA . GLY A 1 292 ? 20.288 7.124 -45.085 1.00 66.31 292 GLY A CA 1
ATOM 2330 C C . GLY A 1 292 ? 19.634 6.334 -43.947 1.00 66.31 292 GLY A C 1
ATOM 2331 O O . GLY A 1 292 ? 19.402 6.861 -42.858 1.00 66.31 292 GLY A O 1
ATOM 2332 N N . SER A 1 293 ? 19.325 5.054 -44.188 1.00 61.81 293 SER A N 1
ATOM 2333 C CA . SER A 1 293 ? 18.590 4.184 -43.248 1.00 61.81 293 SER A CA 1
ATOM 2334 C C . SER A 1 293 ? 19.285 3.991 -41.888 1.00 61.81 293 SER A C 1
ATOM 2336 O O . SER A 1 293 ? 18.614 3.654 -40.909 1.00 61.81 293 SER A O 1
ATOM 2338 N N . TYR A 1 294 ? 20.600 4.208 -41.797 1.00 70.94 294 TYR A N 1
ATOM 2339 C CA . TYR A 1 294 ? 21.368 4.084 -40.553 1.00 70.94 294 TYR A CA 1
ATOM 2340 C C . TYR A 1 294 ? 21.100 5.228 -39.566 1.00 70.94 294 TYR A C 1
ATOM 2342 O O . TYR A 1 294 ? 21.077 4.993 -38.357 1.00 70.94 294 TYR A O 1
ATOM 2350 N N . HIS A 1 295 ? 20.777 6.435 -40.050 1.00 70.81 295 HIS A N 1
ATOM 2351 C CA . HIS A 1 295 ? 20.347 7.535 -39.180 1.00 70.81 295 HIS A CA 1
ATOM 2352 C C . HIS A 1 295 ? 19.044 7.215 -38.444 1.00 70.81 295 HIS A C 1
ATOM 2354 O O . HIS A 1 295 ? 18.910 7.570 -37.275 1.00 70.81 295 HIS A O 1
ATOM 2360 N N . VAL A 1 296 ? 18.114 6.505 -39.093 1.00 75.44 296 VAL A N 1
ATOM 2361 C CA . VAL A 1 296 ? 16.847 6.083 -38.475 1.00 75.44 296 VAL A CA 1
ATOM 2362 C C . VAL A 1 296 ? 17.114 5.106 -37.330 1.00 75.44 296 VAL A C 1
ATOM 2364 O O . VAL A 1 296 ? 16.615 5.317 -36.229 1.00 75.44 296 VAL A O 1
ATOM 2367 N N . LYS A 1 297 ? 17.977 4.104 -37.545 1.00 76.31 297 LYS A N 1
ATOM 2368 C CA . LYS A 1 297 ? 18.368 3.143 -36.498 1.00 76.31 297 LYS A CA 1
ATOM 2369 C C . LYS A 1 297 ? 19.087 3.821 -35.330 1.00 76.31 297 LYS A C 1
ATOM 2371 O O . LYS A 1 297 ? 18.733 3.589 -34.179 1.00 76.31 297 LYS A O 1
ATOM 2376 N N . ARG A 1 298 ? 20.041 4.722 -35.603 1.00 80.25 298 ARG A N 1
ATOM 2377 C CA . ARG A 1 298 ? 20.706 5.517 -34.551 1.00 80.25 298 ARG A CA 1
ATOM 2378 C C . ARG A 1 298 ? 19.702 6.368 -33.780 1.00 80.25 298 ARG A C 1
ATOM 2380 O O . ARG A 1 298 ? 19.764 6.421 -32.559 1.00 80.25 298 ARG A O 1
ATOM 2387 N N . HIS A 1 299 ? 18.747 6.990 -34.468 1.00 80.94 299 HIS A N 1
ATOM 2388 C CA . HIS A 1 299 ? 17.689 7.765 -33.826 1.00 80.94 299 HIS A CA 1
ATOM 2389 C C . HIS A 1 299 ? 16.784 6.892 -32.940 1.00 80.94 299 HIS A C 1
ATOM 2391 O O . HIS A 1 299 ? 16.485 7.295 -31.821 1.00 80.94 299 HIS A O 1
ATOM 2397 N N . GLN A 1 300 ? 16.407 5.689 -33.386 1.00 78.75 300 GLN A N 1
ATOM 2398 C CA . GLN A 1 300 ? 15.633 4.726 -32.591 1.00 78.75 300 GLN A CA 1
ATOM 2399 C C . GLN A 1 300 ? 16.379 4.286 -31.325 1.00 78.75 300 GLN A C 1
ATOM 2401 O O . GLN A 1 300 ? 15.773 4.221 -30.259 1.00 78.75 300 GLN A O 1
ATOM 2406 N N . ILE A 1 301 ? 17.694 4.053 -31.412 1.00 83.31 301 ILE A N 1
ATOM 2407 C CA . ILE A 1 301 ? 18.524 3.714 -30.245 1.00 83.31 301 ILE A CA 1
ATOM 2408 C C . ILE A 1 301 ? 18.592 4.890 -29.262 1.00 83.31 301 ILE A C 1
ATOM 2410 O O . ILE A 1 301 ? 18.452 4.700 -28.058 1.00 83.31 301 ILE A O 1
ATOM 2414 N N . ILE A 1 302 ? 18.730 6.125 -29.750 1.00 82.19 302 ILE A N 1
ATOM 2415 C CA . ILE A 1 302 ? 18.713 7.303 -28.872 1.00 82.19 302 ILE A CA 1
ATOM 2416 C C . ILE A 1 302 ? 17.343 7.496 -28.218 1.00 82.19 302 ILE A C 1
ATOM 2418 O O . ILE A 1 302 ? 17.275 7.791 -27.028 1.00 82.19 302 ILE A O 1
ATOM 2422 N N . GLN A 1 303 ? 16.248 7.288 -28.949 1.00 78.50 303 GLN A N 1
ATOM 2423 C CA . GLN A 1 303 ? 14.911 7.293 -28.356 1.00 78.50 303 GLN A CA 1
ATOM 2424 C C . GLN A 1 303 ? 14.766 6.195 -27.295 1.00 78.50 303 GLN A C 1
ATOM 2426 O O . GLN A 1 303 ? 14.225 6.468 -26.229 1.00 78.50 303 GLN A O 1
ATOM 2431 N N . ALA A 1 304 ? 15.293 4.991 -27.542 1.00 78.25 304 ALA A N 1
ATOM 2432 C CA . ALA A 1 304 ? 15.331 3.904 -26.563 1.00 78.25 304 ALA A CA 1
ATOM 2433 C C . ALA A 1 304 ? 16.048 4.328 -25.276 1.00 78.25 304 ALA A C 1
ATOM 2435 O O . ALA A 1 304 ? 15.509 4.143 -24.188 1.00 78.25 304 ALA A O 1
ATOM 2436 N N . ILE A 1 305 ? 17.216 4.964 -25.408 1.00 80.50 305 ILE A N 1
ATOM 2437 C CA . ILE A 1 305 ? 17.993 5.501 -24.286 1.00 80.50 305 ILE A CA 1
ATOM 2438 C C . ILE A 1 305 ? 17.199 6.582 -23.548 1.00 80.50 305 ILE A C 1
ATOM 2440 O O . ILE A 1 305 ? 17.095 6.534 -22.330 1.00 80.50 305 ILE A O 1
ATOM 2444 N N . VAL A 1 306 ? 16.584 7.533 -24.254 1.00 78.25 306 VAL A N 1
ATOM 2445 C CA . VAL A 1 306 ? 15.766 8.584 -23.623 1.00 78.25 306 VAL A CA 1
ATOM 2446 C C . VAL A 1 306 ? 14.583 7.981 -22.861 1.00 78.25 306 VAL A C 1
ATOM 2448 O O . VAL A 1 306 ? 14.317 8.390 -21.732 1.00 78.25 306 VAL A O 1
ATOM 2451 N N . ILE A 1 307 ? 13.896 6.988 -23.432 1.00 73.62 307 ILE A N 1
ATOM 2452 C CA . ILE A 1 307 ? 12.783 6.303 -22.767 1.00 73.62 307 ILE A CA 1
ATOM 2453 C C . ILE A 1 307 ? 13.292 5.524 -21.544 1.00 73.62 307 ILE A C 1
ATOM 2455 O O . ILE A 1 307 ? 12.683 5.615 -20.478 1.00 73.62 307 ILE A O 1
ATOM 2459 N N . PHE A 1 308 ? 14.417 4.812 -21.653 1.00 76.62 308 PHE A N 1
ATOM 2460 C CA . PHE A 1 308 ? 15.075 4.142 -20.526 1.00 76.62 308 PHE A CA 1
ATOM 2461 C C . PHE A 1 308 ? 15.382 5.140 -19.400 1.00 76.62 308 PHE A C 1
ATOM 2463 O O . PHE A 1 308 ? 14.946 4.947 -18.269 1.00 76.62 308 PHE A O 1
ATOM 2470 N N . LEU A 1 309 ? 15.996 6.283 -19.715 1.00 74.25 309 LEU A N 1
ATOM 2471 C CA . LEU A 1 309 ? 16.293 7.341 -18.743 1.00 74.25 309 LEU A CA 1
ATOM 2472 C C . LEU A 1 309 ? 15.046 7.955 -18.111 1.00 74.25 309 LEU A C 1
ATOM 2474 O O . LEU A 1 309 ? 15.102 8.407 -16.974 1.00 74.25 309 LEU A O 1
ATOM 2478 N N . GLN A 1 310 ? 13.917 7.987 -18.818 1.00 69.12 310 GLN A N 1
ATOM 2479 C CA . GLN A 1 310 ? 12.643 8.458 -18.274 1.00 69.12 310 GLN A CA 1
ATOM 2480 C C . GLN A 1 310 ? 11.953 7.410 -17.394 1.00 69.12 310 GLN A C 1
ATOM 2482 O O . GLN A 1 310 ? 11.199 7.779 -16.488 1.00 69.12 310 GLN A O 1
ATOM 2487 N N . THR A 1 311 ? 12.229 6.120 -17.589 1.00 63.09 311 THR A N 1
ATOM 2488 C CA . THR A 1 311 ? 11.516 5.006 -16.937 1.00 63.09 311 THR A CA 1
ATOM 2489 C C . THR A 1 311 ? 12.280 4.374 -15.772 1.00 63.09 311 THR A C 1
ATOM 2491 O O . THR A 1 311 ? 11.662 4.096 -14.749 1.00 63.09 311 THR A O 1
ATOM 2494 N N . VAL A 1 312 ? 13.604 4.267 -15.861 1.00 64.12 312 VAL A N 1
ATOM 2495 C CA . VAL A 1 312 ? 14.505 3.552 -14.934 1.00 64.12 312 VAL A CA 1
ATOM 2496 C C . VAL A 1 312 ? 15.225 4.522 -14.021 1.00 64.12 312 VAL A C 1
ATOM 2498 O O . VAL A 1 312 ? 15.756 5.483 -14.552 1.00 64.12 312 VAL A O 1
ATOM 2501 N N . SER A 1 313 ? 15.265 4.330 -12.695 1.00 60.78 313 SER A N 1
ATOM 2502 C CA . SER A 1 313 ? 16.108 5.122 -11.772 1.00 60.78 313 SER A CA 1
ATOM 2503 C C . SER A 1 313 ? 17.518 4.528 -11.721 1.00 60.78 313 SER A C 1
ATOM 2505 O O . SER A 1 313 ? 17.714 3.556 -10.996 1.00 60.78 313 SER A O 1
ATOM 2507 N N . PRO A 1 314 ? 18.487 5.030 -12.508 1.00 60.25 314 PRO A N 1
ATOM 2508 C CA . PRO A 1 314 ? 19.815 4.443 -12.554 1.00 60.25 314 PRO A CA 1
ATOM 2509 C C . PRO A 1 314 ? 20.585 4.869 -11.300 1.00 60.25 314 PRO A C 1
ATOM 2511 O O . PRO A 1 314 ? 20.407 5.989 -10.814 1.00 60.25 314 PRO A O 1
ATOM 2514 N N . GLU A 1 315 ? 21.451 4.002 -10.791 1.00 62.38 315 GLU A N 1
ATOM 2515 C CA . GLU A 1 315 ? 22.385 4.361 -9.725 1.00 62.38 315 GLU A CA 1
ATOM 2516 C C . GLU A 1 315 ? 23.347 5.485 -10.174 1.00 62.38 315 GLU A C 1
ATOM 2518 O O . GLU A 1 315 ? 23.501 5.783 -11.366 1.00 62.38 315 GLU A O 1
ATOM 2523 N N . SER A 1 316 ? 23.987 6.154 -9.208 1.00 60.97 316 SER A N 1
ATOM 2524 C CA . SER A 1 316 ? 24.851 7.324 -9.447 1.00 60.97 316 SER A CA 1
ATOM 2525 C C . SER A 1 316 ? 25.994 7.052 -10.435 1.00 60.97 316 SER A C 1
ATOM 2527 O O . SER A 1 316 ? 26.398 7.945 -11.178 1.00 60.97 316 SER A O 1
ATOM 2529 N N . ASN A 1 317 ? 26.502 5.822 -10.467 1.00 67.06 317 ASN A N 1
ATOM 2530 C CA . ASN A 1 317 ? 27.526 5.355 -11.401 1.00 67.06 317 ASN A CA 1
ATOM 2531 C C . ASN A 1 317 ? 27.002 5.280 -12.848 1.00 67.06 317 ASN A C 1
ATOM 2533 O O . ASN A 1 317 ? 27.626 5.847 -13.744 1.00 67.06 317 ASN A O 1
ATOM 2537 N N . VAL A 1 318 ? 25.819 4.705 -13.076 1.00 69.50 318 VAL A N 1
ATOM 2538 C CA . VAL A 1 318 ? 25.181 4.630 -14.399 1.00 69.50 318 VAL A CA 1
ATOM 2539 C C . VAL A 1 318 ? 24.892 6.031 -14.924 1.00 69.50 318 VAL A C 1
ATOM 2541 O O . VAL A 1 318 ? 25.165 6.324 -16.085 1.00 69.50 318 VAL A O 1
ATOM 2544 N N . LEU A 1 319 ? 24.404 6.936 -14.066 1.00 71.00 319 LEU A N 1
ATOM 2545 C CA . LEU A 1 319 ? 24.171 8.339 -14.430 1.00 71.00 319 LEU A CA 1
ATOM 2546 C C . LEU A 1 319 ? 25.450 9.045 -14.895 1.00 71.00 319 LEU A C 1
ATOM 2548 O O . LEU A 1 319 ? 25.393 9.865 -15.813 1.00 71.00 319 LEU A O 1
ATOM 2552 N N . ASN A 1 320 ? 26.602 8.722 -14.307 1.00 73.75 320 ASN A N 1
ATOM 2553 C CA . ASN A 1 320 ? 27.887 9.259 -14.750 1.00 73.75 320 ASN A CA 1
ATOM 2554 C C . ASN A 1 320 ? 28.309 8.674 -16.106 1.00 73.75 320 ASN A C 1
ATOM 2556 O O . ASN A 1 320 ? 28.736 9.434 -16.976 1.00 73.75 320 ASN A O 1
ATOM 2560 N N . THR A 1 321 ? 28.105 7.374 -16.336 1.00 77.25 321 THR A N 1
ATOM 2561 C CA . THR A 1 321 ? 28.323 6.740 -17.650 1.00 77.25 321 THR A CA 1
ATOM 2562 C C . THR A 1 321 ? 27.418 7.352 -18.722 1.00 77.25 321 THR A C 1
ATOM 2564 O O . THR A 1 321 ? 27.872 7.666 -19.822 1.00 77.25 321 THR A O 1
ATOM 2567 N N . ILE A 1 322 ? 26.152 7.621 -18.389 1.00 76.38 322 ILE A N 1
ATOM 2568 C CA . ILE A 1 322 ? 25.184 8.295 -19.265 1.00 76.38 322 ILE A CA 1
ATOM 2569 C C . ILE A 1 322 ? 25.636 9.722 -19.591 1.00 76.38 322 ILE A C 1
ATOM 2571 O O . ILE A 1 322 ? 25.581 10.133 -20.750 1.00 76.38 322 ILE A O 1
ATOM 2575 N N . ARG A 1 323 ? 26.110 10.483 -18.595 1.00 79.31 323 ARG A N 1
ATOM 2576 C CA . ARG A 1 323 ? 26.660 11.834 -18.809 1.00 79.31 323 ARG A CA 1
ATOM 2577 C C . ARG A 1 323 ? 27.899 11.807 -19.703 1.00 79.31 323 ARG A C 1
ATOM 2579 O O . ARG A 1 323 ? 28.015 12.657 -20.578 1.00 79.31 323 ARG A O 1
ATOM 2586 N N . GLY A 1 324 ? 28.779 10.819 -19.527 1.00 80.25 324 GLY A N 1
ATOM 2587 C CA . GLY A 1 324 ? 29.937 10.604 -20.398 1.00 80.25 324 GLY A CA 1
ATOM 2588 C C . GLY A 1 324 ? 29.553 10.213 -21.828 1.00 80.25 324 GLY A C 1
ATOM 2589 O O . GLY A 1 324 ? 30.203 10.632 -22.778 1.00 80.25 324 GLY A O 1
ATOM 2590 N N . PHE A 1 325 ? 28.462 9.467 -22.015 1.00 81.88 325 PHE A N 1
ATOM 2591 C CA . PHE A 1 325 ? 27.923 9.198 -23.348 1.00 81.88 325 PHE A CA 1
ATOM 2592 C C . PHE A 1 325 ? 27.291 10.448 -23.976 1.00 81.88 325 PHE A C 1
ATOM 2594 O O . PHE A 1 325 ? 27.458 10.679 -25.168 1.00 81.88 325 PHE A O 1
ATOM 2601 N N . ALA A 1 326 ? 26.616 11.296 -23.194 1.00 78.75 326 ALA A N 1
ATOM 2602 C CA . ALA A 1 326 ? 26.006 12.534 -23.689 1.00 78.75 326 ALA A CA 1
ATOM 2603 C C . ALA A 1 326 ? 27.030 13.542 -24.250 1.00 78.75 326 ALA A C 1
ATOM 2605 O O . ALA A 1 326 ? 26.663 14.411 -25.044 1.00 78.75 326 ALA A O 1
ATOM 2606 N N . THR A 1 327 ? 28.309 13.422 -23.880 1.00 79.38 327 THR A N 1
ATOM 2607 C CA . THR A 1 327 ? 29.411 14.223 -24.430 1.00 79.38 327 THR A CA 1
ATOM 2608 C C . THR A 1 327 ? 30.110 13.569 -25.627 1.00 79.38 327 THR A C 1
ATOM 2610 O O . THR A 1 327 ? 31.028 14.168 -26.184 1.00 79.38 327 THR A O 1
ATOM 2613 N N . ASP A 1 328 ? 29.672 12.386 -26.077 1.00 78.44 328 ASP A N 1
ATOM 2614 C CA . ASP A 1 328 ? 30.260 11.691 -27.226 1.00 78.44 328 ASP A CA 1
ATOM 2615 C C . ASP A 1 328 ? 30.097 12.528 -28.508 1.00 78.44 328 ASP A C 1
ATOM 2617 O O . ASP A 1 328 ? 28.997 12.967 -28.869 1.00 78.44 328 ASP A O 1
ATOM 2621 N N . ASN A 1 329 ? 31.206 12.735 -29.222 1.00 70.00 329 ASN A N 1
ATOM 2622 C CA . ASN A 1 329 ? 31.270 13.495 -30.470 1.00 70.00 329 ASN A CA 1
ATOM 2623 C C . ASN A 1 329 ? 30.396 12.883 -31.576 1.00 70.00 329 ASN A C 1
ATOM 2625 O O . ASN A 1 329 ? 29.907 13.608 -32.442 1.00 70.00 329 ASN A O 1
ATOM 2629 N N . ASN A 1 330 ? 30.129 11.578 -31.499 1.00 74.81 330 ASN A N 1
ATOM 2630 C CA . ASN A 1 330 ? 29.332 10.814 -32.458 1.00 74.81 330 ASN A CA 1
ATOM 2631 C C . ASN A 1 330 ? 27.812 11.055 -32.355 1.00 74.81 330 ASN A C 1
ATOM 2633 O O . ASN A 1 330 ? 27.038 10.549 -33.179 1.00 74.81 330 ASN A O 1
ATOM 2637 N N . LEU A 1 331 ? 27.359 11.808 -31.350 1.00 79.38 331 LEU A N 1
ATOM 2638 C CA . LEU A 1 331 ? 25.968 12.240 -31.221 1.00 79.38 331 LEU A CA 1
ATOM 2639 C C . LEU A 1 331 ? 25.690 13.489 -32.067 1.00 79.38 331 LEU A C 1
ATOM 2641 O O . LEU A 1 331 ? 26.546 14.355 -32.250 1.00 79.38 331 LEU A O 1
ATOM 2645 N N . THR A 1 332 ? 24.459 13.624 -32.560 1.00 80.50 332 THR A N 1
ATOM 2646 C CA . THR A 1 332 ? 24.012 14.903 -33.130 1.00 80.50 332 THR A CA 1
ATOM 2647 C C . THR A 1 332 ? 23.704 15.900 -32.003 1.00 80.50 332 THR A C 1
ATOM 2649 O O . THR A 1 332 ? 23.371 15.472 -30.893 1.00 80.50 332 THR A O 1
ATOM 2652 N N . PRO A 1 333 ? 23.758 17.224 -32.247 1.00 80.25 333 PRO A N 1
ATOM 2653 C CA . PRO A 1 333 ? 23.366 18.223 -31.247 1.00 80.25 333 PRO A CA 1
ATOM 2654 C C . PRO A 1 333 ? 21.959 17.985 -30.673 1.00 80.25 333 PRO A C 1
ATOM 2656 O O . PRO A 1 333 ? 21.770 18.063 -29.464 1.00 80.25 333 PRO A O 1
ATOM 2659 N N . GLN A 1 334 ? 21.006 17.585 -31.524 1.00 80.69 334 GLN A N 1
ATOM 2660 C CA . GLN A 1 334 ? 19.635 17.256 -31.123 1.00 80.69 334 GLN A CA 1
ATOM 2661 C C . GLN A 1 334 ? 19.574 16.040 -30.182 1.00 80.69 334 GLN A C 1
ATOM 2663 O O . GLN A 1 334 ? 18.811 16.032 -29.218 1.00 80.69 334 GLN A O 1
ATOM 2668 N N . HIS A 1 335 ? 20.378 15.004 -30.444 1.00 81.00 335 HIS A N 1
ATOM 2669 C CA . HIS A 1 335 ? 20.455 13.817 -29.584 1.00 81.00 335 HIS A CA 1
ATOM 2670 C C . HIS A 1 335 ? 21.093 14.128 -28.231 1.00 81.00 335 HIS A C 1
ATOM 2672 O O . HIS A 1 335 ? 20.595 13.650 -27.212 1.00 81.00 335 HIS A O 1
ATOM 2678 N N . ARG A 1 336 ? 22.145 14.958 -28.213 1.00 82.44 336 ARG A N 1
ATOM 2679 C CA . ARG A 1 336 ? 22.775 15.423 -26.969 1.00 82.44 336 ARG A CA 1
ATOM 2680 C C . ARG A 1 336 ? 21.784 16.194 -26.107 1.00 82.44 336 ARG A C 1
ATOM 2682 O O . ARG A 1 336 ? 21.618 15.865 -24.939 1.00 82.44 336 ARG A O 1
ATOM 2689 N N . GLU A 1 337 ? 21.064 17.148 -26.692 1.00 83.38 337 GLU A N 1
ATOM 2690 C CA . GLU A 1 337 ? 20.052 17.924 -25.969 1.00 83.38 337 GLU A CA 1
ATOM 2691 C C . GLU A 1 337 ? 18.937 17.032 -25.398 1.00 83.38 337 GLU A C 1
ATOM 2693 O O . GLU A 1 337 ? 18.553 17.186 -24.239 1.00 83.38 337 GLU A O 1
ATOM 2698 N N . ALA A 1 338 ? 18.452 16.054 -26.172 1.00 81.50 338 ALA A N 1
ATOM 2699 C CA . ALA A 1 338 ? 17.408 15.134 -25.725 1.00 81.50 338 ALA A CA 1
ATOM 2700 C C . ALA A 1 338 ? 17.837 14.284 -24.514 1.00 81.50 338 ALA A C 1
ATOM 2702 O O . ALA A 1 338 ? 17.061 14.134 -23.566 1.00 81.50 338 ALA A O 1
ATOM 2703 N N . ILE A 1 339 ? 19.066 13.756 -24.524 1.00 81.19 339 ILE A N 1
ATOM 2704 C CA . ILE A 1 339 ? 19.618 12.966 -23.413 1.00 81.19 339 ILE A CA 1
ATOM 2705 C C . ILE A 1 339 ? 19.858 13.859 -22.192 1.00 81.19 339 ILE A C 1
ATOM 2707 O O . ILE A 1 339 ? 19.398 13.528 -21.099 1.00 81.19 339 ILE A O 1
ATOM 2711 N N . THR A 1 340 ? 20.505 15.014 -22.367 1.00 81.94 340 THR A N 1
ATOM 2712 C CA . THR A 1 340 ? 20.792 15.953 -21.270 1.00 81.94 340 THR A CA 1
ATOM 2713 C C . THR A 1 340 ? 19.509 16.421 -20.588 1.00 81.94 340 THR A C 1
ATOM 2715 O O . THR A 1 340 ? 19.391 16.336 -19.367 1.00 81.94 340 THR A O 1
ATOM 2718 N N . LYS A 1 341 ? 18.486 16.796 -21.365 1.00 82.19 341 LYS A N 1
ATOM 2719 C CA . LYS A 1 341 ? 17.179 17.196 -20.831 1.00 82.19 341 LYS A CA 1
ATOM 2720 C C . LYS A 1 341 ? 16.486 16.063 -20.071 1.00 82.19 341 LYS A C 1
ATOM 2722 O O . LYS A 1 341 ? 15.851 16.315 -19.046 1.00 82.19 341 LYS A O 1
ATOM 2727 N N . ALA A 1 342 ? 16.599 14.820 -20.545 1.00 77.31 342 ALA A N 1
ATOM 2728 C CA . ALA A 1 342 ? 16.047 13.660 -19.848 1.00 77.31 342 ALA A CA 1
ATOM 2729 C C . ALA A 1 342 ? 16.727 13.444 -18.483 1.00 77.31 342 ALA A C 1
ATOM 2731 O O . ALA A 1 342 ? 16.030 13.234 -17.490 1.00 77.31 342 ALA A O 1
ATOM 2732 N N . VAL A 1 343 ? 18.055 13.587 -18.412 1.00 76.19 343 VAL A N 1
ATOM 2733 C CA . VAL A 1 343 ? 18.828 13.498 -17.161 1.00 76.19 343 VAL A CA 1
ATOM 2734 C C . VAL A 1 343 ? 18.466 14.637 -16.195 1.00 76.19 343 VAL A C 1
ATOM 2736 O O . VAL A 1 343 ? 18.167 14.385 -15.029 1.00 76.19 343 VAL A O 1
ATOM 2739 N N . GLU A 1 344 ? 18.420 15.882 -16.673 1.00 74.44 344 GLU A N 1
ATOM 2740 C CA . GLU A 1 344 ? 18.128 17.069 -15.852 1.00 74.44 344 GLU A CA 1
ATOM 2741 C C . GLU A 1 344 ? 16.689 17.108 -15.325 1.00 74.44 344 GLU A C 1
ATOM 2743 O O . GLU A 1 344 ? 16.443 17.532 -14.194 1.00 74.44 344 GLU A O 1
ATOM 2748 N N . SER A 1 345 ? 15.723 16.633 -16.119 1.00 66.44 345 SER A N 1
ATOM 2749 C CA . SER A 1 345 ? 14.307 16.605 -15.728 1.00 66.44 345 SER A CA 1
ATOM 2750 C C . SER A 1 345 ? 14.033 15.767 -14.472 1.00 66.44 345 SER A C 1
ATOM 2752 O O . SER A 1 345 ? 13.005 15.962 -13.825 1.00 66.44 345 SER A O 1
ATOM 2754 N N . ARG A 1 346 ? 14.967 14.886 -14.090 1.00 61.78 346 ARG A N 1
ATOM 2755 C CA . ARG A 1 346 ? 14.876 14.013 -12.913 1.00 61.78 346 ARG A CA 1
ATOM 2756 C C . ARG A 1 346 ? 15.566 14.541 -11.663 1.00 61.78 346 ARG A C 1
ATOM 2758 O O . ARG A 1 346 ? 15.220 14.107 -10.572 1.00 61.78 346 ARG A O 1
ATOM 2765 N N . SER A 1 347 ? 16.485 15.500 -11.785 1.00 52.59 347 SER A N 1
ATOM 2766 C CA . SER A 1 347 ? 17.114 16.145 -10.620 1.00 52.59 347 SER A CA 1
ATOM 2767 C C . SER A 1 347 ? 16.173 17.109 -9.888 1.00 52.59 347 SER A C 1
ATOM 2769 O O . SER A 1 347 ? 16.509 17.610 -8.818 1.00 52.59 347 SER A O 1
ATOM 2771 N N . ARG A 1 348 ? 14.982 17.376 -10.441 1.00 44.09 348 ARG A N 1
ATOM 2772 C CA . ARG A 1 348 ? 13.944 18.159 -9.770 1.00 44.09 348 ARG A CA 1
ATOM 2773 C C . ARG A 1 348 ? 13.180 17.260 -8.804 1.00 44.09 348 ARG A C 1
ATOM 2775 O O . ARG A 1 348 ? 12.260 16.551 -9.205 1.00 44.09 348 ARG A O 1
ATOM 2782 N N . THR A 1 349 ? 13.538 17.319 -7.525 1.00 37.94 349 THR A N 1
ATOM 2783 C CA . THR A 1 349 ? 12.655 16.839 -6.462 1.00 37.94 349 THR A CA 1
ATOM 2784 C C . THR A 1 349 ? 11.308 17.563 -6.578 1.00 37.94 349 THR A C 1
ATOM 2786 O O . THR A 1 349 ? 11.280 18.779 -6.810 1.00 37.94 349 THR A O 1
ATOM 2789 N N . PRO A 1 350 ? 10.169 16.858 -6.464 1.00 39.31 350 PRO A N 1
ATOM 2790 C CA . PRO A 1 350 ? 8.884 17.523 -6.346 1.00 39.31 350 PRO A CA 1
ATOM 2791 C C . PRO A 1 350 ? 8.953 18.453 -5.136 1.00 39.31 350 PRO A C 1
ATOM 2793 O O . PRO A 1 350 ? 9.152 17.996 -4.013 1.00 39.31 350 PRO A O 1
ATOM 2796 N N . ILE A 1 351 ? 8.827 19.760 -5.366 1.00 37.03 351 ILE A N 1
ATOM 2797 C CA . ILE A 1 351 ? 8.702 20.728 -4.277 1.00 37.03 351 ILE A CA 1
ATOM 2798 C C . ILE A 1 351 ? 7.488 20.286 -3.449 1.00 37.03 351 ILE A C 1
ATOM 2800 O O . ILE A 1 351 ? 6.413 20.111 -4.041 1.00 37.03 351 ILE A O 1
ATOM 2804 N N . PRO A 1 352 ? 7.625 20.088 -2.123 1.00 39.94 352 PRO A N 1
ATOM 2805 C CA . PRO A 1 352 ? 6.491 19.779 -1.270 1.00 39.94 352 PRO A CA 1
ATOM 2806 C C . PRO A 1 352 ? 5.432 20.856 -1.478 1.00 39.94 352 PRO A C 1
ATOM 2808 O O . PRO A 1 352 ? 5.659 22.037 -1.207 1.00 39.94 352 PRO A O 1
ATOM 2811 N N . ARG A 1 353 ? 4.279 20.472 -2.030 1.00 50.97 353 ARG A N 1
ATOM 2812 C CA . ARG A 1 353 ? 3.151 21.394 -2.118 1.00 50.97 353 ARG A CA 1
ATOM 2813 C C . ARG A 1 353 ? 2.682 21.636 -0.691 1.00 50.97 353 ARG A C 1
ATOM 2815 O O . ARG A 1 353 ? 2.245 20.704 -0.027 1.00 50.97 353 ARG A O 1
ATOM 2822 N N . SER A 1 354 ? 2.802 22.875 -0.223 1.00 47.88 354 SER A N 1
ATOM 2823 C CA . SER A 1 354 ? 2.196 23.291 1.038 1.00 47.88 354 SER A CA 1
ATOM 2824 C C . SER A 1 354 ? 0.679 23.203 0.882 1.00 47.88 354 SER A C 1
ATOM 2826 O O . SER A 1 354 ? 0.081 23.977 0.133 1.00 47.88 354 SER A O 1
ATOM 2828 N N . TYR A 1 355 ? 0.065 22.209 1.522 1.00 59.06 355 TYR A N 1
ATOM 2829 C CA . TYR A 1 355 ? -1.387 22.085 1.582 1.00 59.06 355 TYR A CA 1
ATOM 2830 C C . TYR A 1 355 ? -1.899 23.027 2.676 1.00 59.06 355 TYR A C 1
ATOM 2832 O O . TYR A 1 355 ? -1.491 22.926 3.834 1.00 59.06 355 TYR A O 1
ATOM 2840 N N . GLY A 1 356 ? -2.753 23.981 2.298 1.00 56.44 356 GLY A N 1
ATOM 2841 C CA . GLY A 1 356 ? -3.363 24.920 3.240 1.00 56.44 356 GLY A CA 1
ATOM 2842 C C . GLY A 1 356 ? -4.262 24.214 4.261 1.00 56.44 356 GLY A C 1
ATOM 2843 O O . GLY A 1 356 ? -4.736 23.102 4.029 1.00 56.44 356 GLY A O 1
ATOM 2844 N N . LYS A 1 357 ? -4.525 24.873 5.397 1.00 60.22 357 LYS A N 1
ATOM 2845 C CA . LYS A 1 357 ? -5.493 24.395 6.397 1.00 60.22 357 LYS A CA 1
ATOM 2846 C C . LYS A 1 357 ? -6.913 24.473 5.823 1.00 60.22 357 LYS A C 1
ATOM 2848 O O . LYS A 1 357 ? -7.537 25.527 5.881 1.00 60.22 357 LYS A O 1
ATOM 2853 N N . ALA A 1 358 ? -7.398 23.369 5.265 1.00 73.38 358 ALA A N 1
ATOM 2854 C CA . ALA A 1 358 ? -8.795 23.196 4.872 1.00 73.38 358 ALA A CA 1
ATOM 2855 C C . ALA A 1 358 ? -9.653 22.727 6.065 1.00 73.38 358 ALA A C 1
ATOM 2857 O O . ALA A 1 358 ? -9.125 22.219 7.059 1.00 73.38 358 ALA A O 1
ATOM 2858 N N . ALA A 1 359 ? -10.971 22.924 5.986 1.00 75.19 359 ALA A N 1
ATOM 2859 C CA . ALA A 1 359 ? -11.907 22.497 7.026 1.00 75.19 359 ALA A CA 1
ATOM 2860 C C . ALA A 1 359 ? -12.070 20.964 7.055 1.00 75.19 359 ALA A C 1
ATOM 2862 O O . ALA A 1 359 ? -11.990 20.301 6.020 1.00 75.19 359 ALA A O 1
ATOM 2863 N N . GLU A 1 360 ? -12.319 20.405 8.245 1.00 81.06 360 GLU A N 1
ATOM 2864 C CA . GLU A 1 360 ? -12.609 18.974 8.409 1.00 81.06 360 GLU A CA 1
ATOM 2865 C C . GLU A 1 360 ? -13.926 18.623 7.681 1.00 81.06 360 GLU A C 1
ATOM 2867 O O . GLU A 1 360 ? -14.948 19.265 7.946 1.00 81.06 360 GLU A O 1
ATOM 2872 N N . PRO A 1 361 ? -13.930 17.639 6.758 1.00 81.38 361 PRO A N 1
ATOM 2873 C CA . PRO A 1 361 ? -15.129 17.271 6.012 1.00 81.38 361 PRO A CA 1
ATOM 2874 C C . PRO A 1 361 ? -16.206 16.714 6.951 1.00 81.38 361 PRO A C 1
ATOM 2876 O O . PRO A 1 361 ? -15.957 15.784 7.715 1.00 81.38 361 PRO A O 1
ATOM 2879 N N . SER A 1 362 ? -17.424 17.257 6.886 1.00 85.00 362 SER A N 1
ATOM 2880 C CA . SER A 1 362 ? -18.536 16.834 7.753 1.00 85.00 362 SER A CA 1
ATOM 2881 C C . SER A 1 362 ? -19.328 15.646 7.200 1.00 85.00 362 SER A C 1
ATOM 2883 O O . SER A 1 362 ? -20.015 14.949 7.951 1.00 85.00 362 SER A O 1
ATOM 2885 N N . ASN A 1 363 ? -19.238 15.400 5.893 1.00 91.44 363 ASN A N 1
ATOM 2886 C CA . ASN A 1 363 ? -19.967 14.354 5.191 1.00 91.44 363 ASN A CA 1
ATOM 2887 C C . ASN A 1 363 ? -19.059 13.131 4.939 1.00 91.44 363 ASN A C 1
ATOM 2889 O O . ASN A 1 363 ? -18.027 13.258 4.275 1.00 91.44 363 ASN A O 1
ATOM 2893 N N . PRO A 1 364 ? -19.450 11.927 5.404 1.00 94.12 364 PRO A N 1
ATOM 2894 C CA . PRO A 1 364 ? -18.668 10.707 5.211 1.00 94.12 364 PRO A CA 1
ATOM 2895 C C . PRO A 1 364 ? -18.359 10.368 3.746 1.00 94.12 364 PRO A C 1
ATOM 2897 O O . PRO A 1 364 ? -17.331 9.748 3.470 1.00 94.12 364 PRO A O 1
ATOM 2900 N N . TYR A 1 365 ? -19.246 10.744 2.817 1.00 91.12 365 TYR A N 1
ATOM 2901 C CA . TYR A 1 365 ? -19.073 10.469 1.390 1.00 91.12 365 TYR A CA 1
ATOM 2902 C C . TYR A 1 365 ? -17.906 11.258 0.789 1.00 91.12 365 TYR A C 1
ATOM 2904 O O . TYR A 1 365 ? -17.128 10.703 0.017 1.00 91.12 365 TYR A O 1
ATOM 2912 N N . ASP A 1 366 ? -17.725 12.511 1.200 1.00 90.50 366 ASP A N 1
ATOM 2913 C CA . ASP A 1 366 ? -16.682 13.380 0.653 1.00 90.50 366 ASP A CA 1
ATOM 2914 C C . ASP A 1 366 ? -15.283 12.897 1.072 1.00 90.50 366 ASP A C 1
ATOM 2916 O O . ASP A 1 366 ? -14.352 12.860 0.265 1.00 90.50 366 ASP A O 1
ATOM 2920 N N . ILE A 1 367 ? -15.159 12.378 2.301 1.00 93.06 367 ILE A N 1
ATOM 2921 C CA . ILE A 1 367 ? -13.949 11.681 2.763 1.00 93.06 367 ILE A CA 1
ATOM 2922 C C . ILE A 1 367 ? -13.687 10.424 1.920 1.00 93.06 367 ILE A C 1
ATOM 2924 O O . ILE A 1 367 ? -12.550 10.165 1.525 1.00 93.06 367 ILE A O 1
ATOM 2928 N N . ALA A 1 368 ? -14.726 9.641 1.616 1.00 91.81 368 ALA A N 1
ATOM 2929 C CA . ALA A 1 368 ? -14.591 8.425 0.816 1.00 91.81 368 ALA A CA 1
ATOM 2930 C C . ALA A 1 368 ? -14.153 8.716 -0.631 1.00 91.81 368 ALA A C 1
ATOM 2932 O O . ALA A 1 368 ? -13.316 7.992 -1.181 1.00 91.81 368 ALA A O 1
ATOM 2933 N N . VAL A 1 369 ? -14.670 9.791 -1.237 1.00 89.25 369 VAL A N 1
ATOM 2934 C CA . VAL A 1 369 ? -14.225 10.284 -2.549 1.00 89.25 369 VAL A CA 1
ATOM 2935 C C . VAL A 1 369 ? -12.756 10.692 -2.489 1.00 89.25 369 VAL A C 1
ATOM 2937 O O . VAL A 1 369 ? -11.965 10.239 -3.320 1.00 89.25 369 VAL A O 1
ATOM 2940 N N . ALA A 1 370 ? -12.364 11.469 -1.477 1.00 91.19 370 ALA A N 1
ATOM 2941 C CA . ALA A 1 370 ? -10.989 11.922 -1.317 1.00 91.19 370 ALA A CA 1
ATOM 2942 C C . ALA A 1 370 ? -10.005 10.752 -1.122 1.00 91.19 370 ALA A C 1
ATOM 2944 O O . ALA A 1 370 ? -8.985 10.701 -1.811 1.00 91.19 370 ALA A O 1
ATOM 2945 N N . PHE A 1 371 ? -10.332 9.754 -0.289 1.00 91.31 371 PHE A N 1
ATOM 2946 C CA . PHE A 1 371 ? -9.529 8.529 -0.165 1.00 91.31 371 PHE A CA 1
ATOM 2947 C C . PHE A 1 371 ? -9.410 7.766 -1.478 1.00 91.31 371 PHE A C 1
ATOM 2949 O O . PHE A 1 371 ? -8.319 7.343 -1.856 1.00 91.31 371 PHE A O 1
ATOM 2956 N N . THR A 1 372 ? -10.519 7.625 -2.200 1.00 88.62 372 THR A N 1
ATOM 2957 C CA . THR A 1 372 ? -10.541 6.927 -3.488 1.00 88.62 372 THR A CA 1
ATOM 2958 C C . THR A 1 372 ? -9.665 7.623 -4.522 1.00 88.62 372 THR A C 1
ATOM 2960 O O . THR A 1 372 ? -8.941 6.952 -5.253 1.00 88.62 372 THR A O 1
ATOM 2963 N N . LEU A 1 373 ? -9.674 8.955 -4.562 1.00 87.81 373 LEU A N 1
ATOM 2964 C CA . LEU A 1 373 ? -8.833 9.738 -5.463 1.00 87.81 373 LEU A CA 1
ATOM 2965 C C . LEU A 1 373 ? -7.356 9.697 -5.070 1.00 87.81 373 LEU A C 1
ATOM 2967 O O . LEU A 1 373 ? -6.514 9.474 -5.935 1.00 87.81 373 LEU A O 1
ATOM 2971 N N . MET A 1 374 ? -7.034 9.853 -3.785 1.00 87.94 374 MET A N 1
ATOM 2972 C CA . MET A 1 374 ? -5.653 9.765 -3.299 1.00 87.94 374 MET A CA 1
ATOM 2973 C C . MET A 1 374 ? -5.039 8.392 -3.589 1.00 87.94 374 MET A C 1
ATOM 2975 O O . MET A 1 374 ? -3.933 8.309 -4.122 1.00 87.94 374 MET A O 1
ATOM 2979 N N . GLU A 1 375 ? -5.767 7.316 -3.288 1.00 86.94 375 GLU A N 1
ATOM 2980 C CA . GLU A 1 375 ? -5.316 5.954 -3.564 1.00 86.94 375 GLU A CA 1
ATOM 2981 C C . GLU A 1 375 ? -5.190 5.699 -5.073 1.00 86.94 375 GLU A C 1
ATOM 2983 O O . GLU A 1 375 ? -4.220 5.093 -5.532 1.00 86.94 375 GLU A O 1
ATOM 2988 N N . ALA A 1 376 ? -6.137 6.198 -5.866 1.00 84.19 376 ALA A N 1
ATOM 2989 C CA . ALA A 1 376 ? -6.091 6.088 -7.315 1.00 84.19 376 ALA A CA 1
ATOM 2990 C C . ALA A 1 376 ? -4.874 6.781 -7.937 1.00 84.19 376 ALA A C 1
ATOM 2992 O O . ALA A 1 376 ? -4.260 6.224 -8.847 1.00 84.19 376 ALA A O 1
ATOM 2993 N N . GLU A 1 377 ? -4.525 7.978 -7.461 1.00 84.81 377 GLU A N 1
ATOM 2994 C CA . GLU A 1 377 ? -3.346 8.704 -7.931 1.00 84.81 377 GLU A CA 1
ATOM 2995 C C . GLU A 1 377 ? -2.066 7.921 -7.657 1.00 84.81 377 GLU A C 1
ATOM 2997 O O . GLU A 1 377 ? -1.235 7.799 -8.550 1.00 84.81 377 GLU A O 1
ATOM 3002 N N . LEU A 1 378 ? -1.933 7.321 -6.473 1.00 85.81 378 LEU A N 1
ATOM 3003 C CA . LEU A 1 378 ? -0.790 6.464 -6.160 1.00 85.81 378 LEU A CA 1
ATOM 3004 C C . LEU A 1 378 ? -0.776 5.212 -7.051 1.00 85.81 378 LEU A C 1
ATOM 3006 O O . LEU A 1 378 ? 0.239 4.916 -7.680 1.00 85.81 378 LEU A O 1
ATOM 3010 N N . ARG A 1 379 ? -1.913 4.523 -7.211 1.00 84.81 379 ARG A N 1
ATOM 3011 C CA . ARG A 1 379 ? -2.023 3.312 -8.050 1.00 84.81 379 ARG A CA 1
ATOM 3012 C C . ARG A 1 379 ? -1.712 3.557 -9.525 1.00 84.81 379 ARG A C 1
ATOM 3014 O O . ARG A 1 379 ? -1.163 2.675 -10.174 1.00 84.81 379 ARG A O 1
ATOM 3021 N N . GLN A 1 380 ? -2.033 4.735 -10.057 1.00 83.38 380 GLN A N 1
ATOM 3022 C CA . GLN A 1 380 ? -1.679 5.121 -11.431 1.00 83.38 380 GLN A CA 1
ATOM 3023 C C . GLN A 1 380 ? -0.173 5.167 -11.674 1.00 83.38 380 GLN A C 1
ATOM 3025 O O . GLN A 1 380 ? 0.274 5.074 -12.816 1.00 83.38 380 GLN A O 1
ATOM 3030 N N . THR A 1 381 ? 0.604 5.346 -10.610 1.00 82.38 381 THR A N 1
ATOM 3031 C CA . THR A 1 381 ? 2.052 5.477 -10.707 1.00 82.38 381 THR A CA 1
ATOM 3032 C C . THR A 1 381 ? 2.800 4.153 -10.590 1.00 82.38 381 THR A C 1
ATOM 3034 O O . THR A 1 381 ? 3.976 4.126 -10.951 1.00 82.38 381 THR A O 1
ATOM 3037 N N . VAL A 1 382 ? 2.134 3.094 -10.115 1.00 84.38 382 VAL A N 1
ATOM 3038 C CA . VAL A 1 382 ? 2.716 1.765 -9.896 1.00 84.38 382 VAL A CA 1
ATOM 3039 C C . VAL A 1 382 ? 2.824 1.004 -11.215 1.00 84.38 382 VAL A C 1
ATOM 3041 O O . VAL A 1 382 ? 1.863 0.928 -11.982 1.00 84.38 382 VAL A O 1
ATOM 3044 N N . ARG A 1 383 ? 3.991 0.408 -11.463 1.00 84.44 383 ARG A N 1
ATOM 3045 C CA . ARG A 1 383 ? 4.319 -0.391 -12.654 1.00 84.44 383 ARG A CA 1
ATOM 3046 C C . ARG A 1 383 ? 4.738 -1.808 -12.272 1.00 84.44 383 ARG A C 1
ATOM 3048 O O . ARG A 1 383 ? 4.886 -2.122 -11.094 1.00 84.44 383 ARG A O 1
ATOM 3055 N N . CYS A 1 384 ? 4.978 -2.673 -13.263 1.00 87.12 384 CYS A N 1
ATOM 3056 C CA . CYS A 1 384 ? 5.483 -4.030 -13.001 1.00 87.12 384 CYS A CA 1
ATOM 3057 C C . CYS A 1 384 ? 6.820 -4.016 -12.244 1.00 87.12 384 CYS A C 1
ATOM 3059 O O . CYS A 1 384 ? 7.045 -4.894 -11.413 1.00 87.12 384 CYS A O 1
ATOM 3061 N N . THR A 1 385 ? 7.658 -2.998 -12.478 1.00 85.25 385 THR A N 1
ATOM 3062 C CA . THR A 1 385 ? 8.942 -2.808 -11.787 1.00 85.25 385 THR A CA 1
ATOM 3063 C C . THR A 1 385 ? 8.749 -2.766 -10.283 1.00 85.25 385 THR A C 1
ATOM 3065 O O . THR A 1 385 ? 9.476 -3.430 -9.556 1.00 85.25 385 THR A O 1
ATOM 3068 N N . ASP A 1 386 ? 7.733 -2.039 -9.818 1.00 86.69 386 ASP A N 1
ATOM 3069 C CA . ASP A 1 386 ? 7.475 -1.875 -8.393 1.00 86.69 386 ASP A CA 1
ATOM 3070 C C . ASP A 1 386 ? 7.083 -3.206 -7.742 1.00 86.69 386 ASP A C 1
ATOM 3072 O O . ASP A 1 386 ? 7.552 -3.503 -6.652 1.00 86.69 386 ASP A O 1
ATOM 3076 N N . TYR A 1 387 ? 6.300 -4.051 -8.425 1.00 88.75 387 TYR A N 1
ATOM 3077 C CA . TYR A 1 387 ? 5.960 -5.393 -7.926 1.00 88.75 387 TYR A CA 1
ATOM 3078 C C . TYR A 1 387 ? 7.176 -6.316 -7.845 1.00 88.75 387 TYR A C 1
ATOM 3080 O O . TYR A 1 387 ? 7.268 -7.112 -6.913 1.00 88.75 387 TYR A O 1
ATOM 3088 N N . LEU A 1 388 ? 8.089 -6.230 -8.814 1.00 87.69 388 LEU A N 1
ATOM 3089 C CA . LEU A 1 388 ? 9.325 -7.015 -8.824 1.00 87.69 388 LEU A CA 1
ATOM 3090 C C . LEU A 1 388 ? 10.279 -6.562 -7.711 1.00 87.69 388 LEU A C 1
ATOM 3092 O O . LEU A 1 388 ? 10.820 -7.405 -6.999 1.00 87.69 388 LEU A O 1
ATOM 3096 N N . LEU A 1 389 ? 10.436 -5.247 -7.527 1.00 85.00 389 LEU A N 1
ATOM 3097 C CA . LEU A 1 389 ? 11.236 -4.663 -6.447 1.00 85.00 389 LEU A CA 1
ATOM 3098 C C . LEU A 1 389 ? 10.655 -5.019 -5.076 1.00 85.00 389 LEU A C 1
ATOM 3100 O O . LEU A 1 389 ? 11.367 -5.567 -4.244 1.00 85.00 389 LEU A O 1
ATOM 3104 N N . HIS A 1 390 ? 9.352 -4.812 -4.881 1.00 85.56 390 HIS A N 1
ATOM 3105 C CA . HIS A 1 390 ? 8.675 -5.137 -3.629 1.00 85.56 390 HIS A CA 1
ATOM 3106 C C . HIS A 1 390 ? 8.743 -6.632 -3.302 1.00 85.56 390 HIS A C 1
ATOM 3108 O O . HIS A 1 390 ? 8.919 -7.003 -2.149 1.00 85.56 390 HIS A O 1
ATOM 3114 N N . ALA A 1 391 ? 8.640 -7.516 -4.303 1.00 85.94 391 ALA A N 1
ATOM 3115 C CA . ALA A 1 391 ? 8.797 -8.950 -4.072 1.00 85.94 391 ALA A CA 1
ATOM 3116 C C . ALA A 1 391 ? 10.189 -9.291 -3.513 1.00 85.94 391 ALA A C 1
ATOM 3118 O O . ALA A 1 391 ? 10.291 -10.196 -2.695 1.00 85.94 391 ALA A O 1
ATOM 3119 N N . ARG A 1 392 ? 11.224 -8.549 -3.927 1.00 80.69 392 ARG A N 1
ATOM 3120 C CA . ARG A 1 392 ? 12.616 -8.665 -3.463 1.00 80.69 392 ARG A CA 1
ATOM 3121 C C . ARG A 1 392 ? 12.915 -7.834 -2.208 1.00 80.69 392 ARG A C 1
ATOM 3123 O O . ARG A 1 392 ? 14.084 -7.626 -1.901 1.00 80.69 392 ARG A O 1
ATOM 3130 N N . ASP A 1 393 ? 11.888 -7.317 -1.535 1.00 81.25 393 ASP A N 1
ATOM 3131 C CA . ASP A 1 393 ? 12.017 -6.438 -0.369 1.00 81.25 393 ASP A CA 1
ATOM 3132 C C . ASP A 1 393 ? 12.872 -5.175 -0.643 1.00 81.25 393 ASP A C 1
ATOM 3134 O O . ASP A 1 393 ? 13.524 -4.628 0.247 1.00 81.25 393 ASP A O 1
ATOM 3138 N N . LEU A 1 394 ? 12.863 -4.690 -1.893 1.00 78.88 394 LEU A N 1
ATOM 3139 C CA . LEU A 1 394 ? 13.525 -3.453 -2.313 1.00 78.88 394 LEU A CA 1
ATOM 3140 C C . LEU A 1 394 ? 12.537 -2.273 -2.356 1.00 78.88 394 LEU A C 1
ATOM 3142 O O . LEU A 1 394 ? 11.363 -2.480 -2.676 1.00 78.88 394 LEU A O 1
ATOM 3146 N N . PRO A 1 395 ? 13.007 -1.028 -2.123 1.00 79.00 395 PRO A N 1
ATOM 3147 C CA . PRO A 1 395 ? 12.157 0.160 -2.179 1.00 79.00 395 PRO A CA 1
ATOM 3148 C C . PRO A 1 395 ? 11.435 0.316 -3.522 1.00 79.00 395 PRO A C 1
ATOM 3150 O O . PRO A 1 395 ? 12.036 0.205 -4.592 1.00 79.00 395 PRO A O 1
ATOM 3153 N N . SER A 1 396 ? 10.143 0.620 -3.464 1.00 84.50 396 SER A N 1
ATOM 3154 C CA . SER A 1 396 ? 9.235 0.653 -4.609 1.00 84.50 396 SER A CA 1
ATOM 3155 C C . SER A 1 396 ? 8.087 1.646 -4.395 1.00 84.50 396 SER A C 1
ATOM 3157 O O . SER A 1 396 ? 7.790 2.053 -3.273 1.00 84.50 396 SER A O 1
ATOM 3159 N N . ARG A 1 397 ? 7.343 1.984 -5.456 1.00 84.25 397 ARG A N 1
ATOM 3160 C CA . ARG A 1 397 ? 6.110 2.795 -5.325 1.00 84.25 397 ARG A CA 1
ATOM 3161 C C . ARG A 1 397 ? 4.968 2.053 -4.627 1.00 84.25 397 ARG A C 1
ATOM 3163 O O . ARG A 1 397 ? 3.965 2.664 -4.259 1.00 84.25 397 ARG A O 1
ATOM 3170 N N . ILE A 1 398 ? 5.088 0.736 -4.445 1.00 86.31 398 ILE A N 1
ATOM 3171 C CA . ILE A 1 398 ? 4.155 -0.020 -3.604 1.00 86.31 398 ILE A CA 1
ATOM 3172 C C . ILE A 1 398 ? 4.331 0.408 -2.147 1.00 86.31 398 ILE A C 1
ATOM 3174 O O . ILE A 1 398 ? 3.332 0.565 -1.451 1.00 86.31 398 ILE A O 1
ATOM 3178 N N . ASP A 1 399 ? 5.554 0.710 -1.709 1.00 84.62 399 ASP A N 1
ATOM 3179 C CA . ASP A 1 399 ? 5.811 1.189 -0.350 1.00 84.62 399 ASP A CA 1
ATOM 3180 C C . ASP A 1 399 ? 5.145 2.545 -0.079 1.00 84.62 399 ASP A C 1
ATOM 3182 O O . ASP A 1 399 ? 4.695 2.791 1.037 1.00 84.62 399 ASP A O 1
ATOM 3186 N N . ASP A 1 400 ? 4.977 3.390 -1.102 1.00 86.31 400 ASP A N 1
ATOM 3187 C CA . ASP A 1 400 ? 4.216 4.642 -0.996 1.00 86.31 400 ASP A CA 1
ATOM 3188 C C . ASP A 1 400 ? 2.715 4.387 -0.770 1.00 86.31 400 ASP A C 1
ATOM 3190 O O . ASP A 1 400 ? 2.089 5.037 0.072 1.00 86.31 400 ASP A O 1
ATOM 3194 N N . LEU A 1 401 ? 2.124 3.419 -1.488 1.00 85.50 401 LEU A N 1
ATOM 3195 C CA . LEU A 1 401 ? 0.734 2.984 -1.268 1.00 85.50 401 LEU A CA 1
ATOM 3196 C C . LEU A 1 401 ? 0.544 2.416 0.136 1.00 85.50 401 LEU A C 1
ATOM 3198 O O . LEU A 1 401 ? -0.446 2.705 0.811 1.00 85.50 401 LEU A O 1
ATOM 3202 N N . LEU A 1 402 ? 1.501 1.599 0.559 1.00 86.38 402 LEU A N 1
ATOM 3203 C CA . LEU A 1 402 ? 1.515 0.992 1.872 1.00 86.38 402 LEU A CA 1
ATOM 3204 C C . LEU A 1 402 ? 1.614 2.078 2.962 1.00 86.38 402 LEU A C 1
ATOM 3206 O O . LEU A 1 402 ? 0.747 2.187 3.828 1.00 86.38 402 LEU A O 1
ATOM 3210 N N . SER A 1 403 ? 2.576 2.986 2.831 1.00 87.00 403 SER A N 1
ATOM 3211 C CA . SER A 1 403 ? 2.750 4.146 3.710 1.00 87.00 403 SER A CA 1
ATOM 3212 C C . SER A 1 403 ? 1.496 5.027 3.785 1.00 87.00 403 SER A C 1
ATOM 3214 O O . SER A 1 403 ? 1.132 5.501 4.863 1.00 87.00 403 SER A O 1
ATOM 3216 N N . ALA A 1 404 ? 0.769 5.210 2.677 1.00 87.69 404 ALA A N 1
ATOM 3217 C CA . ALA A 1 404 ? -0.498 5.941 2.677 1.00 87.69 404 ALA A CA 1
ATOM 3218 C C . ALA A 1 404 ? -1.584 5.252 3.527 1.00 87.69 404 ALA A C 1
ATOM 3220 O O . ALA A 1 404 ? -2.286 5.929 4.282 1.00 87.69 404 ALA A O 1
ATOM 3221 N N . ASN A 1 405 ? -1.695 3.921 3.467 1.00 88.94 405 ASN A N 1
ATOM 3222 C CA . ASN A 1 405 ? -2.605 3.149 4.322 1.00 88.94 405 ASN A CA 1
ATOM 3223 C C . ASN A 1 405 ? -2.194 3.213 5.811 1.00 88.94 405 ASN A C 1
ATOM 3225 O O . ASN A 1 405 ? -3.057 3.269 6.695 1.00 88.94 405 ASN A O 1
ATOM 3229 N N . ASP A 1 406 ? -0.891 3.248 6.111 1.00 87.69 406 ASP A N 1
ATOM 3230 C CA . ASP A 1 406 ? -0.393 3.428 7.481 1.00 87.69 406 ASP A CA 1
ATOM 3231 C C . ASP A 1 406 ? -0.733 4.826 8.019 1.00 87.69 406 ASP A C 1
ATOM 3233 O O . ASP A 1 406 ? -1.250 4.963 9.131 1.00 87.69 406 ASP A O 1
ATOM 3237 N 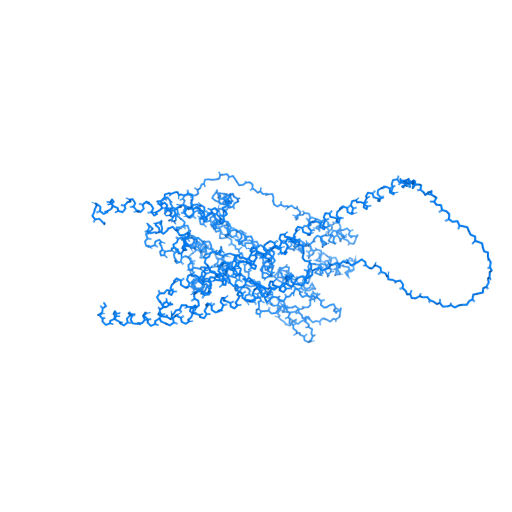N . LYS A 1 407 ? -0.511 5.875 7.214 1.00 90.12 407 LYS A N 1
ATOM 3238 C CA . LYS A 1 407 ? -0.893 7.260 7.543 1.00 90.12 407 LYS A CA 1
ATOM 3239 C C . LYS A 1 407 ? -2.401 7.384 7.778 1.00 90.12 407 LYS A C 1
ATOM 3241 O O . LYS A 1 407 ? -2.818 7.975 8.774 1.00 90.12 407 LYS A O 1
ATOM 3246 N N . MET A 1 408 ? -3.212 6.752 6.928 1.00 91.81 408 MET A N 1
ATOM 3247 C CA . MET A 1 408 ? -4.661 6.646 7.114 1.00 91.81 408 MET A CA 1
ATOM 3248 C C . MET A 1 408 ? -5.012 5.991 8.452 1.00 91.81 408 MET A C 1
ATOM 3250 O O . MET A 1 408 ? -5.828 6.520 9.204 1.00 91.81 408 MET A O 1
ATOM 3254 N N . THR A 1 409 ? -4.372 4.866 8.773 1.00 90.75 409 THR A N 1
ATOM 3255 C CA . THR A 1 409 ? -4.592 4.138 10.028 1.00 90.75 409 THR A CA 1
ATOM 3256 C C . THR A 1 409 ? -4.283 5.010 11.244 1.00 90.75 409 THR A C 1
ATOM 3258 O O . THR A 1 409 ? -5.104 5.094 12.161 1.00 90.75 409 THR A O 1
ATOM 3261 N N . ARG A 1 410 ? -3.138 5.707 11.243 1.00 90.00 410 ARG A N 1
ATOM 3262 C CA . ARG A 1 410 ? -2.761 6.631 12.327 1.00 90.00 410 ARG A CA 1
ATOM 3263 C C . ARG A 1 410 ? -3.757 7.777 12.464 1.00 90.00 410 ARG A C 1
ATOM 3265 O O . ARG A 1 410 ? -4.206 8.051 13.574 1.00 90.00 410 ARG A O 1
ATOM 3272 N N . TRP A 1 411 ? -4.166 8.392 11.355 1.00 93.06 411 TRP A N 1
ATOM 3273 C CA . TRP A 1 411 ? -5.160 9.467 11.368 1.00 93.06 411 TRP A CA 1
ATOM 3274 C C . TRP A 1 411 ? -6.521 9.007 11.910 1.00 93.06 411 TRP A C 1
ATOM 3276 O O . TRP A 1 411 ? -7.099 9.692 12.755 1.00 93.06 411 TRP A O 1
ATOM 3286 N N . LEU A 1 412 ? -7.018 7.835 11.498 1.00 93.25 412 LEU A N 1
ATOM 3287 C CA . LEU A 1 412 ? -8.276 7.267 12.006 1.00 93.25 412 LEU A CA 1
ATOM 3288 C C . LEU A 1 412 ? -8.212 7.031 13.520 1.00 93.25 412 LEU A C 1
ATOM 3290 O O . LEU A 1 412 ? -9.128 7.415 14.254 1.00 93.25 412 LEU A O 1
ATOM 3294 N N . LYS A 1 413 ? -7.113 6.429 13.994 1.00 91.31 413 LYS A N 1
ATOM 3295 C CA . LYS A 1 413 ? -6.863 6.193 15.420 1.00 91.31 413 LYS A CA 1
ATOM 3296 C C . LYS A 1 413 ? -6.820 7.501 16.195 1.00 91.31 413 LYS A C 1
ATOM 3298 O O . LYS A 1 413 ? -7.585 7.670 17.142 1.00 91.31 413 LYS A O 1
ATOM 3303 N N . PHE A 1 414 ? -5.990 8.446 15.766 1.00 91.81 414 PHE A N 1
ATOM 3304 C CA . PHE A 1 414 ? -5.876 9.757 16.395 1.00 91.81 414 PHE A CA 1
ATOM 3305 C C . PHE A 1 414 ? -7.231 10.482 16.459 1.00 91.81 414 PHE A C 1
ATOM 3307 O O . PHE A 1 414 ? -7.620 10.980 17.517 1.00 91.81 414 PHE A O 1
ATOM 3314 N N . SER A 1 415 ? -7.993 10.464 15.363 1.00 93.00 415 SER A N 1
ATOM 3315 C CA . SER A 1 415 ? -9.300 11.126 15.258 1.00 93.00 415 SER A CA 1
ATOM 3316 C C . SER A 1 415 ? -10.330 10.586 16.248 1.00 93.00 415 SER A C 1
ATOM 3318 O O . SER A 1 415 ? -11.140 11.352 16.761 1.00 93.00 415 SER A O 1
ATOM 3320 N N . VAL A 1 416 ? -10.292 9.292 16.579 1.00 93.00 416 VAL A N 1
ATOM 3321 C CA . VAL A 1 416 ? -11.141 8.735 17.643 1.00 93.00 416 VAL A CA 1
ATOM 3322 C C . VAL A 1 416 ? -10.556 9.026 19.022 1.00 93.00 416 VAL A C 1
ATOM 3324 O O . VAL A 1 416 ? -11.273 9.467 19.920 1.00 93.00 416 VAL A O 1
ATOM 3327 N N . LEU A 1 417 ? -9.250 8.836 19.208 1.00 91.69 417 LEU A N 1
ATOM 3328 C CA . LEU A 1 417 ? -8.596 8.946 20.515 1.00 91.69 417 LEU A CA 1
ATOM 3329 C C . LEU A 1 417 ? -8.446 10.387 21.026 1.00 91.69 417 LEU A C 1
ATOM 3331 O O . LEU A 1 417 ? -8.209 10.579 22.225 1.00 91.69 417 LEU A O 1
ATOM 3335 N N . ARG A 1 418 ? -8.639 11.406 20.176 1.00 92.06 418 ARG A N 1
ATOM 3336 C CA . ARG A 1 418 ? -8.713 12.814 20.607 1.00 92.06 418 ARG A CA 1
ATOM 3337 C C . ARG A 1 418 ? -9.919 13.090 21.513 1.00 92.06 418 ARG A C 1
ATOM 3339 O O . ARG A 1 418 ? -9.855 13.988 22.345 1.00 92.06 418 ARG A O 1
ATOM 3346 N N . HIS A 1 419 ? -10.990 12.295 21.419 1.00 93.75 419 HIS A N 1
ATOM 3347 C CA . HIS A 1 419 ? -12.195 12.482 22.229 1.00 93.75 419 HIS A CA 1
ATOM 3348 C C . HIS A 1 419 ? -12.101 11.771 23.589 1.00 93.75 419 HIS A C 1
ATOM 3350 O O . HIS A 1 419 ? -12.016 10.544 23.681 1.00 93.75 419 HIS A O 1
ATOM 3356 N N . ASP A 1 420 ? -12.186 12.555 24.665 1.00 92.38 420 ASP A N 1
ATOM 3357 C CA . ASP A 1 420 ? -12.218 12.052 26.045 1.00 92.38 420 ASP A CA 1
ATOM 3358 C C . ASP A 1 420 ? -13.551 11.377 26.404 1.00 92.38 420 ASP A C 1
ATOM 3360 O O . ASP A 1 420 ? -13.573 10.416 27.177 1.00 92.38 420 ASP A O 1
ATOM 3364 N N . GLU A 1 421 ? -14.655 11.821 25.807 1.00 92.31 421 GLU A N 1
ATOM 3365 C CA . GLU A 1 421 ? -15.997 11.316 26.094 1.00 92.31 421 GLU A CA 1
ATOM 3366 C C . GLU A 1 421 ? -16.376 10.105 25.232 1.00 92.31 421 GLU A C 1
ATOM 3368 O O . GLU A 1 421 ? -16.133 10.083 24.022 1.00 92.31 421 GLU A O 1
ATOM 3373 N N . ILE A 1 422 ? -17.079 9.134 25.835 1.00 93.69 422 ILE A N 1
ATOM 3374 C CA . ILE A 1 422 ? -17.622 7.950 25.138 1.00 93.69 422 ILE A CA 1
ATOM 3375 C C . ILE A 1 422 ? -18.482 8.357 23.936 1.00 93.69 422 ILE A C 1
ATOM 3377 O O . ILE A 1 422 ? -18.372 7.765 22.864 1.00 93.69 422 ILE A O 1
ATOM 3381 N N . LYS A 1 423 ? -19.332 9.379 24.103 1.00 93.56 423 LYS A N 1
ATOM 3382 C CA . LYS A 1 423 ? -20.239 9.844 23.048 1.00 93.56 423 LYS A CA 1
ATOM 3383 C C . LYS A 1 423 ? -19.467 10.407 21.851 1.00 93.56 423 LYS A C 1
ATOM 3385 O O . LYS A 1 423 ? -19.713 9.969 20.733 1.00 93.56 423 LYS A O 1
ATOM 3390 N N . GLY A 1 424 ? -18.500 11.298 22.091 1.00 95.25 424 GLY A N 1
ATOM 3391 C CA . GLY A 1 424 ? -17.669 11.884 21.032 1.00 95.25 424 GLY A CA 1
ATOM 3392 C C . GLY A 1 424 ? -16.869 10.833 20.260 1.00 95.25 424 GLY A C 1
ATOM 3393 O O . GLY A 1 424 ? -16.830 10.863 19.029 1.00 95.25 424 GLY A O 1
ATOM 3394 N N . ARG A 1 425 ? -16.319 9.833 20.966 1.00 95.31 425 ARG A N 1
ATOM 3395 C CA . ARG A 1 425 ? -15.697 8.677 20.308 1.00 95.31 425 ARG A CA 1
ATOM 3396 C C . ARG A 1 425 ? -16.706 7.918 19.461 1.00 95.31 425 ARG A C 1
ATOM 3398 O O . ARG A 1 425 ? -16.488 7.773 18.266 1.00 95.31 425 ARG A O 1
ATOM 3405 N N . ALA A 1 426 ? -17.824 7.484 20.041 1.00 95.44 426 ALA A N 1
ATOM 3406 C CA . ALA A 1 426 ? -18.834 6.694 19.340 1.00 95.44 426 ALA A CA 1
ATOM 3407 C C . ALA A 1 426 ? -19.387 7.405 18.092 1.00 95.44 426 ALA A C 1
ATOM 3409 O O . ALA A 1 426 ? -19.626 6.750 17.080 1.00 95.44 426 ALA A O 1
ATOM 3410 N N . ASP A 1 427 ? -19.571 8.724 18.134 1.00 96.00 427 ASP A N 1
ATOM 3411 C CA . ASP A 1 427 ? -20.029 9.504 16.982 1.00 96.00 427 ASP A CA 1
ATOM 3412 C C . ASP A 1 427 ? -18.965 9.566 15.875 1.00 96.00 427 ASP A C 1
ATOM 3414 O O . ASP A 1 427 ? -19.296 9.365 14.706 1.00 96.00 427 ASP A O 1
ATOM 3418 N N . THR A 1 428 ? -17.685 9.689 16.236 1.00 96.31 428 THR A N 1
ATOM 3419 C CA . THR A 1 428 ? -16.566 9.582 15.281 1.00 96.31 428 THR A CA 1
ATOM 3420 C C . THR A 1 428 ? -16.490 8.183 14.655 1.00 96.31 428 THR A C 1
ATOM 3422 O O . THR A 1 428 ? -16.340 8.046 13.443 1.00 96.31 428 THR A O 1
ATOM 3425 N N . ILE A 1 429 ? -16.688 7.121 15.448 1.00 95.88 429 ILE A N 1
ATOM 3426 C CA . ILE A 1 429 ? -16.738 5.739 14.936 1.00 95.88 429 ILE A CA 1
ATOM 3427 C C . ILE A 1 429 ? -17.895 5.554 13.952 1.00 95.88 429 ILE A C 1
ATOM 3429 O O . ILE A 1 429 ? -17.718 4.933 12.906 1.00 95.88 429 ILE A O 1
ATOM 3433 N N . LYS A 1 430 ? -19.084 6.090 14.259 1.00 96.31 430 LYS A N 1
ATOM 3434 C CA . LYS A 1 430 ? -20.235 6.043 13.340 1.00 96.31 430 LYS A CA 1
ATOM 3435 C C . LYS A 1 430 ? -19.934 6.777 12.038 1.00 96.31 430 LYS A C 1
ATOM 3437 O O . LYS A 1 430 ? -20.294 6.270 10.979 1.00 96.31 430 LYS A O 1
ATOM 3442 N N . HIS A 1 431 ? -19.284 7.938 12.124 1.00 96.19 431 HIS A N 1
ATOM 3443 C CA . HIS A 1 431 ? -18.881 8.710 10.957 1.00 96.19 431 HIS A CA 1
ATOM 3444 C C . HIS A 1 431 ? -17.943 7.887 10.059 1.00 96.19 431 HIS A C 1
ATOM 3446 O O . HIS A 1 431 ? -18.254 7.684 8.889 1.00 96.19 431 HIS A O 1
ATOM 3452 N N . PHE A 1 432 ? -16.887 7.284 10.616 1.00 96.88 432 PHE A N 1
ATOM 3453 C CA . PHE A 1 432 ? -15.976 6.429 9.844 1.00 96.88 432 PHE A CA 1
ATOM 3454 C C . PHE A 1 432 ? -16.603 5.126 9.347 1.00 96.88 432 PHE A C 1
ATOM 3456 O O . PHE A 1 432 ? -16.268 4.672 8.255 1.00 96.88 432 PHE A O 1
ATOM 3463 N N . ALA A 1 433 ? -17.545 4.533 10.083 1.00 96.19 433 ALA A N 1
ATOM 3464 C CA . ALA A 1 433 ? -18.301 3.386 9.587 1.00 96.19 433 ALA A CA 1
ATOM 3465 C C . ALA A 1 433 ? -19.121 3.755 8.337 1.00 96.19 433 ALA A C 1
ATOM 3467 O O . ALA A 1 433 ? -19.167 2.982 7.382 1.00 96.19 433 ALA A O 1
ATOM 3468 N N . ALA A 1 434 ? -19.719 4.952 8.313 1.00 96.19 434 ALA A N 1
ATOM 3469 C CA . ALA A 1 434 ? -20.399 5.477 7.132 1.00 96.19 434 ALA A CA 1
ATOM 3470 C C . ALA A 1 434 ? -19.415 5.802 5.993 1.00 96.19 434 ALA A C 1
ATOM 3472 O O . ALA A 1 434 ? -19.715 5.505 4.839 1.00 96.19 434 ALA A O 1
ATOM 3473 N N . THR A 1 435 ? -18.225 6.333 6.297 1.00 96.44 435 THR A N 1
ATOM 3474 C CA . THR A 1 435 ? -17.161 6.563 5.302 1.00 96.44 435 THR A CA 1
ATOM 3475 C C . THR A 1 435 ? -16.712 5.252 4.662 1.00 96.44 435 THR A C 1
ATOM 3477 O O . THR A 1 435 ? -16.600 5.170 3.444 1.00 96.44 435 THR A O 1
ATOM 3480 N N . ALA A 1 436 ? -16.496 4.198 5.451 1.00 94.31 436 ALA A N 1
ATOM 3481 C CA . ALA A 1 436 ? -16.099 2.888 4.941 1.00 94.31 436 ALA A CA 1
ATOM 3482 C C . ALA A 1 436 ? -17.175 2.264 4.040 1.00 94.31 436 ALA A C 1
ATOM 3484 O O . ALA A 1 436 ? -16.864 1.659 3.014 1.00 94.31 436 ALA A O 1
ATOM 3485 N N . GLU A 1 437 ? -18.444 2.454 4.394 1.00 91.56 437 GLU A N 1
ATOM 3486 C CA . GLU A 1 437 ? -19.573 2.034 3.571 1.00 91.56 437 GLU A CA 1
ATOM 3487 C C . GLU A 1 437 ? -19.659 2.838 2.261 1.00 91.56 437 GLU A C 1
ATOM 3489 O O . GLU A 1 437 ? -19.886 2.259 1.199 1.00 91.56 437 GLU A O 1
ATOM 3494 N N . ALA A 1 438 ? -19.384 4.144 2.291 1.00 89.75 438 ALA A N 1
ATOM 3495 C CA . ALA A 1 438 ? -19.253 4.953 1.081 1.00 89.75 438 ALA A CA 1
ATOM 3496 C C . ALA A 1 438 ? -18.060 4.501 0.213 1.00 89.75 438 ALA A C 1
ATOM 3498 O O . ALA A 1 438 ? -18.221 4.324 -0.993 1.00 89.75 438 ALA A O 1
ATOM 3499 N N . CYS A 1 439 ? -16.898 4.189 0.803 1.00 90.12 439 CYS A N 1
ATOM 3500 C CA . CYS A 1 439 ? -15.763 3.592 0.085 1.00 90.12 439 CYS A CA 1
ATOM 3501 C C . CYS A 1 439 ? -16.165 2.277 -0.599 1.00 90.12 439 CYS A C 1
ATOM 3503 O O . CYS A 1 439 ? -15.818 2.048 -1.755 1.00 90.12 439 CYS A O 1
ATOM 3505 N N . ARG A 1 440 ? -16.947 1.426 0.079 1.00 86.75 440 ARG A N 1
ATOM 3506 C CA . ARG A 1 440 ? -17.478 0.179 -0.493 1.00 86.75 440 ARG A CA 1
ATOM 3507 C C . ARG A 1 440 ? -18.390 0.442 -1.695 1.00 86.75 440 ARG A C 1
ATOM 3509 O O . ARG A 1 440 ? -18.309 -0.294 -2.677 1.00 86.75 440 ARG A O 1
ATOM 3516 N N . GLN A 1 441 ? -19.242 1.465 -1.627 1.00 84.12 441 GLN A N 1
ATOM 3517 C CA . GLN A 1 441 ? -20.115 1.879 -2.736 1.00 84.12 441 GLN A CA 1
ATOM 3518 C C . GLN A 1 441 ? -19.320 2.443 -3.920 1.00 84.12 441 GLN A C 1
ATOM 3520 O O . GLN A 1 441 ? -19.678 2.188 -5.066 1.00 84.12 441 GLN A O 1
ATOM 3525 N N . LEU A 1 442 ? -18.201 3.117 -3.646 1.00 81.69 442 LEU A N 1
ATOM 3526 C CA . LEU A 1 442 ? -17.216 3.557 -4.641 1.00 81.69 442 LEU A CA 1
ATOM 3527 C C . LEU A 1 442 ? -16.283 2.426 -5.114 1.00 81.69 442 LEU A C 1
ATOM 3529 O O . LEU A 1 442 ? -15.366 2.668 -5.895 1.00 81.69 442 LEU A O 1
ATOM 3533 N N . HIS A 1 443 ? -16.498 1.190 -4.648 1.00 80.69 443 HIS A N 1
ATOM 3534 C CA . HIS A 1 443 ? -15.665 0.015 -4.925 1.00 80.69 443 HIS A CA 1
ATOM 3535 C C . HIS A 1 443 ? -14.201 0.134 -4.467 1.00 80.69 443 HIS A C 1
ATOM 3537 O O . HIS A 1 443 ? -13.349 -0.657 -4.873 1.00 80.69 443 HIS A O 1
ATOM 3543 N N . ASN A 1 444 ? -13.910 1.065 -3.562 1.00 85.62 444 ASN A N 1
ATOM 3544 C CA . ASN A 1 444 ? -12.628 1.182 -2.888 1.00 85.62 444 ASN A CA 1
ATOM 3545 C C . ASN A 1 444 ? -12.571 0.238 -1.671 1.00 85.62 444 ASN A C 1
ATOM 3547 O O . ASN A 1 444 ? -12.678 0.645 -0.511 1.00 85.62 444 ASN A O 1
ATOM 3551 N N . TYR A 1 445 ? -12.424 -1.061 -1.948 1.00 85.12 445 TYR A N 1
ATOM 3552 C CA . TYR A 1 445 ? -12.383 -2.104 -0.913 1.00 85.12 445 TYR A CA 1
ATOM 3553 C C . TYR A 1 445 ? -11.126 -2.055 -0.040 1.00 85.12 445 TYR A C 1
ATOM 3555 O O . TYR A 1 445 ? -11.169 -2.544 1.086 1.00 85.12 445 TYR A O 1
ATOM 3563 N N . ASN A 1 446 ? -10.027 -1.476 -0.538 1.00 87.31 446 ASN A N 1
ATOM 3564 C CA . ASN A 1 446 ? -8.802 -1.304 0.239 1.00 87.31 446 ASN A CA 1
ATOM 3565 C C . ASN A 1 446 ? -9.040 -0.324 1.393 1.00 87.31 446 ASN A C 1
ATOM 3567 O O . ASN A 1 446 ? -8.980 -0.726 2.552 1.00 87.31 446 ASN A O 1
ATOM 3571 N N . SER A 1 447 ? -9.441 0.910 1.083 1.00 90.81 447 SER A N 1
ATOM 3572 C CA . SER A 1 447 ? -9.772 1.915 2.099 1.00 90.81 447 SER A CA 1
ATOM 3573 C C . SER A 1 447 ? -10.929 1.468 3.006 1.00 90.81 447 SER A C 1
ATOM 3575 O O . SER A 1 447 ? -10.859 1.626 4.223 1.00 90.81 447 SER A O 1
ATOM 3577 N N . ALA A 1 448 ? -11.981 0.853 2.446 1.00 91.00 448 ALA A N 1
ATOM 3578 C CA . ALA A 1 448 ? -13.103 0.327 3.233 1.00 91.00 448 ALA A CA 1
ATOM 3579 C C . ALA A 1 448 ? -12.661 -0.745 4.247 1.00 91.00 448 ALA A C 1
ATOM 3581 O O . ALA A 1 448 ? -13.098 -0.737 5.399 1.00 91.00 448 ALA A O 1
ATOM 3582 N N . GLY A 1 449 ? -11.781 -1.651 3.816 1.00 89.44 449 GLY A N 1
ATOM 3583 C CA . GLY A 1 449 ? -11.222 -2.716 4.637 1.00 89.44 449 GLY A CA 1
ATOM 3584 C C . GLY A 1 449 ? -10.288 -2.205 5.733 1.00 89.44 449 GLY A C 1
ATOM 3585 O O . GLY A 1 449 ? -10.427 -2.618 6.883 1.00 89.44 449 GLY A O 1
ATOM 3586 N N . VAL A 1 450 ? -9.393 -1.263 5.404 1.00 89.81 450 VAL A N 1
ATOM 3587 C CA . VAL A 1 450 ? -8.501 -0.602 6.376 1.00 89.81 450 VAL A CA 1
ATOM 3588 C C . VAL A 1 450 ? -9.318 0.084 7.469 1.00 89.81 450 VAL A C 1
ATOM 3590 O O . VAL A 1 450 ? -9.101 -0.194 8.648 1.00 89.81 450 VAL A O 1
ATOM 3593 N N . ILE A 1 451 ? -10.313 0.903 7.098 1.00 93.81 451 ILE A N 1
ATOM 3594 C CA . ILE A 1 451 ? -11.192 1.556 8.077 1.00 93.81 451 ILE A CA 1
ATOM 3595 C C . ILE A 1 451 ? -11.905 0.495 8.926 1.00 93.81 451 ILE A C 1
ATOM 3597 O O . ILE A 1 451 ? -11.819 0.537 10.150 1.00 93.81 451 ILE A O 1
ATOM 3601 N N . GLY A 1 452 ? -12.560 -0.489 8.299 1.00 91.50 452 GLY A N 1
ATOM 3602 C CA . GLY A 1 452 ? -13.275 -1.553 9.010 1.00 91.50 452 GLY A CA 1
ATOM 3603 C C . GLY A 1 452 ? -12.401 -2.285 10.033 1.00 91.50 452 GLY A C 1
ATOM 3604 O O . GLY A 1 452 ? -12.827 -2.484 11.171 1.00 91.50 452 GLY A O 1
ATOM 3605 N N . SER A 1 453 ? -11.167 -2.625 9.657 1.00 88.25 453 SER A N 1
ATOM 3606 C CA . SER A 1 453 ? -10.197 -3.291 10.531 1.00 88.25 453 SER A CA 1
ATOM 3607 C C . SER A 1 453 ? -9.803 -2.437 11.736 1.00 88.25 453 SER A C 1
ATOM 3609 O O . SER A 1 453 ? -9.891 -2.906 12.872 1.00 88.25 453 SER A O 1
ATOM 3611 N N . VAL A 1 454 ? -9.473 -1.157 11.519 1.00 90.44 454 VAL A N 1
ATOM 3612 C CA . VAL A 1 454 ? -9.149 -0.223 12.611 1.00 90.44 454 VAL A CA 1
ATOM 3613 C C . VAL A 1 454 ? -10.311 -0.116 13.599 1.00 90.44 454 VAL A C 1
ATOM 3615 O O . VAL A 1 454 ? -10.110 -0.253 14.807 1.00 90.44 454 VAL A O 1
ATOM 3618 N N . LEU A 1 455 ? -11.537 0.056 13.093 1.00 91.75 455 LEU A N 1
ATOM 3619 C CA . LEU A 1 455 ? -12.730 0.163 13.934 1.00 91.75 455 LEU A CA 1
ATOM 3620 C C . LEU A 1 455 ? -13.025 -1.149 14.697 1.00 91.75 455 LEU A C 1
ATOM 3622 O O . LEU A 1 455 ? -13.456 -1.105 15.851 1.00 91.75 455 LEU A O 1
ATOM 3626 N N . MET A 1 456 ? -12.787 -2.320 14.090 1.00 86.94 456 MET A N 1
ATOM 3627 C CA . MET A 1 456 ? -12.942 -3.626 14.755 1.00 86.94 456 MET A CA 1
ATOM 3628 C C . MET A 1 456 ? -11.891 -3.885 15.839 1.00 86.94 456 MET A C 1
ATOM 3630 O O . MET A 1 456 ? -12.188 -4.562 16.835 1.00 86.94 456 MET A O 1
ATOM 3634 N N . GLY A 1 457 ? -10.679 -3.352 15.666 1.00 83.62 457 GLY A N 1
ATOM 3635 C CA . GLY A 1 457 ? -9.566 -3.532 16.595 1.00 83.62 457 GLY A CA 1
ATOM 3636 C C . GLY A 1 457 ? -9.898 -3.084 18.022 1.00 83.62 457 GLY A C 1
ATOM 3637 O O . GLY A 1 457 ? -9.540 -3.756 18.990 1.00 83.62 457 GLY A O 1
ATOM 3638 N N . TRP A 1 458 ? -10.687 -2.019 18.169 1.00 84.88 458 TRP A N 1
ATOM 3639 C CA . TRP A 1 458 ? -11.056 -1.447 19.470 1.00 84.88 458 TRP A CA 1
ATOM 3640 C C . TRP A 1 458 ? -12.017 -2.287 20.311 1.00 84.88 458 TRP A C 1
ATOM 3642 O O . TRP A 1 458 ? -12.212 -1.989 21.491 1.00 84.88 458 TRP A O 1
ATOM 3652 N N . LYS A 1 459 ? -12.614 -3.333 19.731 1.00 79.38 459 LYS A N 1
ATOM 3653 C CA . LYS A 1 459 ? -13.460 -4.287 20.459 1.00 79.38 459 LYS A CA 1
ATOM 3654 C C . LYS A 1 459 ? -12.698 -5.530 20.923 1.00 79.38 459 LYS A C 1
ATOM 3656 O O . LYS A 1 459 ? -13.121 -6.171 21.879 1.00 79.38 459 LYS A O 1
ATOM 3661 N N . SER A 1 460 ? -11.620 -5.894 20.231 1.00 68.75 460 SER A N 1
ATOM 3662 C CA . SER A 1 460 ? -11.122 -7.276 20.243 1.00 68.75 460 SER A CA 1
ATOM 3663 C C . SER A 1 460 ? -9.752 -7.449 20.907 1.00 68.75 460 SER A C 1
ATOM 3665 O O . SER A 1 460 ? -9.383 -8.587 21.179 1.00 68.75 460 SER A O 1
ATOM 3667 N N . LYS A 1 461 ? -9.001 -6.369 21.196 1.00 67.81 461 LYS A N 1
ATOM 3668 C CA . LYS A 1 461 ? -7.638 -6.464 21.759 1.00 67.81 461 LYS A CA 1
ATOM 3669 C C . LYS A 1 461 ? -7.580 -6.205 23.267 1.00 67.81 461 LYS A C 1
ATOM 3671 O O . LYS A 1 461 ? -7.744 -5.058 23.688 1.00 67.81 461 LYS A O 1
ATOM 3676 N N . PRO A 1 462 ? -7.234 -7.202 24.092 1.00 61.31 462 PRO A N 1
ATOM 3677 C CA . PRO A 1 462 ? -7.026 -6.987 25.518 1.00 61.31 462 PRO A CA 1
ATOM 3678 C C . PRO A 1 462 ? -5.958 -5.913 25.786 1.00 61.31 462 PRO A C 1
ATOM 3680 O O . PRO A 1 462 ? -4.822 -6.020 25.335 1.00 61.31 462 PRO A O 1
ATOM 3683 N N . GLY A 1 463 ? -6.316 -4.864 26.532 1.00 64.56 463 GLY A N 1
ATOM 3684 C CA . GLY A 1 463 ? -5.370 -3.847 27.020 1.00 64.56 463 GLY A CA 1
ATOM 3685 C C . GLY A 1 463 ? -5.235 -2.599 26.143 1.00 64.56 463 GLY A C 1
ATOM 3686 O O . GLY A 1 463 ? -4.620 -1.626 26.580 1.00 64.56 463 GLY A O 1
ATOM 3687 N N . THR A 1 464 ? -5.853 -2.599 24.960 1.00 66.94 464 THR A N 1
ATOM 3688 C CA . THR A 1 464 ? -5.969 -1.429 24.058 1.00 66.94 464 THR A CA 1
ATOM 3689 C C . THR A 1 464 ? -7.381 -1.301 23.462 1.00 66.94 464 THR A C 1
ATOM 3691 O O . THR A 1 464 ? -7.621 -0.558 22.518 1.00 66.94 464 THR A O 1
ATOM 3694 N N . ASP A 1 465 ? -8.331 -2.039 24.025 1.00 81.69 465 ASP A N 1
ATOM 3695 C CA . ASP A 1 465 ? -9.754 -1.995 23.731 1.00 81.69 465 ASP A CA 1
ATOM 3696 C C . ASP A 1 465 ? -10.449 -0.835 24.461 1.00 81.69 465 ASP A C 1
ATOM 3698 O O . ASP A 1 465 ? -10.118 -0.498 25.601 1.00 81.69 465 ASP A O 1
ATOM 3702 N N . ILE A 1 466 ? -11.472 -0.275 23.814 1.00 87.50 466 ILE A N 1
ATOM 3703 C CA . ILE A 1 466 ? -12.428 0.691 24.384 1.00 87.50 466 ILE A CA 1
ATOM 3704 C C . ILE A 1 466 ? -13.845 0.099 24.292 1.00 87.50 466 ILE A C 1
ATOM 3706 O O . ILE A 1 466 ? -14.693 0.568 23.520 1.00 87.50 466 ILE A O 1
ATOM 3710 N N . PRO A 1 467 ? -14.114 -1.001 25.024 1.00 86.31 467 PRO A N 1
ATOM 3711 C CA . PRO A 1 467 ? -15.302 -1.821 24.815 1.00 86.31 467 PRO A CA 1
ATOM 3712 C C . PRO A 1 467 ? -16.594 -1.050 25.091 1.00 86.31 467 PRO A C 1
ATOM 3714 O O . PRO A 1 467 ? -17.585 -1.271 24.399 1.00 86.31 467 PRO A O 1
ATOM 3717 N N . ARG A 1 468 ? -16.594 -0.090 26.029 1.00 89.75 468 ARG A N 1
ATOM 3718 C CA . ARG A 1 468 ? -17.803 0.687 26.348 1.00 89.75 468 ARG A CA 1
ATOM 3719 C C . ARG A 1 468 ? -18.176 1.632 25.221 1.00 89.75 468 ARG A C 1
ATOM 3721 O O . ARG A 1 468 ? -19.357 1.757 24.912 1.00 89.75 468 ARG A O 1
ATOM 3728 N N . THR A 1 469 ? -17.188 2.247 24.570 1.00 93.00 469 THR A N 1
ATOM 3729 C CA . THR A 1 469 ? -17.435 3.019 23.346 1.00 93.00 469 THR A CA 1
ATOM 3730 C C . THR A 1 469 ? -18.082 2.149 22.272 1.00 93.00 469 THR A C 1
ATOM 3732 O O . THR A 1 469 ? -19.069 2.562 21.661 1.00 93.00 469 THR A O 1
ATOM 3735 N N . MET A 1 470 ? -17.574 0.931 22.074 1.00 91.56 470 MET A N 1
ATOM 3736 C CA . MET A 1 470 ? -18.111 0.009 21.072 1.00 91.56 470 MET A CA 1
ATOM 3737 C C . MET A 1 470 ? -19.523 -0.486 21.421 1.00 91.56 470 MET A C 1
ATOM 3739 O O . MET A 1 470 ? -20.356 -0.608 20.524 1.00 91.56 470 MET A O 1
ATOM 3743 N N . ASP A 1 471 ? -19.825 -0.716 22.701 1.00 90.69 471 ASP A N 1
ATOM 3744 C CA . ASP A 1 471 ? -21.134 -1.189 23.178 1.00 90.69 471 ASP A CA 1
ATOM 3745 C C . ASP A 1 471 ? -22.268 -0.171 22.953 1.00 90.69 471 ASP A C 1
ATOM 3747 O O . ASP A 1 471 ? -23.420 -0.564 22.771 1.00 90.69 471 ASP A O 1
ATOM 3751 N N . VAL A 1 472 ? -21.956 1.131 22.916 1.00 92.06 472 VAL A N 1
ATOM 3752 C CA . VAL A 1 472 ? -22.937 2.206 22.653 1.00 92.06 472 VAL A CA 1
ATOM 3753 C C . VAL A 1 472 ? -23.356 2.260 21.175 1.00 92.06 472 VAL A C 1
ATOM 3755 O O . VAL A 1 472 ? -24.381 2.854 20.824 1.00 92.06 472 VAL A O 1
ATOM 3758 N N . LEU A 1 473 ? -22.594 1.633 20.276 1.00 94.31 473 LEU A N 1
ATOM 3759 C CA . LEU A 1 473 ? -22.930 1.575 18.856 1.00 94.31 473 LEU A CA 1
ATOM 3760 C C . LEU A 1 473 ? -24.114 0.634 18.609 1.00 94.31 473 LEU A C 1
ATOM 3762 O O . LEU A 1 473 ? -24.199 -0.452 19.183 1.00 94.31 473 LEU A O 1
ATOM 3766 N N . LYS A 1 474 ? -24.998 1.008 17.675 1.00 94.50 474 LYS A N 1
ATOM 3767 C CA . LYS A 1 474 ? -26.106 0.146 17.232 1.00 94.50 474 LYS A CA 1
ATOM 3768 C C . LYS A 1 474 ? -25.563 -1.187 16.700 1.00 94.50 474 LYS A C 1
ATOM 3770 O O . LYS A 1 474 ? -24.541 -1.204 16.013 1.00 94.50 474 LYS A O 1
ATOM 3775 N N . LYS A 1 475 ? -26.294 -2.286 16.934 1.00 92.62 475 LYS A N 1
ATOM 3776 C CA . LYS A 1 475 ? -25.918 -3.635 16.460 1.00 92.62 475 LYS A CA 1
ATOM 3777 C C . LYS A 1 475 ? -25.606 -3.663 14.959 1.00 92.62 475 LYS A C 1
ATOM 3779 O O . LYS A 1 475 ? -24.539 -4.134 14.588 1.00 92.62 475 LYS A O 1
ATOM 3784 N N . ASN A 1 476 ? -26.452 -3.045 14.130 1.00 94.00 476 ASN A N 1
ATOM 3785 C CA . ASN A 1 476 ? -26.240 -2.967 12.679 1.00 94.00 476 ASN A CA 1
ATOM 3786 C C . ASN A 1 476 ? -24.914 -2.279 12.311 1.00 94.00 476 ASN A C 1
ATOM 3788 O O . ASN A 1 476 ? -24.228 -2.712 11.392 1.00 94.00 476 ASN A O 1
ATOM 3792 N N . THR A 1 477 ? -24.520 -1.226 13.036 1.00 93.88 477 THR A N 1
ATOM 3793 C CA . THR A 1 477 ? -23.235 -0.547 12.814 1.00 93.88 477 THR A CA 1
ATOM 3794 C C . THR A 1 477 ? -22.071 -1.472 13.162 1.00 93.88 477 THR A C 1
ATOM 3796 O O . THR A 1 477 ? -21.128 -1.580 12.386 1.00 93.88 477 THR A O 1
ATOM 3799 N N . GLN A 1 478 ? -22.149 -2.192 14.286 1.00 92.75 478 GLN A N 1
ATOM 3800 C CA . GLN A 1 478 ? -21.117 -3.161 14.672 1.00 92.75 478 GLN A CA 1
ATOM 3801 C C . GLN A 1 478 ? -21.005 -4.322 13.670 1.00 92.75 478 GLN A C 1
ATOM 3803 O O . GLN A 1 478 ? -19.905 -4.780 13.372 1.00 92.75 478 GLN A O 1
ATOM 3808 N N . GLU A 1 479 ? -22.131 -4.805 13.143 1.00 92.75 479 GLU A N 1
ATOM 3809 C CA . GLU A 1 479 ? -22.164 -5.843 12.108 1.00 92.75 479 GLU A CA 1
ATOM 3810 C C . GLU A 1 479 ? -21.566 -5.356 10.788 1.00 92.75 479 GLU A C 1
ATOM 3812 O O . GLU A 1 479 ? -20.772 -6.077 10.188 1.00 92.75 479 GLU A O 1
ATOM 3817 N N . SER A 1 480 ? -21.878 -4.122 10.383 1.00 91.81 480 SER A N 1
ATOM 3818 C CA . SER A 1 480 ? -21.283 -3.483 9.207 1.00 91.81 480 SER A CA 1
ATOM 3819 C C . SER A 1 480 ? -19.767 -3.353 9.348 1.00 91.81 480 SER A C 1
ATOM 3821 O O . SER A 1 480 ? -19.034 -3.741 8.443 1.00 91.81 480 SER A O 1
ATOM 3823 N N . ILE A 1 481 ? -19.285 -2.861 10.495 1.00 93.06 481 ILE A N 1
ATOM 3824 C CA . ILE A 1 481 ? -17.849 -2.729 10.785 1.00 93.06 481 ILE A CA 1
ATOM 3825 C C . ILE A 1 481 ? -17.158 -4.100 10.722 1.00 93.06 481 ILE A C 1
ATOM 3827 O O . ILE A 1 481 ? -16.119 -4.234 10.076 1.00 93.06 481 ILE A O 1
ATOM 3831 N N . ARG A 1 482 ? -17.765 -5.140 11.311 1.00 91.62 482 ARG A N 1
ATOM 3832 C CA . ARG A 1 482 ? -17.247 -6.515 11.239 1.00 91.62 482 ARG A CA 1
ATOM 3833 C C . ARG A 1 482 ? -17.167 -7.015 9.802 1.00 91.62 482 ARG A C 1
ATOM 3835 O O . ARG A 1 482 ? -16.146 -7.554 9.399 1.00 91.62 482 ARG A O 1
ATOM 3842 N N . TRP A 1 483 ? -18.230 -6.837 9.025 1.00 90.94 483 TRP A N 1
ATOM 3843 C CA . TRP A 1 483 ? -18.246 -7.264 7.629 1.00 90.94 483 TRP A CA 1
ATOM 3844 C C . TRP A 1 483 ? -17.151 -6.569 6.805 1.00 90.94 483 TRP A C 1
ATOM 3846 O O . TRP A 1 483 ? -16.473 -7.228 6.019 1.00 90.94 483 TRP A O 1
ATOM 3856 N N . LEU A 1 484 ? -16.945 -5.264 7.021 1.00 89.62 484 LEU A N 1
ATOM 3857 C CA . LEU A 1 484 ? -15.900 -4.482 6.355 1.00 89.62 484 LEU A CA 1
ATOM 3858 C C . LEU A 1 484 ? -14.495 -4.963 6.743 1.00 89.62 484 LEU A C 1
ATOM 3860 O O . LEU A 1 484 ? -13.650 -5.118 5.867 1.00 89.62 484 LEU A O 1
ATOM 3864 N N . ALA A 1 485 ? -14.253 -5.257 8.023 1.00 88.44 485 ALA A N 1
ATOM 3865 C CA . ALA A 1 485 ? -12.974 -5.802 8.485 1.00 88.44 485 ALA A CA 1
ATOM 3866 C C . ALA A 1 485 ? -12.658 -7.168 7.858 1.00 88.44 485 ALA A C 1
ATOM 3868 O O . ALA A 1 485 ? -11.521 -7.420 7.462 1.00 88.44 485 ALA A O 1
ATOM 3869 N N . ASN A 1 486 ? -13.673 -8.016 7.673 1.00 87.44 486 ASN A N 1
ATOM 3870 C CA . ASN A 1 486 ? -13.498 -9.330 7.054 1.00 87.44 486 ASN A CA 1
ATOM 3871 C C . ASN A 1 486 ? -13.011 -9.253 5.593 1.00 87.44 486 ASN A C 1
ATOM 3873 O O . ASN A 1 486 ? -12.545 -10.257 5.056 1.00 87.44 486 ASN A O 1
ATOM 3877 N N . LEU A 1 487 ? -13.101 -8.089 4.929 1.00 82.25 487 LEU A N 1
ATOM 3878 C CA . LEU A 1 487 ? -12.568 -7.905 3.574 1.00 82.25 487 LEU A CA 1
ATOM 3879 C C . LEU A 1 487 ? -11.058 -8.147 3.509 1.00 82.25 487 LEU A C 1
ATOM 3881 O O . LEU A 1 487 ? -10.581 -8.628 2.482 1.00 82.25 487 LEU A O 1
ATOM 3885 N N . ILE A 1 488 ? -10.328 -7.827 4.580 1.00 82.50 488 ILE A N 1
ATOM 3886 C CA . ILE A 1 488 ? -8.861 -7.873 4.607 1.00 82.50 488 ILE A CA 1
ATOM 3887 C C . ILE A 1 488 ? -8.295 -9.064 5.385 1.00 82.50 488 ILE A C 1
ATOM 3889 O O . ILE A 1 488 ? -7.085 -9.138 5.571 1.00 82.50 488 ILE A O 1
ATOM 3893 N N . GLU A 1 489 ? -9.143 -10.006 5.811 1.00 78.50 489 GLU A N 1
ATOM 3894 C CA . GLU A 1 489 ? -8.715 -11.216 6.527 1.00 78.50 489 GLU A CA 1
ATOM 3895 C C . GLU A 1 489 ? -7.819 -12.104 5.646 1.00 78.50 489 GLU A C 1
ATOM 3897 O O . GLU A 1 489 ? -8.285 -12.802 4.737 1.00 78.50 489 GLU A O 1
ATOM 3902 N N . SER A 1 490 ? -6.522 -12.111 5.951 1.00 75.38 490 SER A N 1
ATOM 3903 C CA . SER A 1 490 ? -5.509 -12.927 5.277 1.00 75.38 490 SER A CA 1
ATOM 3904 C C . SER A 1 490 ? -5.592 -14.411 5.649 1.00 75.38 490 SER A C 1
ATOM 3906 O O . SER A 1 490 ? -5.374 -15.246 4.774 1.00 75.38 490 SER A O 1
ATOM 3908 N N . ASP A 1 491 ? -5.993 -14.757 6.881 1.00 71.50 491 ASP A N 1
ATOM 3909 C CA . ASP A 1 491 ? -6.103 -16.146 7.379 1.00 71.50 491 ASP A CA 1
ATOM 3910 C C . ASP A 1 491 ? -6.996 -17.033 6.505 1.00 71.50 491 ASP A C 1
ATOM 3912 O O . ASP A 1 491 ? -6.816 -18.245 6.392 1.00 71.50 491 ASP A O 1
ATOM 3916 N N . ARG A 1 492 ? -7.984 -16.414 5.856 1.00 75.19 492 ARG A N 1
ATOM 3917 C CA . ARG A 1 492 ? -8.906 -17.073 4.926 1.00 75.19 492 ARG A CA 1
ATOM 3918 C C . ARG A 1 492 ? -8.584 -16.743 3.477 1.00 75.19 492 ARG A C 1
ATOM 3920 O O . ARG A 1 492 ? -9.461 -16.818 2.621 1.00 75.19 492 ARG A O 1
ATOM 3927 N N . ASN A 1 493 ? -7.343 -16.349 3.196 1.00 81.56 493 ASN A N 1
ATOM 3928 C CA . ASN A 1 493 ? -6.870 -15.926 1.885 1.00 81.56 493 ASN A CA 1
ATOM 3929 C C . ASN A 1 493 ? -7.813 -14.889 1.247 1.00 81.56 493 ASN A C 1
ATOM 3931 O O . ASN A 1 493 ? -8.208 -15.022 0.084 1.00 81.56 493 ASN A O 1
ATOM 3935 N N . TYR A 1 494 ? -8.227 -13.884 2.022 1.00 84.94 494 TYR A N 1
ATOM 3936 C CA . TYR A 1 494 ? -9.109 -12.809 1.568 1.00 84.94 494 TYR A CA 1
ATOM 3937 C C . TYR A 1 494 ? -10.449 -13.315 0.992 1.00 84.94 494 TYR A C 1
ATOM 3939 O O . TYR A 1 494 ? -10.988 -12.729 0.054 1.00 84.94 494 TYR A O 1
ATOM 3947 N N . ASP A 1 495 ? -11.000 -14.423 1.508 1.00 85.12 495 ASP A N 1
ATOM 3948 C CA . ASP A 1 495 ? -12.195 -15.094 0.963 1.00 85.12 495 ASP A CA 1
ATOM 3949 C C . ASP A 1 495 ? -13.393 -14.149 0.763 1.00 85.12 495 ASP A C 1
ATOM 3951 O O . ASP A 1 495 ? -14.028 -14.171 -0.295 1.00 85.12 495 ASP A O 1
ATOM 3955 N N . ALA A 1 496 ? -13.674 -13.266 1.729 1.00 83.88 496 ALA A N 1
ATOM 3956 C CA . ALA A 1 496 ? -14.764 -12.294 1.619 1.00 83.88 496 ALA A CA 1
ATOM 3957 C C . ALA A 1 496 ? -14.574 -11.357 0.413 1.00 83.88 496 ALA A C 1
ATOM 3959 O O . ALA A 1 496 ? -15.480 -11.193 -0.410 1.00 83.88 496 ALA A O 1
ATOM 3960 N N . HIS A 1 497 ? -13.370 -10.804 0.256 1.00 83.75 497 HIS A N 1
ATOM 3961 C CA . HIS A 1 497 ? -13.002 -9.965 -0.884 1.00 83.75 497 HIS A CA 1
ATOM 3962 C C . HIS A 1 497 ? -13.032 -10.739 -2.211 1.00 83.75 497 HIS A C 1
ATOM 3964 O O . HIS A 1 497 ? -13.585 -10.264 -3.212 1.00 83.75 497 HIS A O 1
ATOM 3970 N N . ARG A 1 498 ? -12.513 -11.971 -2.229 1.00 85.50 498 ARG A N 1
ATOM 3971 C CA . ARG A 1 498 ? -12.504 -12.824 -3.425 1.00 85.50 498 ARG A CA 1
ATOM 3972 C C . ARG A 1 498 ? -13.917 -13.197 -3.871 1.00 85.50 498 ARG A C 1
ATOM 3974 O O . ARG A 1 498 ? -14.175 -13.215 -5.075 1.00 85.50 498 ARG A O 1
ATOM 3981 N N . LYS A 1 499 ? -14.846 -13.452 -2.943 1.00 84.38 499 LYS A N 1
ATOM 3982 C CA . LYS A 1 499 ? -16.271 -13.690 -3.242 1.00 84.38 499 LYS A CA 1
ATOM 3983 C C . LYS A 1 499 ? -16.919 -12.481 -3.910 1.00 84.38 499 LYS A C 1
ATOM 3985 O O . LYS A 1 499 ? -17.586 -12.650 -4.929 1.00 84.38 499 LYS A O 1
ATOM 3990 N N . ILE A 1 500 ? -16.670 -11.275 -3.398 1.00 80.00 500 ILE A N 1
ATOM 3991 C CA . ILE A 1 500 ? -17.160 -10.028 -4.006 1.00 80.00 500 ILE A CA 1
ATOM 3992 C C . ILE A 1 500 ? -16.588 -9.867 -5.412 1.00 80.00 500 ILE A C 1
ATOM 3994 O O . ILE A 1 500 ? -17.338 -9.661 -6.361 1.00 80.00 500 ILE A O 1
ATOM 3998 N N . THR A 1 501 ? -15.276 -10.041 -5.568 1.00 76.88 501 THR A N 1
ATOM 3999 C CA . THR A 1 501 ? -14.604 -9.913 -6.867 1.00 76.88 501 THR A CA 1
ATOM 4000 C C . THR A 1 501 ? -15.159 -10.909 -7.891 1.00 76.88 501 THR A C 1
ATOM 4002 O O . THR A 1 501 ? -15.393 -10.547 -9.041 1.00 76.88 501 THR A O 1
ATOM 4005 N N . LYS A 1 502 ? -15.417 -12.162 -7.487 1.00 78.19 502 LYS A N 1
ATOM 4006 C CA . LYS A 1 502 ? -16.060 -13.173 -8.345 1.00 78.19 502 LYS A CA 1
ATOM 4007 C C . LYS A 1 502 ? -17.490 -12.781 -8.718 1.00 78.19 502 LYS A C 1
ATOM 4009 O O . LYS A 1 502 ? -17.857 -12.899 -9.881 1.00 78.19 502 LYS A O 1
ATOM 4014 N N . ALA A 1 503 ? -18.279 -12.300 -7.759 1.00 74.00 503 ALA A N 1
ATOM 4015 C CA . ALA A 1 503 ? -19.662 -11.889 -7.992 1.00 74.00 503 ALA A CA 1
ATOM 4016 C C . ALA A 1 503 ? -19.767 -10.667 -8.918 1.00 74.00 503 ALA A C 1
ATOM 4018 O O . ALA A 1 503 ? -20.660 -10.622 -9.758 1.00 74.00 503 ALA A O 1
ATOM 4019 N N . VAL A 1 504 ? -18.843 -9.708 -8.791 1.00 68.12 504 VAL A N 1
ATOM 4020 C CA . VAL A 1 504 ? -18.727 -8.555 -9.695 1.00 68.12 504 VAL A CA 1
ATOM 4021 C C . VAL A 1 504 ? -18.377 -9.018 -11.108 1.00 68.12 504 VAL A C 1
ATOM 4023 O O . VAL A 1 504 ? -19.058 -8.637 -12.049 1.00 68.12 504 VAL A O 1
ATOM 4026 N N . LYS A 1 505 ? -17.382 -9.903 -11.262 1.00 65.94 505 LYS A N 1
ATOM 4027 C CA . LYS A 1 505 ? -17.000 -10.458 -12.574 1.00 65.94 505 LYS A CA 1
ATOM 4028 C C . LYS A 1 505 ? -18.110 -11.266 -13.245 1.00 65.94 505 LYS A C 1
ATOM 4030 O O . LYS A 1 505 ? -18.181 -11.294 -14.463 1.00 65.94 505 LYS A O 1
ATOM 4035 N N . ALA A 1 506 ? -18.945 -11.947 -12.463 1.00 64.50 506 ALA A N 1
ATOM 4036 C CA . ALA A 1 506 ? -20.050 -12.752 -12.977 1.00 64.50 506 ALA A CA 1
ATOM 4037 C C . ALA A 1 506 ? -21.281 -11.917 -13.381 1.00 64.50 506 ALA A C 1
ATOM 4039 O O . ALA A 1 506 ? -22.202 -12.455 -13.990 1.00 64.50 506 ALA A O 1
ATOM 4040 N N . LYS A 1 507 ? -21.332 -10.627 -13.020 1.00 55.94 507 LYS A N 1
ATOM 4041 C CA . LYS A 1 507 ? -22.431 -9.718 -13.355 1.00 55.94 507 LYS A CA 1
ATOM 4042 C C . LYS A 1 507 ? -21.913 -8.592 -14.250 1.00 55.94 507 LYS A C 1
ATOM 4044 O O . LYS A 1 507 ? -21.452 -7.574 -13.746 1.00 55.94 507 LYS A O 1
ATOM 4049 N N . ASP A 1 508 ? -22.120 -8.713 -15.559 1.00 51.12 508 ASP A N 1
ATOM 4050 C CA . ASP A 1 508 ? -21.889 -7.667 -16.580 1.00 51.12 508 ASP A CA 1
ATOM 4051 C C . ASP A 1 508 ? -22.773 -6.399 -16.422 1.00 51.12 508 ASP A C 1
ATOM 4053 O O . ASP A 1 508 ? -22.987 -5.630 -17.361 1.00 51.12 508 ASP A O 1
ATOM 4057 N N . HIS A 1 509 ? -23.324 -6.135 -15.234 1.00 50.72 509 HIS A N 1
ATOM 4058 C CA . HIS A 1 509 ? -24.304 -5.079 -14.986 1.00 50.72 509 HIS A CA 1
ATOM 4059 C C . HIS A 1 509 ? -23.995 -4.322 -13.695 1.00 50.72 509 HIS A C 1
ATOM 4061 O O . HIS A 1 509 ? -24.669 -4.494 -12.679 1.00 50.72 509 HIS A O 1
ATOM 4067 N N . ILE A 1 510 ? -23.002 -3.434 -13.741 1.00 52.47 510 ILE A N 1
ATOM 4068 C CA . ILE A 1 510 ? -22.915 -2.335 -12.776 1.00 52.47 510 ILE A CA 1
ATOM 4069 C C . ILE A 1 510 ? -23.422 -1.055 -13.469 1.00 52.47 510 ILE A C 1
ATOM 4071 O O . ILE A 1 510 ? -22.858 -0.655 -14.490 1.00 52.47 510 ILE A O 1
ATOM 4075 N N . PRO A 1 511 ? -24.508 -0.426 -12.967 1.00 46.84 511 PRO A N 1
ATOM 4076 C CA . PRO A 1 511 ? -25.245 0.637 -13.662 1.00 46.84 511 PRO A CA 1
ATOM 4077 C C . PRO A 1 511 ? -24.412 1.818 -14.175 1.00 46.84 511 PRO A C 1
ATOM 4079 O O . PRO A 1 511 ? -24.721 2.363 -15.233 1.00 46.84 511 PRO A O 1
ATOM 4082 N N . TRP A 1 512 ? -23.338 2.199 -13.479 1.00 52.16 512 TRP A N 1
ATOM 4083 C CA . TRP A 1 512 ? -22.471 3.291 -13.924 1.00 52.16 512 TRP A CA 1
ATOM 4084 C C . TRP A 1 512 ? -21.533 2.895 -15.080 1.00 52.16 512 TRP A C 1
ATOM 4086 O O . TRP A 1 512 ? -21.127 3.769 -15.838 1.00 52.16 512 TRP A O 1
ATOM 4096 N N . LEU A 1 513 ? -21.248 1.607 -15.321 1.00 48.62 513 LEU A N 1
ATOM 4097 C CA . LEU A 1 513 ? -20.462 1.197 -16.500 1.00 48.62 513 LEU A CA 1
ATOM 4098 C C . LEU A 1 513 ? -21.223 1.350 -17.803 1.00 48.62 513 LEU A C 1
ATOM 4100 O O . LEU A 1 513 ? -20.612 1.605 -18.835 1.00 48.62 513 LEU A O 1
ATOM 4104 N N . ARG A 1 514 ? -22.556 1.278 -17.758 1.00 56.03 514 ARG A N 1
ATOM 4105 C CA . ARG A 1 514 ? -23.378 1.651 -18.913 1.00 56.03 514 ARG A CA 1
ATOM 4106 C C . ARG A 1 514 ? -23.188 3.128 -19.278 1.00 56.03 514 ARG A C 1
ATOM 4108 O O . ARG A 1 514 ? -23.367 3.494 -20.433 1.00 56.03 514 ARG A O 1
ATOM 4115 N N . LYS A 1 515 ? -22.818 3.959 -18.297 1.00 53.50 515 LYS A N 1
ATOM 4116 C CA . LYS A 1 515 ? -22.546 5.388 -18.468 1.00 53.50 515 LYS A CA 1
ATOM 4117 C C . LYS A 1 515 ? -21.144 5.656 -19.037 1.00 53.50 515 LYS A C 1
ATOM 4119 O O . LYS A 1 515 ? -20.996 6.626 -19.771 1.00 53.50 515 LYS A O 1
ATOM 4124 N N . TYR A 1 516 ? -20.147 4.808 -18.747 1.00 55.25 516 TYR A N 1
ATOM 4125 C CA . TYR A 1 516 ? -18.746 4.997 -19.172 1.00 55.25 516 TYR A CA 1
ATOM 4126 C C . TYR A 1 516 ? -18.092 3.697 -19.698 1.00 55.25 516 TYR A C 1
ATOM 4128 O O . TYR A 1 516 ? -17.232 3.112 -19.029 1.00 55.25 516 TYR A O 1
ATOM 4136 N N . PRO A 1 517 ? -18.467 3.227 -20.903 1.00 55.75 517 PRO A N 1
ATOM 4137 C CA . PRO A 1 517 ? -17.964 1.976 -21.483 1.00 55.75 517 PRO A CA 1
ATOM 4138 C C . PRO A 1 517 ? -16.444 1.964 -21.725 1.00 55.75 517 PRO A C 1
ATOM 4140 O O . PRO A 1 517 ? -15.819 0.909 -21.658 1.00 55.75 517 PRO A O 1
ATOM 4143 N N . GLN A 1 518 ? -15.811 3.126 -21.907 1.00 53.25 518 GLN A N 1
ATOM 4144 C CA . GLN A 1 518 ? -14.356 3.258 -22.052 1.00 53.25 518 GLN A CA 1
ATOM 4145 C C . GLN A 1 518 ? -13.561 2.778 -20.822 1.00 53.25 518 GLN A C 1
ATOM 4147 O O . GLN A 1 518 ? -12.368 2.507 -20.927 1.00 53.25 518 GLN A O 1
ATOM 4152 N N . CYS A 1 519 ? -14.214 2.644 -19.663 1.00 49.94 519 CYS A N 1
ATOM 4153 C CA . CYS A 1 519 ? -13.597 2.185 -18.421 1.00 49.94 519 CYS A CA 1
ATOM 4154 C C . CYS A 1 519 ? -13.717 0.661 -18.200 1.00 49.94 519 CYS A C 1
ATOM 4156 O O . CYS A 1 519 ? -13.261 0.167 -17.171 1.00 49.94 519 CYS A O 1
ATOM 4158 N N . GLN A 1 520 ? -14.291 -0.113 -19.137 1.00 50.09 520 GLN A N 1
ATOM 4159 C CA . GLN A 1 520 ? -14.485 -1.568 -18.976 1.00 50.09 520 GLN A CA 1
ATOM 4160 C C . GLN A 1 520 ? -13.177 -2.350 -18.763 1.00 50.09 520 GLN A C 1
ATOM 4162 O O . GLN A 1 520 ? -13.133 -3.263 -17.940 1.00 50.09 520 GLN A O 1
ATOM 4167 N N . ASN A 1 521 ? -12.087 -1.958 -19.429 1.00 46.31 521 ASN A N 1
ATOM 4168 C CA . ASN A 1 521 ? -10.792 -2.656 -19.352 1.00 46.31 521 ASN A CA 1
ATOM 4169 C C . ASN A 1 521 ? -10.000 -2.318 -18.068 1.00 46.31 521 ASN A C 1
ATOM 4171 O O . ASN A 1 521 ? -9.005 -2.964 -17.750 1.00 46.31 521 ASN A O 1
ATOM 4175 N N . VAL A 1 522 ? -10.458 -1.311 -17.315 1.00 47.50 522 VAL A N 1
ATOM 4176 C CA . VAL A 1 522 ? -9.826 -0.759 -16.100 1.00 47.50 522 VAL A CA 1
ATOM 4177 C C . VAL A 1 522 ? -10.186 -1.586 -14.854 1.00 47.50 522 VAL A C 1
ATOM 4179 O O . VAL A 1 522 ? -9.498 -1.572 -13.837 1.00 47.50 522 VAL A O 1
ATOM 4182 N N . TRP A 1 523 ? -11.260 -2.371 -14.930 1.00 47.66 523 TRP A N 1
ATOM 4183 C CA . TRP A 1 523 ? -11.953 -2.930 -13.769 1.00 47.66 523 TRP A CA 1
ATOM 4184 C C . TRP A 1 523 ? -11.230 -4.067 -13.031 1.00 47.66 523 TRP A C 1
ATOM 4186 O O . TRP A 1 523 ? -11.596 -4.434 -11.916 1.00 47.66 523 TRP A O 1
ATOM 4196 N N . SER A 1 524 ? -10.162 -4.611 -13.613 1.00 49.94 524 SER A N 1
ATOM 4197 C CA . SER A 1 524 ? -9.343 -5.649 -12.982 1.00 49.94 524 SER A CA 1
ATOM 4198 C C . SER A 1 524 ? -8.471 -5.112 -11.830 1.00 49.94 524 SER A C 1
ATOM 4200 O O . SER A 1 524 ? -8.194 -5.884 -10.911 1.00 49.94 524 SER A O 1
ATOM 4202 N N . SER A 1 525 ? -8.074 -3.826 -11.831 1.00 46.66 525 SER A N 1
ATOM 4203 C CA . SER A 1 525 ? -7.213 -3.206 -10.796 1.00 46.66 525 SER A CA 1
ATOM 4204 C C . SER A 1 525 ? -7.992 -2.488 -9.690 1.00 46.66 525 SER A C 1
ATOM 4206 O O . SER A 1 525 ? -7.609 -2.577 -8.526 1.00 46.66 525 SER A O 1
ATOM 4208 N N . THR A 1 526 ? -9.108 -1.819 -10.004 1.00 48.00 526 THR A N 1
ATOM 4209 C CA . THR A 1 526 ? -9.880 -1.004 -9.040 1.00 48.00 526 THR A CA 1
ATOM 4210 C C . THR A 1 526 ? -10.450 -1.822 -7.878 1.00 48.00 526 THR A C 1
ATOM 4212 O O . THR A 1 526 ? -10.478 -1.363 -6.741 1.00 48.00 526 THR A O 1
ATOM 4215 N N . TYR A 1 527 ? -10.815 -3.077 -8.148 1.00 54.41 527 TYR A N 1
ATOM 4216 C CA . TYR A 1 527 ? -11.479 -3.978 -7.203 1.00 54.41 527 TYR A CA 1
ATOM 4217 C C . TYR A 1 527 ? -10.518 -4.726 -6.313 1.00 54.41 527 TYR A C 1
ATOM 4219 O O . TYR A 1 527 ? -10.965 -5.399 -5.389 1.00 54.41 527 TYR A O 1
ATOM 4227 N N . ARG A 1 528 ? -9.217 -4.692 -6.597 1.00 68.94 528 ARG A N 1
ATOM 4228 C CA . ARG A 1 528 ? -8.288 -5.510 -5.840 1.00 68.94 528 ARG A CA 1
ATOM 4229 C C . ARG A 1 528 ? -7.954 -4.808 -4.538 1.00 68.94 528 ARG A C 1
ATOM 4231 O O . ARG A 1 528 ? -7.465 -3.678 -4.511 1.00 68.94 528 ARG A O 1
ATOM 4238 N N . LEU A 1 529 ? -8.228 -5.517 -3.452 1.00 80.94 529 LEU A N 1
ATOM 4239 C CA . LEU A 1 529 ? -7.547 -5.275 -2.201 1.00 80.94 529 LEU A CA 1
ATOM 4240 C C . LEU A 1 529 ? -6.043 -5.393 -2.474 1.00 80.94 529 LEU A C 1
ATOM 4242 O O . LEU A 1 529 ? -5.614 -6.401 -3.044 1.00 80.94 529 LEU A O 1
ATOM 4246 N N . LEU A 1 530 ? -5.272 -4.368 -2.103 1.00 83.19 530 LEU A N 1
ATOM 4247 C CA . LEU A 1 530 ? -3.840 -4.303 -2.397 1.00 83.19 530 LEU A CA 1
ATOM 4248 C C . LEU A 1 530 ? -3.124 -5.550 -1.864 1.00 83.19 530 LEU A C 1
ATOM 4250 O O . LEU A 1 530 ? -2.468 -6.245 -2.631 1.00 83.19 530 LEU A O 1
ATOM 4254 N N . ALA A 1 531 ? -3.372 -5.911 -0.603 1.00 83.44 531 ALA A N 1
ATOM 4255 C CA . ALA A 1 531 ? -2.791 -7.092 0.034 1.00 83.44 531 ALA A CA 1
ATOM 4256 C C . ALA A 1 531 ? -3.102 -8.404 -0.717 1.00 83.44 531 ALA A C 1
ATOM 4258 O O . ALA A 1 531 ? -2.200 -9.189 -1.008 1.00 83.44 531 ALA A O 1
ATOM 4259 N N . ALA A 1 532 ? -4.358 -8.615 -1.130 1.00 84.19 532 ALA A N 1
ATOM 4260 C CA . ALA A 1 532 ? -4.734 -9.791 -1.919 1.00 84.19 532 ALA A CA 1
ATOM 4261 C C . ALA A 1 532 ? -4.039 -9.817 -3.290 1.00 84.19 532 ALA A C 1
ATOM 4263 O O . ALA A 1 532 ? -3.638 -10.879 -3.768 1.00 84.19 532 ALA A O 1
ATOM 4264 N N . HIS A 1 533 ? -3.880 -8.652 -3.925 1.00 85.12 533 HIS A N 1
ATOM 4265 C CA . HIS A 1 533 ? -3.184 -8.548 -5.202 1.00 85.12 533 HIS A CA 1
ATOM 4266 C C . HIS A 1 533 ? -1.694 -8.855 -5.075 1.00 85.12 533 HIS A C 1
ATOM 4268 O O . HIS A 1 533 ? -1.174 -9.610 -5.897 1.00 85.12 533 HIS A O 1
ATOM 4274 N N . LEU A 1 534 ? -1.035 -8.293 -4.059 1.00 87.50 534 LEU A N 1
ATOM 4275 C CA . LEU A 1 534 ? 0.373 -8.541 -3.765 1.00 87.50 534 LEU A CA 1
ATOM 4276 C C . LEU A 1 534 ? 0.609 -10.028 -3.487 1.00 87.50 534 LEU A C 1
ATOM 4278 O O . LEU A 1 534 ? 1.508 -10.617 -4.082 1.00 87.50 534 LEU A O 1
ATOM 4282 N N . ALA A 1 535 ? -0.262 -10.668 -2.699 1.00 86.00 535 ALA A N 1
ATOM 4283 C CA . ALA A 1 535 ? -0.207 -12.108 -2.454 1.00 86.00 535 ALA A CA 1
ATOM 4284 C C . ALA A 1 535 ? -0.336 -12.931 -3.753 1.00 86.00 535 ALA A C 1
ATOM 4286 O O . ALA A 1 535 ? 0.433 -13.868 -3.979 1.00 86.00 535 ALA A O 1
ATOM 4287 N N . ASP A 1 536 ? -1.268 -12.565 -4.640 1.00 87.12 536 ASP A N 1
ATOM 4288 C CA . ASP A 1 536 ? -1.459 -13.243 -5.928 1.00 87.12 536 ASP A CA 1
ATOM 4289 C C . ASP A 1 536 ? -0.255 -13.058 -6.872 1.00 87.12 536 ASP A C 1
ATOM 4291 O O . ASP A 1 536 ? 0.142 -14.006 -7.558 1.00 87.12 536 ASP A O 1
ATOM 4295 N N . VAL A 1 537 ? 0.337 -11.859 -6.913 1.00 89.19 537 VAL A N 1
ATOM 4296 C CA . VAL A 1 537 ? 1.530 -11.566 -7.725 1.00 89.19 537 VAL A CA 1
ATOM 4297 C C . VAL A 1 537 ? 2.744 -12.297 -7.174 1.00 89.19 537 VAL A C 1
ATOM 4299 O O . VAL A 1 537 ? 3.434 -12.957 -7.943 1.00 89.19 537 VAL A O 1
ATOM 4302 N N . ARG A 1 538 ? 2.972 -12.275 -5.859 1.00 86.69 538 ARG A N 1
ATOM 4303 C CA . ARG A 1 538 ? 4.087 -12.994 -5.235 1.00 86.69 538 ARG A CA 1
ATOM 4304 C C . ARG A 1 538 ? 3.980 -14.497 -5.464 1.00 86.69 538 ARG A C 1
ATOM 4306 O O . ARG A 1 538 ? 4.953 -15.122 -5.873 1.00 86.69 538 ARG A O 1
ATOM 4313 N N . LYS A 1 539 ? 2.785 -15.075 -5.293 1.00 89.00 539 LYS A N 1
ATOM 4314 C CA . LYS A 1 539 ? 2.537 -16.490 -5.608 1.00 89.00 539 LYS A CA 1
ATOM 4315 C C . LYS A 1 539 ? 2.835 -16.802 -7.074 1.00 89.00 539 LYS A C 1
ATOM 4317 O O . LYS A 1 539 ? 3.427 -17.837 -7.369 1.00 89.00 539 LYS A O 1
ATOM 4322 N N . PHE A 1 540 ? 2.435 -15.918 -7.990 1.00 91.69 540 PHE A N 1
ATOM 4323 C CA . PHE A 1 540 ? 2.773 -16.058 -9.403 1.00 91.69 540 PHE A CA 1
ATOM 4324 C C . PHE A 1 540 ? 4.289 -16.023 -9.618 1.00 91.69 540 PHE A C 1
ATOM 4326 O O . PHE A 1 540 ? 4.815 -16.973 -10.194 1.00 91.69 540 PHE A O 1
ATOM 4333 N N . LEU A 1 541 ? 4.976 -15.000 -9.102 1.00 89.69 541 LEU A N 1
ATOM 4334 C CA . LEU A 1 541 ? 6.419 -14.816 -9.250 1.00 89.69 541 LEU A CA 1
ATOM 4335 C C . LEU A 1 541 ? 7.212 -16.003 -8.701 1.00 89.69 541 LEU A C 1
ATOM 4337 O O . LEU A 1 541 ? 8.136 -16.431 -9.382 1.00 89.69 541 LEU A O 1
ATOM 4341 N N . ALA A 1 542 ? 6.802 -16.568 -7.561 1.00 87.56 542 ALA A N 1
ATOM 4342 C CA . ALA A 1 542 ? 7.405 -17.762 -6.965 1.00 87.56 542 ALA A CA 1
ATOM 4343 C C . ALA A 1 542 ? 7.156 -19.040 -7.791 1.00 87.56 542 ALA A C 1
ATOM 4345 O O . ALA A 1 542 ? 7.989 -19.938 -7.829 1.00 87.56 542 ALA A O 1
ATOM 4346 N N . SER A 1 543 ? 6.010 -19.140 -8.474 1.00 88.81 543 SER A N 1
ATOM 4347 C CA . SER A 1 543 ? 5.692 -20.289 -9.339 1.00 88.81 543 SER A CA 1
ATOM 4348 C C . SER A 1 543 ? 6.296 -20.198 -10.747 1.00 88.81 543 SER A C 1
ATOM 4350 O O . SER A 1 543 ? 6.342 -21.193 -11.468 1.00 88.81 543 SER A O 1
ATOM 4352 N N . SER A 1 544 ? 6.721 -19.004 -11.164 1.00 87.50 544 SER A N 1
ATOM 4353 C CA . SER A 1 544 ? 7.211 -18.718 -12.513 1.00 87.50 544 SER A CA 1
ATOM 4354 C C . SER A 1 544 ? 8.717 -18.468 -12.504 1.00 87.50 544 SER A C 1
ATOM 4356 O O . SER A 1 544 ? 9.170 -17.503 -11.894 1.00 87.50 544 SER A O 1
ATOM 4358 N N . ARG A 1 545 ? 9.489 -19.282 -13.227 1.00 86.12 545 ARG A N 1
ATOM 4359 C CA . ARG A 1 545 ? 10.941 -19.083 -13.355 1.00 86.12 545 ARG A CA 1
ATOM 4360 C C . ARG A 1 545 ? 11.271 -17.897 -14.258 1.00 86.12 545 ARG A C 1
ATOM 4362 O O . ARG A 1 545 ? 10.638 -17.739 -15.305 1.00 86.12 545 ARG A O 1
ATOM 4369 N N . GLY A 1 546 ? 12.272 -17.104 -13.871 1.00 84.88 546 GLY A N 1
ATOM 4370 C CA . GLY A 1 546 ? 12.797 -15.986 -14.669 1.00 84.88 546 GLY A CA 1
ATOM 4371 C C . GLY A 1 546 ? 13.543 -16.419 -15.930 1.00 84.88 546 GLY A C 1
ATOM 4372 O O . GLY A 1 546 ? 13.568 -15.675 -16.909 1.00 84.88 546 GLY A O 1
ATOM 4373 N N . THR A 1 547 ? 14.059 -17.650 -15.952 1.00 86.62 547 THR A N 1
ATOM 4374 C CA . THR A 1 547 ? 14.694 -18.263 -17.123 1.00 86.62 547 THR A CA 1
ATOM 4375 C C . THR A 1 547 ? 13.947 -19.488 -17.633 1.00 86.62 547 THR A C 1
ATOM 4377 O O . THR A 1 547 ? 13.206 -20.155 -16.905 1.00 86.62 547 THR A O 1
ATOM 4380 N N . VAL A 1 548 ? 14.161 -19.788 -18.912 1.00 88.44 548 VAL A N 1
ATOM 4381 C CA . VAL A 1 548 ? 13.794 -21.053 -19.552 1.00 88.44 548 VAL A CA 1
ATOM 4382 C C . VAL A 1 548 ? 15.035 -21.604 -20.237 1.00 88.44 548 VAL A C 1
ATOM 4384 O O . VAL A 1 548 ? 15.743 -20.875 -20.927 1.00 88.44 548 VAL A O 1
ATOM 4387 N N . GLU A 1 549 ? 15.295 -22.892 -20.048 1.00 86.69 549 GLU A N 1
ATOM 4388 C CA . GLU A 1 549 ? 16.348 -23.596 -20.769 1.00 86.69 549 GLU A CA 1
ATOM 4389 C C . GLU A 1 549 ? 15.805 -24.083 -22.116 1.00 86.69 549 GLU A C 1
ATOM 4391 O O . GLU A 1 549 ? 14.815 -24.815 -22.172 1.00 86.69 549 GLU A O 1
ATOM 4396 N N . VAL A 1 550 ? 16.435 -23.648 -23.205 1.00 81.25 550 VAL A N 1
ATOM 4397 C CA . VAL A 1 550 ? 16.108 -24.063 -24.574 1.00 81.25 550 VAL A CA 1
ATOM 4398 C C . VAL A 1 550 ? 17.407 -24.459 -25.257 1.00 81.25 550 VAL A C 1
ATOM 4400 O O . VAL A 1 550 ? 18.334 -23.658 -25.308 1.00 81.25 550 VAL A O 1
ATOM 4403 N N . ASP A 1 551 ? 17.483 -25.687 -25.772 1.00 82.56 551 ASP A N 1
ATOM 4404 C CA . ASP A 1 551 ? 18.671 -26.210 -26.461 1.00 82.56 551 ASP A CA 1
ATOM 4405 C C . ASP A 1 551 ? 19.975 -26.043 -25.627 1.00 82.56 551 ASP A C 1
ATOM 4407 O O . ASP A 1 551 ? 21.025 -25.686 -26.157 1.00 82.56 551 ASP A O 1
ATOM 4411 N N . ASN A 1 552 ? 19.903 -26.291 -24.307 1.00 81.31 552 ASN A N 1
ATOM 4412 C CA . ASN A 1 552 ? 20.978 -26.104 -23.308 1.00 81.31 552 ASN A CA 1
ATOM 4413 C C . ASN A 1 552 ? 21.471 -24.651 -23.132 1.00 81.31 552 ASN A C 1
ATOM 4415 O O . ASN A 1 552 ? 22.567 -24.412 -22.619 1.00 81.31 552 ASN A O 1
ATOM 4419 N N . ILE A 1 553 ? 20.677 -23.666 -23.556 1.00 81.06 553 ILE A N 1
ATOM 4420 C CA . ILE A 1 553 ? 20.938 -22.239 -23.351 1.00 81.06 553 ILE A CA 1
ATOM 4421 C C . ILE A 1 553 ? 19.889 -21.697 -22.382 1.00 81.06 553 ILE A C 1
ATOM 4423 O O . ILE A 1 553 ? 18.687 -21.856 -22.599 1.00 81.06 553 ILE A O 1
ATOM 4427 N N . GLN A 1 554 ? 20.334 -21.024 -21.320 1.00 83.69 554 GLN A N 1
ATOM 4428 C CA . GLN A 1 554 ? 19.426 -20.288 -20.444 1.00 83.69 554 GLN A CA 1
ATOM 4429 C C . GLN A 1 554 ? 19.007 -18.980 -21.117 1.00 83.69 554 GLN A C 1
ATOM 4431 O O . GLN A 1 554 ? 19.835 -18.119 -21.410 1.00 83.69 554 GLN A O 1
ATOM 4436 N N . LEU A 1 555 ? 17.709 -18.840 -21.366 1.00 86.00 555 LEU A N 1
ATOM 4437 C CA . LEU A 1 555 ? 17.101 -17.655 -21.959 1.00 86.00 555 LEU A CA 1
ATOM 4438 C C . LEU A 1 555 ? 16.200 -16.961 -20.943 1.00 86.00 555 LEU A C 1
ATOM 4440 O O . LEU A 1 555 ? 15.631 -17.600 -20.058 1.00 86.00 555 LEU A O 1
ATOM 4444 N N . ILE A 1 556 ? 16.015 -15.654 -21.111 1.00 88.69 556 ILE A N 1
ATOM 4445 C CA . ILE A 1 556 ? 15.068 -14.868 -20.323 1.00 88.69 556 ILE A CA 1
ATOM 4446 C C . ILE A 1 556 ? 13.655 -15.320 -20.689 1.00 88.69 556 ILE A C 1
ATOM 4448 O O . ILE A 1 556 ? 13.287 -15.352 -21.866 1.00 88.69 556 ILE A O 1
ATOM 4452 N N . ASN A 1 557 ? 12.847 -15.641 -19.683 1.00 89.94 557 ASN A N 1
ATOM 4453 C CA . ASN A 1 557 ? 11.453 -16.036 -19.84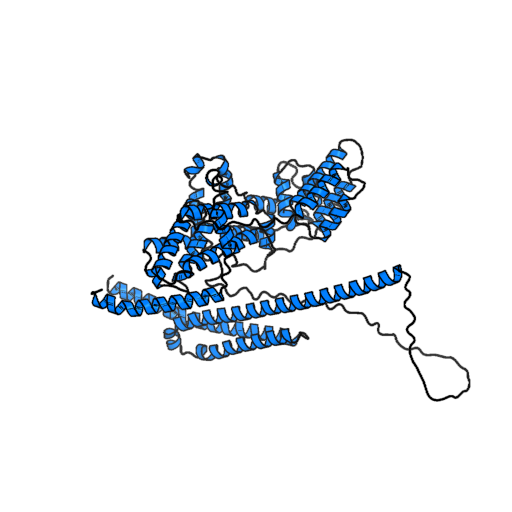6 1.00 89.94 557 ASN A CA 1
ATOM 4454 C C . ASN A 1 557 ? 10.560 -14.807 -20.069 1.00 89.94 557 ASN A C 1
ATOM 4456 O O . ASN A 1 557 ? 9.851 -14.371 -19.164 1.00 89.94 557 ASN A O 1
ATOM 4460 N N . PHE A 1 558 ? 10.578 -14.225 -21.267 1.00 89.31 558 PHE A N 1
ATOM 4461 C CA . PHE A 1 558 ? 9.801 -13.013 -21.546 1.00 89.31 558 PHE A CA 1
ATOM 4462 C C . PHE A 1 558 ? 8.279 -13.209 -21.388 1.00 89.31 558 PHE A C 1
ATOM 4464 O O . PHE A 1 558 ? 7.561 -12.298 -20.970 1.00 89.31 558 PHE A O 1
ATOM 4471 N N . GLU A 1 559 ? 7.783 -14.430 -21.604 1.00 89.31 559 GLU A N 1
ATOM 4472 C CA . GLU A 1 559 ? 6.381 -14.791 -21.371 1.00 89.31 559 GLU A CA 1
ATOM 4473 C C . GLU A 1 559 ? 5.972 -14.642 -19.893 1.00 89.31 559 GLU A C 1
ATOM 4475 O O . GLU A 1 559 ? 4.815 -14.323 -19.606 1.00 89.31 559 GLU A O 1
ATOM 4480 N N . ARG A 1 560 ? 6.903 -14.816 -18.938 1.00 90.31 560 ARG A N 1
ATOM 4481 C CA . ARG A 1 560 ? 6.665 -14.515 -17.513 1.00 90.31 560 ARG A CA 1
ATOM 4482 C C . ARG A 1 560 ? 6.287 -13.052 -17.322 1.00 90.31 560 ARG A C 1
ATOM 4484 O O . ARG A 1 560 ? 5.307 -12.767 -16.636 1.00 90.31 560 ARG A O 1
ATOM 4491 N N . TYR A 1 561 ? 7.043 -12.141 -17.925 1.00 90.44 561 TYR A N 1
ATOM 4492 C CA . TYR A 1 561 ? 6.852 -10.698 -17.773 1.00 90.44 561 TYR A CA 1
ATOM 4493 C C . TYR A 1 561 ? 5.613 -10.201 -18.505 1.00 90.44 561 TYR A C 1
ATOM 4495 O O . TYR A 1 561 ? 4.900 -9.345 -17.987 1.00 90.44 561 TYR A O 1
ATOM 4503 N N . ARG A 1 562 ? 5.271 -10.812 -19.642 1.00 89.25 562 ARG A N 1
ATOM 4504 C CA . ARG A 1 562 ? 3.995 -10.558 -20.318 1.00 89.25 562 ARG A CA 1
ATOM 4505 C C . ARG A 1 562 ? 2.804 -10.959 -19.446 1.00 89.25 562 ARG A C 1
ATOM 4507 O O . ARG A 1 562 ? 1.921 -10.148 -19.187 1.00 89.25 562 ARG A O 1
ATOM 4514 N N . LYS A 1 563 ? 2.847 -12.165 -18.868 1.00 90.12 563 LYS A N 1
ATOM 4515 C CA . LYS A 1 563 ? 1.837 -12.632 -17.902 1.00 90.12 563 LYS A CA 1
ATOM 4516 C C . LYS A 1 563 ? 1.805 -11.802 -16.616 1.00 90.12 563 LYS A C 1
ATOM 4518 O O . LYS A 1 563 ? 0.753 -11.718 -15.983 1.00 90.12 563 LYS A O 1
ATOM 4523 N N . LEU A 1 564 ? 2.934 -11.225 -16.198 1.00 90.50 564 LEU A N 1
ATOM 4524 C CA . LEU A 1 564 ? 2.984 -10.275 -15.085 1.00 90.50 564 LEU A CA 1
ATOM 4525 C C . LEU A 1 564 ? 2.271 -8.972 -15.455 1.00 90.50 564 LEU A C 1
ATOM 4527 O O . LEU A 1 564 ? 1.434 -8.511 -14.685 1.00 90.50 564 LEU A O 1
ATOM 4531 N N . ALA A 1 565 ? 2.539 -8.422 -16.638 1.00 87.44 565 ALA A N 1
ATOM 4532 C CA . ALA A 1 565 ? 1.884 -7.212 -17.125 1.00 87.44 565 ALA A CA 1
ATOM 4533 C C . ALA A 1 565 ? 0.363 -7.386 -17.244 1.00 87.44 565 ALA A C 1
ATOM 4535 O O . ALA A 1 565 ? -0.388 -6.521 -16.798 1.00 87.44 565 ALA A O 1
ATOM 4536 N N . ASP A 1 566 ? -0.109 -8.553 -17.691 1.00 84.69 566 ASP A N 1
ATOM 4537 C CA . ASP A 1 566 ? -1.540 -8.896 -17.688 1.00 84.69 566 ASP A CA 1
ATOM 4538 C C . ASP A 1 566 ? -2.152 -8.896 -16.272 1.00 84.69 566 ASP A C 1
ATOM 4540 O O . ASP A 1 566 ? -3.353 -8.671 -16.076 1.00 84.69 566 ASP A O 1
ATOM 4544 N N . LYS A 1 567 ? -1.333 -9.171 -15.248 1.00 83.81 567 LYS A N 1
ATOM 4545 C CA . LYS A 1 567 ? -1.750 -9.164 -13.839 1.00 83.81 567 LYS A CA 1
ATOM 4546 C C . LYS A 1 567 ? -1.711 -7.780 -13.206 1.00 83.81 567 LYS A C 1
ATOM 4548 O O . LYS A 1 567 ? -2.409 -7.631 -12.197 1.00 83.81 567 LYS A O 1
ATOM 4553 N N . VAL A 1 568 ? -0.990 -6.819 -13.790 1.00 81.75 568 VAL A N 1
ATOM 4554 C CA . VAL A 1 568 ? -0.815 -5.432 -13.323 1.00 81.75 568 VAL A CA 1
ATOM 4555 C C . VAL A 1 568 ? -1.491 -4.458 -14.307 1.00 81.75 568 VAL A C 1
ATOM 4557 O O . VAL A 1 568 ? -0.822 -3.745 -15.054 1.00 81.75 568 VAL A O 1
ATOM 4560 N N . PRO A 1 569 ? -2.836 -4.420 -14.368 1.00 68.25 569 PRO A N 1
ATOM 4561 C CA . PRO A 1 569 ? -3.518 -3.524 -15.288 1.00 68.25 569 PRO A CA 1
ATOM 4562 C C . PRO A 1 569 ? -3.412 -2.077 -14.810 1.00 68.25 569 PRO A C 1
ATOM 4564 O O . PRO A 1 569 ? -3.516 -1.793 -13.614 1.00 68.25 569 PRO A O 1
ATOM 4567 N N . GLY A 1 570 ? -3.285 -1.156 -15.766 1.00 66.19 570 GLY A N 1
ATOM 4568 C CA . GLY A 1 570 ? -3.293 0.276 -15.488 1.00 66.19 570 GLY A CA 1
ATOM 4569 C C . GLY A 1 570 ? -4.543 0.702 -14.712 1.00 66.19 570 GLY A C 1
ATOM 4570 O O . GLY A 1 570 ? -5.651 0.216 -14.954 1.00 66.19 570 GLY A O 1
ATOM 4571 N N . TYR A 1 571 ? -4.362 1.613 -13.759 1.00 69.81 571 TYR A N 1
ATOM 4572 C CA . TYR A 1 571 ? -5.464 2.209 -13.011 1.00 69.81 571 TYR A CA 1
ATOM 4573 C C . TYR A 1 571 ? -5.973 3.458 -13.741 1.00 69.81 571 TYR A C 1
ATOM 4575 O O . TYR A 1 571 ? -5.180 4.289 -14.173 1.00 69.81 571 TYR A O 1
ATOM 4583 N N . GLN A 1 572 ? -7.288 3.648 -13.857 1.00 66.94 572 GLN A N 1
ATOM 4584 C CA . GLN A 1 572 ? -7.871 4.907 -14.338 1.00 66.94 572 GLN A CA 1
ATOM 4585 C C . GLN A 1 572 ? -8.942 5.392 -13.362 1.00 66.94 572 GLN A C 1
ATOM 4587 O O . GLN A 1 572 ? -9.740 4.605 -12.858 1.00 66.94 572 GLN A O 1
ATOM 4592 N N . ILE A 1 573 ? -8.937 6.699 -13.092 1.00 68.62 573 ILE A N 1
ATOM 4593 C CA . ILE A 1 573 ? -9.932 7.346 -12.232 1.00 68.62 573 ILE A CA 1
ATOM 4594 C C . ILE A 1 573 ? -11.220 7.541 -13.044 1.00 68.62 573 ILE A C 1
ATOM 4596 O O . ILE A 1 573 ? -11.137 8.142 -14.124 1.00 68.62 573 ILE A O 1
ATOM 4600 N N . PRO A 1 574 ? -12.385 7.093 -12.536 1.00 66.94 574 PRO A N 1
ATOM 4601 C CA . PRO A 1 574 ? -13.682 7.369 -13.146 1.00 66.94 574 PRO A CA 1
ATOM 4602 C C . PRO A 1 574 ? -13.881 8.871 -13.440 1.00 66.94 574 PRO A C 1
ATOM 4604 O O . PRO A 1 574 ? -13.574 9.693 -12.572 1.00 66.94 574 PRO A O 1
ATOM 4607 N N . PRO A 1 575 ? -14.368 9.269 -14.634 1.00 69.50 575 PRO A N 1
ATOM 4608 C CA . PRO A 1 575 ? -14.482 10.683 -15.014 1.00 69.50 575 PRO A CA 1
ATOM 4609 C C . PRO A 1 575 ? -15.323 11.535 -14.054 1.00 69.50 575 PRO A C 1
ATOM 4611 O O . PRO A 1 575 ? -15.026 12.704 -13.837 1.00 69.50 575 PRO A O 1
ATOM 4614 N N . ASP A 1 576 ? -16.348 10.941 -13.448 1.00 70.12 576 ASP A N 1
ATOM 4615 C CA . ASP A 1 576 ? -17.215 11.564 -12.447 1.00 70.12 576 ASP A CA 1
ATOM 4616 C C . ASP A 1 576 ? -16.503 11.868 -11.126 1.00 70.12 576 ASP A C 1
ATOM 4618 O O . ASP A 1 576 ? -16.869 12.820 -10.447 1.00 70.12 576 ASP A O 1
ATOM 4622 N N . LEU A 1 577 ? -15.455 11.123 -10.775 1.00 75.94 577 LEU A N 1
ATOM 4623 C CA . LEU A 1 577 ? -14.622 11.439 -9.615 1.00 75.94 577 LEU A CA 1
ATOM 4624 C C . LEU A 1 577 ? -13.521 12.453 -9.955 1.00 75.94 577 LEU A C 1
ATOM 4626 O O . LEU A 1 577 ? -13.044 13.149 -9.063 1.00 75.94 577 LEU A O 1
ATOM 4630 N N . GLN A 1 578 ? -13.137 12.606 -11.229 1.00 75.00 578 GLN A N 1
ATOM 4631 C CA . GLN A 1 578 ? -12.086 13.559 -11.619 1.00 75.00 578 GLN A CA 1
ATOM 4632 C C . GLN A 1 578 ? -12.449 15.018 -11.324 1.00 75.00 578 GLN A C 1
ATOM 4634 O O . GLN A 1 578 ? -11.555 15.818 -11.048 1.00 75.00 578 GLN A O 1
ATOM 4639 N N . GLN A 1 579 ? -13.738 15.368 -11.332 1.00 77.06 579 GLN A N 1
ATOM 4640 C CA . GLN A 1 579 ? -14.189 16.717 -10.973 1.00 77.06 579 GLN A CA 1
ATOM 4641 C C . GLN A 1 579 ? -13.861 17.081 -9.512 1.00 77.06 579 GLN A C 1
ATOM 4643 O O . GLN A 1 579 ? -13.661 18.250 -9.203 1.00 77.06 579 GLN A O 1
ATOM 4648 N N . HIS A 1 580 ? -13.719 16.082 -8.633 1.00 79.19 580 HIS A N 1
ATOM 4649 C CA . HIS A 1 580 ? -13.379 16.252 -7.217 1.00 79.19 580 HIS A CA 1
ATOM 4650 C C . HIS A 1 580 ? -11.861 16.243 -6.962 1.00 79.19 580 HIS A C 1
ATOM 4652 O O . HIS A 1 580 ? -11.407 16.174 -5.826 1.00 79.19 580 HIS A O 1
ATOM 4658 N N . ARG A 1 581 ? -11.022 16.306 -8.004 1.00 72.44 581 ARG A N 1
ATOM 4659 C CA . ARG A 1 581 ? -9.559 16.217 -7.853 1.00 72.44 581 ARG A CA 1
ATOM 4660 C C . ARG A 1 581 ? -8.924 17.435 -7.172 1.00 72.44 581 ARG A C 1
ATOM 4662 O O . ARG A 1 581 ? -7.858 17.310 -6.579 1.00 72.44 581 ARG A O 1
ATOM 4669 N N . GLN A 1 582 ? -9.556 18.601 -7.284 1.00 69.62 582 GLN A N 1
ATOM 4670 C CA . GLN A 1 582 ? -9.121 19.852 -6.641 1.00 69.62 582 GLN A CA 1
ATOM 4671 C C . GLN A 1 582 ? -9.941 20.165 -5.384 1.00 69.62 582 GLN A C 1
ATOM 4673 O O . GLN A 1 582 ? -9.987 21.308 -4.942 1.00 69.62 582 GLN A O 1
ATOM 4678 N N . ASP A 1 583 ? -10.620 19.157 -4.839 1.00 77.69 583 ASP A N 1
ATOM 4679 C CA . ASP A 1 583 ? -11.478 19.310 -3.676 1.00 77.69 583 ASP A CA 1
ATOM 4680 C C . ASP A 1 583 ? -10.648 19.649 -2.424 1.00 77.69 583 ASP A C 1
ATOM 4682 O O . ASP A 1 583 ? -9.572 19.087 -2.170 1.00 77.69 583 ASP A O 1
ATOM 4686 N N . GLU A 1 584 ? -11.161 20.582 -1.627 1.00 84.06 584 GLU A N 1
ATOM 4687 C CA . GLU A 1 584 ? -10.579 21.032 -0.363 1.00 84.06 584 GLU A CA 1
ATOM 4688 C C . GLU A 1 584 ? -10.378 19.855 0.605 1.00 84.06 584 GLU A C 1
ATOM 4690 O O . GLU A 1 584 ? -9.413 19.828 1.375 1.00 84.06 584 GLU A O 1
ATOM 4695 N N . HIS A 1 585 ? -11.226 18.827 0.503 1.00 87.38 585 HIS A N 1
ATOM 4696 C CA . HIS A 1 585 ? -11.160 17.616 1.317 1.00 87.38 585 HIS A CA 1
ATOM 4697 C C . HIS A 1 585 ? -9.896 16.776 1.070 1.00 87.38 585 HIS A C 1
ATOM 4699 O O . HIS A 1 585 ? -9.336 16.216 2.016 1.00 87.38 585 HIS A O 1
ATOM 4705 N N . ILE A 1 586 ? -9.381 16.730 -0.166 1.00 87.44 586 ILE A N 1
ATOM 4706 C CA . ILE A 1 586 ? -8.108 16.049 -0.471 1.00 87.44 586 ILE A CA 1
ATOM 4707 C C . ILE A 1 586 ? -6.949 16.799 0.185 1.00 87.44 586 ILE A C 1
ATOM 4709 O O . ILE A 1 586 ? -6.052 16.184 0.765 1.00 87.44 586 ILE A O 1
ATOM 4713 N N . SER A 1 587 ? -6.977 18.132 0.121 1.00 87.12 587 SER A N 1
ATOM 4714 C CA . SER A 1 587 ? -5.953 18.975 0.745 1.00 87.12 587 SER A CA 1
ATOM 4715 C C . SER A 1 587 ? -5.957 18.823 2.267 1.00 87.12 587 SER A C 1
ATOM 4717 O O . SER A 1 587 ? -4.889 18.681 2.863 1.00 87.12 587 SER A O 1
ATOM 4719 N N . TYR A 1 588 ? -7.144 18.764 2.883 1.00 90.25 588 TYR A N 1
ATOM 4720 C CA . TYR A 1 588 ? -7.297 18.459 4.306 1.00 90.25 588 TYR A CA 1
ATOM 4721 C C . TYR A 1 588 ? -6.653 17.114 4.669 1.00 90.25 588 TYR A C 1
ATOM 4723 O O . TYR A 1 588 ? -5.798 17.068 5.553 1.00 90.25 588 TYR A O 1
ATOM 4731 N N . LEU A 1 589 ? -7.019 16.026 3.982 1.00 91.00 589 LEU A N 1
ATOM 4732 C CA . LEU A 1 589 ? -6.517 14.689 4.315 1.00 91.00 589 LEU A CA 1
ATOM 4733 C C . LEU A 1 589 ? -5.008 14.567 4.112 1.00 91.00 589 LEU A C 1
ATOM 4735 O O . LEU A 1 589 ? -4.334 13.975 4.950 1.00 91.00 589 LEU A O 1
ATOM 4739 N N . ARG A 1 590 ? -4.457 15.164 3.050 1.00 89.94 590 ARG A N 1
ATOM 4740 C CA . ARG A 1 590 ? -3.002 15.206 2.833 1.00 89.94 590 ARG A CA 1
ATOM 4741 C C . ARG A 1 590 ? -2.280 15.924 3.961 1.00 89.94 590 ARG A C 1
ATOM 4743 O O . ARG A 1 590 ? -1.312 15.389 4.487 1.00 89.94 590 ARG A O 1
ATOM 4750 N N . HIS A 1 591 ? -2.791 17.083 4.373 1.00 89.25 591 HIS A N 1
ATOM 4751 C CA . HIS A 1 591 ? -2.247 17.800 5.519 1.00 89.25 591 HIS A CA 1
ATOM 4752 C C . HIS A 1 591 ? -2.275 16.927 6.780 1.00 89.25 591 HIS A C 1
ATOM 4754 O O . HIS A 1 591 ? -1.245 16.758 7.424 1.00 89.25 591 HIS A O 1
ATOM 4760 N N . GLN A 1 592 ? -3.412 16.295 7.086 1.00 90.25 592 GLN A N 1
ATOM 4761 C CA . GLN A 1 592 ? -3.526 15.395 8.237 1.00 90.25 592 GLN A CA 1
ATOM 4762 C C . GLN A 1 592 ? -2.529 14.229 8.170 1.00 90.25 592 GLN A C 1
ATOM 4764 O O . GLN A 1 592 ? -1.872 13.924 9.161 1.00 90.25 592 GLN A O 1
ATOM 4769 N N . PHE A 1 593 ? -2.378 13.606 7.004 1.00 88.81 593 PHE A N 1
ATOM 4770 C CA . PHE A 1 593 ? -1.478 12.473 6.783 1.00 88.81 593 PHE A CA 1
ATOM 4771 C C . PHE A 1 593 ? 0.003 12.822 6.978 1.00 88.81 593 PHE A C 1
ATOM 4773 O O . PHE A 1 593 ? 0.794 11.929 7.285 1.00 88.81 593 PHE A O 1
ATOM 4780 N N . ASP A 1 594 ? 0.370 14.092 6.815 1.00 85.44 594 ASP A N 1
ATOM 4781 C CA . ASP A 1 594 ? 1.735 14.577 7.021 1.00 85.44 594 ASP A CA 1
ATOM 4782 C C . ASP A 1 594 ? 1.958 15.151 8.430 1.00 85.44 594 ASP A C 1
ATOM 4784 O O . ASP A 1 594 ? 3.080 15.114 8.927 1.00 85.44 594 ASP A O 1
ATOM 4788 N N . THR A 1 595 ? 0.912 15.656 9.095 1.00 83.56 595 THR A N 1
ATOM 4789 C CA . THR A 1 595 ? 1.026 16.257 10.438 1.00 83.56 595 THR A CA 1
ATOM 4790 C C . THR A 1 595 ? 0.743 15.307 11.595 1.00 83.56 595 THR A C 1
ATOM 4792 O O . THR A 1 595 ? 1.147 15.597 12.720 1.00 83.56 595 THR A O 1
ATOM 4795 N N . VAL A 1 596 ? -0.004 14.221 11.370 1.00 79.81 596 VAL A N 1
ATOM 4796 C CA . VAL A 1 596 ? -0.343 13.276 12.441 1.00 79.81 596 VAL A CA 1
ATOM 4797 C C . VAL A 1 596 ? 0.875 12.411 12.744 1.00 79.81 596 VAL A C 1
ATOM 4799 O O . VAL A 1 596 ? 1.102 11.378 12.114 1.00 79.81 596 VAL A O 1
ATOM 4802 N N . ASP A 1 597 ? 1.630 12.846 13.747 1.00 72.44 597 ASP A N 1
ATOM 4803 C CA . ASP A 1 597 ? 2.634 12.042 14.430 1.00 72.44 597 ASP A CA 1
ATOM 4804 C C . ASP A 1 597 ? 1.996 11.444 15.690 1.00 72.44 597 ASP A C 1
ATOM 4806 O O . ASP A 1 597 ? 1.680 12.139 16.658 1.00 72.44 597 ASP A O 1
ATOM 4810 N N . PHE A 1 598 ? 1.668 10.158 15.616 1.00 71.50 598 PHE A N 1
ATOM 4811 C CA . PHE A 1 598 ? 1.004 9.422 16.685 1.00 71.50 598 PHE A CA 1
ATOM 4812 C C . PHE A 1 598 ? 1.696 8.071 16.822 1.00 71.50 598 PHE A C 1
ATOM 4814 O O . PHE A 1 598 ? 1.327 7.104 16.151 1.00 71.50 598 PHE A O 1
ATOM 4821 N N . ASP A 1 599 ? 2.756 8.051 17.629 1.00 78.81 599 ASP A N 1
ATOM 4822 C CA . ASP A 1 599 ? 3.549 6.856 17.894 1.00 78.81 599 ASP A CA 1
ATOM 4823 C C . ASP A 1 599 ? 2.759 5.804 18.708 1.00 78.81 599 ASP A C 1
ATOM 4825 O O . ASP A 1 599 ? 1.747 6.099 19.359 1.00 78.81 599 ASP A O 1
ATOM 4829 N N . GLU A 1 600 ? 3.217 4.550 18.668 1.00 77.31 600 GLU A N 1
ATOM 4830 C CA . GLU A 1 600 ? 2.530 3.422 19.313 1.00 77.31 600 GLU A CA 1
ATOM 4831 C C . GLU A 1 600 ? 2.502 3.505 20.846 1.00 77.31 600 GLU A C 1
ATOM 4833 O O . GLU A 1 600 ? 1.562 3.015 21.489 1.00 77.31 600 GLU A O 1
ATOM 4838 N N . GLU A 1 601 ? 3.515 4.119 21.459 1.00 81.06 601 GLU A N 1
ATOM 4839 C CA . GLU A 1 601 ? 3.601 4.266 22.910 1.00 81.06 601 GLU A CA 1
ATOM 4840 C C . GLU A 1 601 ? 2.560 5.279 23.401 1.00 81.06 601 GLU A C 1
ATOM 4842 O O . GLU A 1 601 ? 1.794 5.005 24.337 1.00 81.06 601 GLU A O 1
ATOM 4847 N N . THR A 1 602 ? 2.466 6.413 22.713 1.00 84.19 602 THR A N 1
ATOM 4848 C CA . THR A 1 602 ? 1.480 7.470 22.905 1.00 84.19 602 THR A CA 1
ATOM 4849 C C . THR A 1 602 ? 0.069 6.932 22.681 1.00 84.19 602 THR A C 1
ATOM 4851 O O . THR A 1 602 ? -0.804 7.149 23.533 1.00 84.19 602 THR A O 1
ATOM 4854 N N . GLU A 1 603 ? -0.158 6.155 21.614 1.00 84.31 603 GLU A N 1
ATOM 4855 C CA . GLU A 1 603 ? -1.423 5.449 21.367 1.00 84.31 603 GLU A CA 1
ATOM 4856 C C . GLU A 1 603 ? -1.807 4.561 22.554 1.00 84.31 603 GLU A C 1
ATOM 4858 O O . GLU A 1 603 ? -2.899 4.683 23.123 1.00 84.31 603 GLU A O 1
ATOM 4863 N N . THR A 1 604 ? -0.892 3.686 22.965 1.00 84.69 604 THR A N 1
ATOM 4864 C CA . THR A 1 604 ? -1.135 2.704 24.022 1.00 84.69 604 THR A CA 1
ATOM 4865 C C . THR A 1 604 ? -1.396 3.386 25.366 1.00 84.69 604 THR A C 1
ATOM 4867 O O . THR A 1 604 ? -2.317 3.014 26.104 1.00 84.69 604 THR A O 1
ATOM 4870 N N . CYS A 1 605 ? -0.622 4.421 25.698 1.00 88.00 605 CYS A N 1
ATOM 4871 C CA . CYS A 1 605 ? -0.809 5.223 26.903 1.00 88.00 605 CYS A CA 1
ATOM 4872 C C . CYS A 1 605 ? -2.178 5.917 26.901 1.00 88.00 605 CYS A C 1
ATOM 4874 O O . CYS A 1 605 ? -2.904 5.884 27.905 1.00 88.00 605 CYS A O 1
ATOM 4876 N N . ARG A 1 606 ? -2.567 6.500 25.762 1.00 90.31 606 ARG A N 1
ATOM 4877 C CA . ARG A 1 606 ? -3.859 7.167 25.591 1.00 90.31 606 ARG A CA 1
ATOM 4878 C C . ARG A 1 606 ? -5.023 6.191 25.740 1.00 90.31 606 ARG A C 1
ATOM 4880 O O . ARG A 1 606 ? -5.942 6.473 26.509 1.00 90.31 606 ARG A O 1
ATOM 4887 N N . LEU A 1 607 ? -4.959 5.028 25.098 1.00 88.81 607 LEU A N 1
ATOM 4888 C CA . LEU A 1 607 ? -5.974 3.976 25.202 1.00 88.81 607 LEU A CA 1
ATOM 4889 C C . LEU A 1 607 ? -6.150 3.482 26.640 1.00 88.81 607 LEU A C 1
ATOM 4891 O O . LEU A 1 607 ? -7.277 3.409 27.130 1.00 88.81 607 LEU A O 1
ATOM 4895 N N . ARG A 1 608 ? -5.053 3.241 27.371 1.00 88.31 608 ARG A N 1
ATOM 4896 C CA . ARG A 1 608 ? -5.118 2.859 28.794 1.00 88.31 608 ARG A CA 1
ATOM 4897 C C . ARG A 1 608 ? -5.819 3.918 29.647 1.00 88.31 608 ARG A C 1
ATOM 4899 O O . ARG A 1 608 ? -6.591 3.565 30.538 1.00 88.31 608 ARG A O 1
ATOM 4906 N N . LYS A 1 609 ? -5.558 5.207 29.397 1.00 91.06 609 LYS A N 1
ATOM 4907 C CA . LYS A 1 609 ? -6.226 6.315 30.105 1.00 91.06 609 LYS A CA 1
ATOM 4908 C C . LYS A 1 609 ? -7.724 6.346 29.801 1.00 91.06 609 LYS A C 1
ATOM 4910 O O . LYS A 1 609 ? -8.520 6.450 30.730 1.00 91.06 609 LYS A O 1
ATOM 4915 N N . LEU A 1 610 ? -8.103 6.221 28.530 1.00 91.81 610 LEU A N 1
ATOM 4916 C CA . LEU A 1 610 ? -9.506 6.215 28.116 1.00 91.81 610 LEU A CA 1
ATOM 4917 C C . LEU A 1 610 ? -10.259 5.015 28.693 1.00 91.81 610 LEU A C 1
ATOM 4919 O O . LEU A 1 610 ? -11.327 5.204 29.264 1.00 91.81 610 LEU A O 1
ATOM 4923 N N . LYS A 1 611 ? -9.676 3.813 28.649 1.00 89.19 611 LYS A N 1
ATOM 4924 C CA . LYS A 1 611 ? -10.279 2.608 29.230 1.00 89.19 611 LYS A CA 1
ATOM 4925 C C . LYS A 1 611 ? -10.543 2.754 30.730 1.00 89.19 611 LYS A C 1
ATOM 4927 O O . LYS A 1 611 ? -11.640 2.457 31.192 1.00 89.19 611 LYS A O 1
ATOM 4932 N N . LYS A 1 612 ? -9.570 3.275 31.490 1.00 89.69 612 LYS A N 1
ATOM 4933 C CA . LYS A 1 612 ? -9.753 3.556 32.926 1.00 89.69 612 LYS A CA 1
ATOM 4934 C C . LYS A 1 612 ? -10.925 4.507 33.176 1.00 89.69 612 LYS A C 1
ATOM 4936 O O . LYS A 1 612 ? -11.727 4.239 34.065 1.00 89.69 612 LYS A O 1
ATOM 4941 N N . ARG A 1 613 ? -11.040 5.574 32.377 1.00 90.00 613 ARG A N 1
ATOM 4942 C CA . ARG A 1 613 ? -12.161 6.522 32.462 1.00 90.00 613 ARG A CA 1
ATOM 4943 C C . ARG A 1 613 ? -13.498 5.867 32.118 1.00 90.00 613 ARG A C 1
ATOM 4945 O O . ARG A 1 613 ? -14.461 6.075 32.839 1.00 90.00 613 ARG A O 1
ATOM 4952 N N . GLU A 1 614 ? -13.561 5.036 31.076 1.00 89.75 614 GLU A N 1
ATOM 4953 C CA . GLU A 1 614 ? -14.784 4.293 30.729 1.00 89.75 614 GLU A CA 1
ATOM 4954 C C . GLU A 1 614 ? -15.259 3.383 31.866 1.00 89.75 614 GLU A C 1
ATOM 4956 O O . GLU A 1 614 ? -16.455 3.315 32.156 1.00 89.75 614 GLU A O 1
ATOM 4961 N N . ASP A 1 615 ? -14.327 2.685 32.516 1.00 87.56 615 ASP A N 1
ATOM 4962 C CA . ASP A 1 615 ? -14.635 1.813 33.647 1.00 87.56 615 ASP A CA 1
ATOM 4963 C C . ASP A 1 615 ? -15.100 2.610 34.874 1.00 87.56 615 ASP A C 1
ATOM 4965 O O . ASP A 1 615 ? -15.991 2.160 35.599 1.00 87.56 615 ASP A O 1
ATOM 4969 N N . GLU A 1 616 ? -14.531 3.792 35.107 1.00 88.88 616 GLU A N 1
ATOM 4970 C CA . GLU A 1 616 ? -14.931 4.703 36.183 1.00 88.88 616 GLU A CA 1
ATOM 4971 C C . GLU A 1 616 ? -16.317 5.317 35.934 1.00 88.88 616 GLU A C 1
ATOM 4973 O O . GLU A 1 616 ? -17.191 5.232 36.802 1.00 88.88 616 GLU A O 1
ATOM 4978 N N . ASP A 1 617 ? -16.575 5.823 34.728 1.00 85.62 617 ASP A N 1
ATOM 4979 C CA . ASP A 1 617 ? -17.889 6.318 34.297 1.00 85.62 617 ASP A CA 1
ATOM 4980 C C . ASP A 1 617 ? -18.962 5.230 34.415 1.00 85.62 617 ASP A C 1
ATOM 4982 O O . ASP A 1 617 ? -20.079 5.467 34.882 1.00 85.62 617 ASP A O 1
ATOM 4986 N N . TYR A 1 618 ? -18.630 3.999 34.024 1.00 84.44 618 TYR A N 1
ATOM 4987 C CA . TYR A 1 618 ? -19.543 2.873 34.160 1.00 84.44 618 TYR A CA 1
ATOM 4988 C C . TYR A 1 618 ? -19.827 2.551 35.632 1.00 84.44 618 TYR A C 1
ATOM 4990 O O . TYR A 1 618 ? -20.984 2.354 36.012 1.00 84.44 618 TYR A O 1
ATOM 4998 N N . ARG A 1 619 ? -18.795 2.518 36.487 1.00 85.88 619 ARG A N 1
ATOM 4999 C CA . ARG A 1 619 ? -18.951 2.257 37.928 1.00 85.88 619 ARG A CA 1
ATOM 5000 C C . ARG A 1 619 ? -19.782 3.329 38.626 1.00 85.88 619 ARG A C 1
ATOM 5002 O O . ARG A 1 619 ? -20.597 2.970 39.470 1.00 85.88 619 ARG A O 1
ATOM 5009 N N . THR A 1 620 ? -19.606 4.599 38.274 1.00 85.69 620 THR A N 1
ATOM 5010 C CA . THR A 1 620 ? -20.330 5.728 38.884 1.00 85.69 620 THR A CA 1
ATOM 5011 C C . THR A 1 620 ? -21.784 5.815 38.419 1.00 85.69 620 THR A C 1
ATOM 5013 O O . THR A 1 620 ? -22.668 6.100 39.225 1.00 85.69 620 THR A O 1
ATOM 5016 N N . ARG A 1 621 ? -22.070 5.499 37.149 1.00 82.94 621 ARG A N 1
ATOM 5017 C CA . ARG A 1 621 ? -23.438 5.530 36.595 1.00 82.94 621 ARG A CA 1
ATOM 5018 C C . ARG A 1 621 ? -24.258 4.283 36.906 1.00 82.94 621 ARG A C 1
ATOM 5020 O O . ARG A 1 621 ? -25.481 4.360 36.978 1.00 82.94 621 ARG A O 1
ATOM 5027 N N . ARG A 1 622 ? -23.628 3.124 37.120 1.00 81.00 622 ARG A N 1
ATOM 5028 C CA . ARG A 1 622 ? -24.339 1.861 37.396 1.00 81.00 622 ARG A CA 1
ATOM 5029 C C . ARG A 1 622 ? -25.293 1.937 38.608 1.00 81.00 622 ARG A C 1
ATOM 5031 O O . ARG A 1 622 ? -26.408 1.436 38.480 1.00 81.00 622 ARG A O 1
ATOM 5038 N N . PRO A 1 623 ? -24.936 2.556 39.750 1.00 77.94 623 PRO A N 1
ATOM 5039 C CA . PRO A 1 623 ? -25.869 2.791 40.854 1.00 77.94 623 PRO A CA 1
ATOM 5040 C C . PRO A 1 623 ? -27.052 3.692 40.475 1.00 77.94 623 PRO A C 1
ATOM 5042 O O . PRO A 1 623 ? -28.176 3.411 40.877 1.00 77.94 623 PRO A O 1
ATOM 5045 N N . GLN A 1 624 ? -26.816 4.731 39.666 1.00 77.25 624 GLN A N 1
ATOM 5046 C CA . GLN A 1 624 ? -27.860 5.657 39.210 1.00 77.25 624 GLN A CA 1
ATOM 5047 C C . GLN A 1 624 ? -28.865 4.945 38.295 1.00 77.25 624 GLN A C 1
ATOM 5049 O O . GLN A 1 624 ? -30.070 5.068 38.480 1.00 77.25 624 GLN A O 1
ATOM 5054 N N . ILE A 1 625 ? -28.378 4.120 37.366 1.00 73.25 625 ILE A N 1
ATOM 5055 C CA . ILE A 1 625 ? -29.223 3.312 36.474 1.00 73.25 625 ILE A CA 1
ATOM 5056 C C . ILE A 1 625 ? -30.059 2.305 37.280 1.00 73.25 625 ILE A C 1
ATOM 5058 O O . ILE A 1 625 ? -31.268 2.222 37.079 1.00 73.25 625 ILE A O 1
ATOM 5062 N N . ARG A 1 626 ? -29.453 1.635 38.274 1.00 73.81 626 ARG A N 1
ATOM 5063 C CA . ARG A 1 626 ? -30.185 0.745 39.193 1.00 73.81 626 ARG A CA 1
ATOM 5064 C C . ARG A 1 626 ? -31.269 1.476 39.982 1.00 73.81 626 ARG A C 1
ATOM 5066 O O . ARG A 1 626 ? -32.341 0.921 40.189 1.00 73.81 626 ARG A O 1
ATOM 5073 N N . SER A 1 627 ? -31.009 2.712 40.417 1.00 78.81 627 SER A N 1
ATOM 5074 C CA . SER A 1 627 ? -32.007 3.522 41.131 1.00 78.81 627 SER A CA 1
ATOM 5075 C C . SER A 1 627 ? -33.191 3.943 40.253 1.00 78.81 627 SER A C 1
ATOM 5077 O O . SER A 1 627 ? -34.263 4.224 40.776 1.00 78.81 627 SER A O 1
ATOM 5079 N N . LEU A 1 628 ? -33.019 3.925 38.927 1.00 79.38 628 LEU A N 1
ATOM 5080 C CA . LEU A 1 628 ? -34.066 4.182 37.935 1.00 79.38 628 LEU A CA 1
ATOM 5081 C C . LEU A 1 628 ? -34.816 2.905 37.503 1.00 79.38 628 LEU A C 1
ATOM 5083 O O . LEU A 1 628 ? -35.677 2.983 36.631 1.00 79.38 628 LEU A O 1
ATOM 5087 N N . GLY A 1 629 ? -34.513 1.744 38.099 1.00 69.50 629 GLY A N 1
ATOM 5088 C CA . GLY A 1 629 ? -35.207 0.478 37.832 1.00 69.50 629 GLY A CA 1
ATOM 5089 C C . GLY A 1 629 ? -34.729 -0.289 36.592 1.00 69.50 629 GLY A C 1
ATOM 5090 O O . GLY A 1 629 ? -35.454 -1.167 36.127 1.00 69.50 629 GLY A O 1
ATOM 5091 N N . PHE A 1 630 ? -33.539 0.031 36.067 1.00 49.81 630 PHE A N 1
ATOM 5092 C CA . PHE A 1 630 ? -32.921 -0.629 34.907 1.00 49.81 630 PHE A CA 1
ATOM 5093 C C . PHE A 1 630 ? -31.776 -1.579 35.279 1.00 49.81 630 PHE A C 1
ATOM 5095 O O . PHE A 1 630 ? -31.027 -1.296 36.250 1.00 49.81 630 PHE A O 1
#

pLDDT: mean 73.67, std 19.04, range [23.19, 96.88]

Sequence (630 aa):
MSGADLAITTTLEIRRLIQKVPENREQLEKLDARCAELESTLSDLSNGQEFPNDAARILAETQGILAGIKERLKPRRALKPWLAFVKQADMQAWIELQNQRIGDVLQTMNSRFNALHASQLAESMTRQERNFEDIQSRLIRLELGLHPKSETMPHAQKLVSVSSEAPTASTSIAPAPRRERNSFQLEFQLPQISLLTALDGYFDTPVRTFIASDNIDPPLQSTSRRDLLPIRNPERGPISSANLLGLVDHFLTTDDKHFKQILLDTYCDYPTPEELFDVLIQRFREVPHEIGSYHVKRHQIIQAIVIFLQTVSPESNVLNTIRGFATDNNLTPQHREAITKAVESRSRTPIPRSYGKAAEPSNPYDIAVAFTLMEAELRQTVRCTDYLLHARDLPSRIDDLLSANDKMTRWLKFSVLRHDEIKGRADTIKHFAATAEACRQLHNYNSAGVIGSVLMGWKSKPGTDIPRTMDVLKKNTQESIRWLANLIESDRNYDAHRKITKAVKAKDHIPWLRKYPQCQNVWSSTYRLLAAHLADVRKFLASSRGTVEVDNIQLINFERYRKLADKVPGYQIPPDLQQHRQDEHISYLRHQFDTVDFDEETETCRLRKLKKREDEDYRTRRPQIRSLGF